Protein 5CE6 (pdb70)

Secondary structure (DSSP, 8-state):
---HHHHHHHHHHHHHHHHHTTTTTSTT-SEEEEEEPSP----HHHHHHHHHHSS--TTEEEEE-SSEEEEEE-HHHHHHHGGGHHHHHHHH-PEEEEEEPPTT---HHHHHHHHHHHHH----EEEE-TTPPP-SHHHHHHHHHHHHSS-EEEE-HHHHHHHHHSPPHHHHHHHHHHHHHHHHHIIIIIHHHHHHHHHTT---BHHHHHHHHHHHHHSGGGGT----GGGEEESS--EEEETT----STT----SSBP--SSSEEEEEEE-EEETTEE--EEEEEEES--HHHHHHHHHHHHHHHHHHHH--TT-BHHHHHHHHHHHHHHH-GGGGGGB-SB-EEE-SSSS-BGGG--BTT--PBP-TT-EEEEEEEEEEEE-S-TTSTTSEEEEEEEEEEEE-SS-EEETT--S--SHHHHEE-

Nearest PDB structures (foldseek):
  5ce6-assembly1_A  TM=1.002E+00  e=1.138E-95  Cicer arietinum
  3cb6-assembly1_A  TM=9.162E-01  e=3.723E-48  Schizosaccharomyces pombe
  3cb5-assembly2_B  TM=9.214E-01  e=1.525E-47  Schizosaccharomyces pombe
  5e5b-assembly1_A  TM=9.184E-01  e=1.152E-46  Homo sapiens
  3biq-assembly1_A  TM=8.890E-01  e=3.022E-42  Saccharomyces cerevisiae

Sequence (426 aa):
SIDLNTFQTRLKAFYSHWDDRRTDLWGSSSDAIAVACPPPSRYLKSSTALFLWLLGFEFPETIMVFTKKQIHVLCSQKKASILESVKKPARESVGVEIILHVKPKNDDGASSMDAIIRAIRAQSSSTVGHIAREEPEGRLLDLWAEKLKNSKFRLSDVANGFSALFAAKSNEEITYIKRAAYLTGSVMKNFVVTKLENVIDEEKKILHSTLMMEETEKVILDPAKVNCKLKADNVDICYPPIFQSGGKFDLRPSAVSNDEALYYDSASVIICCAVGARYKSYCSNIARTFLIDADPIQSKAYEVLLKAQEAVIGSLKPGNKLSAAYLAAVSVVEKDAPDMVSCLTKSAGTGIGIEFRESGLNINAKNDQIVKEGMVFNVSLGFQNLHCENSKSKNKVFSLLLADTIIINKDKTDVVTSIGSKALKDVAYS

Solvent-accessible surface area: 18288 Å² total; per-residue (Å²): 130,19,81,64,112,27,5,49,81,31,0,95,42,0,28,55,40,4,84,110,97,59,112,103,38,0,21,40,0,60,2,0,4,4,15,5,25,47,112,157,146,78,47,26,0,25,2,0,0,19,15,3,6,46,92,106,7,28,63,0,0,8,0,0,1,134,104,38,4,7,3,0,1,38,105,68,45,4,66,79,5,88,58,2,58,43,10,0,136,141,16,32,39,0,88,10,46,32,29,63,20,78,110,112,67,87,2,26,91,26,0,56,28,0,27,154,18,3,51,75,46,128,157,10,12,0,0,48,15,49,96,43,147,47,50,33,211,6,13,76,43,11,38,105,45,7,67,115,26,110,26,136,64,10,78,0,21,100,0,0,16,35,20,15,9,58,16,52,131,78,11,17,49,42,0,76,110,0,0,140,0,0,2,13,0,0,104,79,36,1,33,65,55,6,64,75,2,37,118,114,143,95,169,17,58,4,23,54,1,39,42,52,0,44,106,8,0,78,59,2,71,132,16,93,12,108,25,55,50,149,49,14,71,32,7,29,70,0,13,1,11,3,8,26,123,36,45,25,156,72,86,11,116,10,51,102,90,34,10,66,44,91,70,14,0,0,0,0,0,6,0,0,0,42,22,88,31,11,0,0,6,0,0,9,0,7,0,6,63,28,17,90,60,0,23,91,0,0,95,7,0,20,95,0,0,90,25,0,18,41,25,0,83,56,49,59,92,0,7,51,0,14,84,22,0,35,71,20,0,100,165,45,2,74,134,19,39,90,25,4,17,150,28,0,6,2,0,0,0,12,10,22,100,6,77,30,3,23,0,36,56,93,24,84,87,44,0,112,94,5,9,0,0,12,0,27,0,0,0,69,94,10,112,7,105,87,72,96,22,115,0,99,45,0,3,0,18,0,0,0,0,0,0,0,34,158,122,114,27,20,48,32,0,88,32,46,64,32,34,38,156,64,7,36,63,131

Structure (mmCIF, N/CA/C/O backbone):
data_5CE6
#
_entry.id   5CE6
#
_cell.length_a   46.019
_cell.length_b   69.112
_cell.length_c   71.587
_cell.angle_alpha   90.00
_cell.angle_beta   102.92
_cell.angle_gamma   90.00
#
_symmetry.space_group_name_H-M   'P 1 21 1'
#
loop_
_entity.id
_entity.type
_entity.pdbx_description
1 polymer FACT-Spt16
2 non-polymer 'ACETATE ION'
3 non-polymer 'POTASSIUM ION'
4 non-polymer 'SODIUM ION'
5 water water
#
loop_
_atom_site.group_PDB
_atom_site.id
_atom_site.type_symbol
_atom_site.label_atom_id
_atom_site.label_alt_id
_atom_site.label_comp_id
_atom_site.label_asym_id
_atom_site.label_entity_id
_atom_site.label_seq_id
_atom_site.pdbx_PDB_ins_code
_atom_site.Cartn_x
_atom_site.Cartn_y
_atom_site.Cartn_z
_atom_site.occupancy
_atom_site.B_iso_or_equiv
_atom_site.auth_seq_id
_atom_site.auth_comp_id
_atom_site.auth_asym_id
_atom_site.auth_atom_id
_atom_site.pdbx_PDB_model_num
ATOM 1 N N . SER A 1 23 ? 22.006 7.153 11.531 1.00 52.24 22 SER A N 1
ATOM 2 C CA . SER A 1 23 ? 21.024 8.034 12.159 1.00 51.66 22 SER A CA 1
ATOM 3 C C . SER A 1 23 ? 19.665 7.361 12.354 1.00 47.17 22 SER A C 1
ATOM 4 O O . SER A 1 23 ? 19.307 6.982 13.469 1.00 51.45 22 SER A O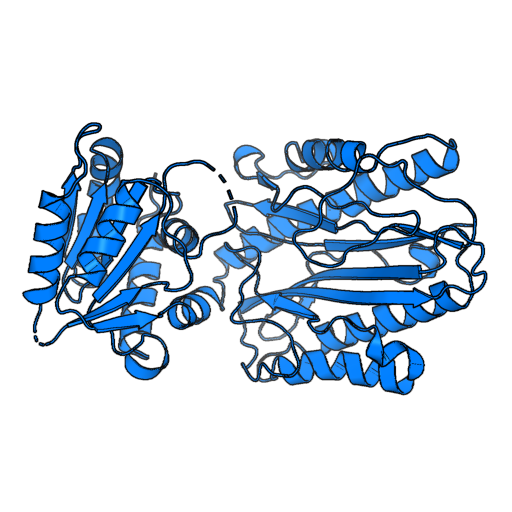 1
ATOM 7 N N . ILE A 1 24 ? 18.908 7.212 11.269 1.00 42.65 23 ILE A N 1
ATOM 8 C CA . ILE A 1 24 ? 17.541 6.693 11.368 1.00 38.40 23 ILE A CA 1
ATOM 9 C C . ILE A 1 24 ? 17.470 5.168 11.439 1.00 32.32 23 ILE A C 1
ATOM 10 O O . ILE A 1 24 ? 18.014 4.467 10.590 1.00 34.34 23 ILE A O 1
ATOM 15 N N . ASP A 1 25 ? 16.800 4.672 12.476 1.00 35.46 24 ASP A N 1
ATOM 16 C CA . ASP A 1 25 ? 16.522 3.252 12.618 1.00 30.00 24 ASP A CA 1
ATOM 17 C C . ASP A 1 25 ? 15.512 2.836 11.549 1.00 29.80 24 ASP A C 1
ATOM 18 O O . ASP A 1 25 ? 14.310 3.055 11.711 1.00 24.87 24 ASP A O 1
ATOM 23 N N . LEU A 1 26 ? 15.998 2.241 10.462 1.00 33.55 25 LEU A N 1
ATOM 24 C CA . LEU A 1 26 ? 15.140 1.874 9.334 1.00 30.93 25 LEU A CA 1
ATOM 25 C C . LEU A 1 26 ? 14.142 0.758 9.648 1.00 31.32 25 LEU A C 1
ATOM 26 O O . LEU A 1 26 ? 13.045 0.733 9.091 1.00 32.54 25 LEU A O 1
ATOM 31 N N . ASN A 1 27 ? 14.520 -0.164 10.531 1.00 34.48 26 ASN A N 1
ATOM 32 C CA . ASN A 1 27 ? 13.640 -1.266 10.915 1.00 31.88 26 ASN A CA 1
ATOM 33 C C . ASN A 1 27 ? 12.434 -0.755 11.689 1.00 25.21 26 ASN A C 1
ATOM 34 O O . ASN A 1 27 ? 11.292 -1.136 11.420 1.00 28.43 26 ASN A O 1
ATOM 39 N N . THR A 1 28 ? 12.701 0.118 12.652 1.00 21.70 27 THR A N 1
ATOM 40 C CA . THR A 1 28 ? 11.649 0.753 13.435 1.00 26.65 27 THR A CA 1
ATOM 41 C C . THR A 1 28 ? 10.737 1.588 12.538 1.00 22.36 27 THR A C 1
ATOM 42 O O . THR A 1 28 ? 9.513 1.524 12.654 1.00 21.37 27 THR A O 1
ATOM 46 N N . PHE A 1 29 ? 11.344 2.360 11.639 1.00 31.07 28 PHE A N 1
ATOM 47 C CA . PHE A 1 29 ? 10.596 3.172 10.685 1.00 21.07 28 PHE A CA 1
ATOM 48 C C . PHE A 1 29 ? 9.612 2.312 9.887 1.00 22.43 28 PHE A C 1
ATOM 49 O O . PHE A 1 29 ? 8.437 2.657 9.768 1.00 26.34 28 PHE A O 1
ATOM 57 N N . GLN A 1 30 ? 10.086 1.182 9.368 1.00 23.44 29 GLN A N 1
ATOM 58 C CA . GLN A 1 30 ? 9.242 0.303 8.554 1.00 21.53 29 GLN A CA 1
ATOM 59 C C . GLN A 1 30 ? 8.085 -0.283 9.354 1.00 26.45 29 GLN A C 1
ATOM 60 O O . GLN A 1 30 ? 6.940 -0.290 8.899 1.00 27.12 29 GLN A O 1
ATOM 66 N N . THR A 1 31 ? 8.397 -0.779 10.545 1.00 23.65 30 THR A N 1
ATOM 67 C CA . THR A 1 31 ? 7.396 -1.379 11.413 1.00 26.32 30 THR A CA 1
ATOM 68 C C . THR A 1 31 ? 6.331 -0.362 11.792 1.00 24.58 30 THR A C 1
ATOM 69 O O . THR A 1 31 ? 5.127 -0.646 11.739 1.00 21.33 30 THR A O 1
ATOM 73 N N . ARG A 1 32 ? 6.775 0.835 12.154 1.00 20.28 31 ARG A N 1
ATOM 74 C CA . ARG A 1 32 ? 5.852 1.873 12.582 1.00 16.70 31 ARG A CA 1
ATOM 75 C C . ARG A 1 32 ? 5.072 2.511 11.427 1.00 16.68 31 ARG A C 1
ATOM 76 O O . ARG A 1 32 ? 3.897 2.845 11.599 1.00 19.36 31 ARG A O 1
ATOM 84 N N . LEU A 1 33 ? 5.696 2.639 10.251 1.00 21.70 32 LEU A N 1
ATOM 85 C CA . LEU A 1 33 ? 4.981 3.155 9.084 1.00 18.93 32 LEU A CA 1
ATOM 86 C C . LEU A 1 33 ? 3.863 2.184 8.696 1.00 18.81 32 LEU A C 1
ATOM 87 O O . LEU A 1 33 ? 2.749 2.593 8.349 1.00 24.62 32 LEU A O 1
ATOM 92 N N . LYS A 1 34 ? 4.163 0.891 8.774 1.00 25.82 33 LYS A N 1
ATOM 93 C CA . LYS A 1 34 ? 3.171 -0.141 8.501 1.00 23.88 33 LYS A CA 1
ATOM 94 C C . LYS A 1 34 ? 2.031 -0.071 9.511 1.00 23.77 33 LYS A C 1
ATOM 95 O O . LYS A 1 34 ? 0.856 -0.109 9.141 1.00 21.80 33 LYS A O 1
ATOM 101 N N . ALA A 1 35 ? 2.393 0.043 10.785 1.00 21.72 34 ALA A N 1
ATOM 102 C CA . ALA A 1 35 ? 1.409 0.148 11.859 1.00 22.51 34 ALA A CA 1
ATOM 103 C C . ALA A 1 35 ? 0.486 1.338 11.631 1.00 24.54 34 ALA A C 1
ATOM 104 O O . ALA A 1 35 ? -0.732 1.220 11.760 1.00 20.84 34 ALA A O 1
ATOM 106 N N . PHE A 1 36 ? 1.082 2.476 11.278 1.00 19.77 35 PHE A N 1
ATOM 107 C CA . PHE A 1 36 ? 0.340 3.694 10.958 1.00 20.07 35 PHE A CA 1
ATOM 108 C C . PHE A 1 36 ? -0.620 3.477 9.771 1.00 18.91 35 PHE A C 1
ATOM 109 O O . PHE A 1 36 ? -1.822 3.714 9.896 1.00 19.50 35 PHE A O 1
ATOM 117 N N . TYR A 1 37 ? -0.102 3.043 8.623 1.00 18.25 36 TYR A N 1
ATOM 118 C CA . TYR A 1 37 ? -0.962 2.849 7.453 1.00 19.35 36 TYR A CA 1
ATOM 119 C C . TYR A 1 37 ? -2.071 1.814 7.686 1.00 23.70 36 TYR A C 1
ATOM 120 O O . TYR A 1 37 ? -3.193 1.978 7.199 1.00 23.34 36 TYR A O 1
ATOM 129 N N . SER A 1 38 ? -1.756 0.765 8.438 1.00 24.36 37 SER A N 1
ATOM 130 C CA . SER A 1 38 ? -2.748 -0.250 8.786 1.00 21.65 37 SER A CA 1
ATOM 131 C C . SER A 1 38 ? -3.871 0.327 9.639 1.00 22.68 37 SER A C 1
ATOM 132 O O . SER A 1 38 ? -5.053 0.121 9.350 1.00 29.53 37 SER A O 1
ATOM 135 N N . HIS A 1 39 ? -3.487 1.055 10.682 1.00 19.66 38 HIS A N 1
ATOM 136 C CA . HIS A 1 39 ? -4.436 1.618 11.641 1.00 16.76 38 HIS A CA 1
ATOM 137 C C . HIS A 1 39 ? -5.297 2.651 10.931 1.00 22.48 38 HIS A C 1
ATOM 138 O O . HIS A 1 39 ? -6.522 2.692 11.103 1.00 22.68 38 HIS A O 1
ATOM 145 N N . TRP A 1 40 ? -4.639 3.472 10.113 1.00 22.06 39 TRP A N 1
ATOM 146 C CA . TRP A 1 40 ? -5.303 4.492 9.321 1.00 22.92 39 TRP A CA 1
ATOM 147 C C . TRP A 1 40 ? -6.379 3.836 8.462 1.00 24.71 39 TRP A C 1
ATOM 148 O O . TRP A 1 40 ? -7.517 4.298 8.412 1.00 28.18 39 TRP A O 1
ATOM 159 N N . ASP A 1 41 ? -6.023 2.736 7.811 1.00 20.62 40 ASP A N 1
ATOM 160 C CA . ASP A 1 41 ? -6.954 2.059 6.920 1.00 25.25 40 ASP A CA 1
ATOM 161 C C . ASP A 1 41 ? -8.050 1.350 7.711 1.00 28.30 40 ASP A C 1
ATOM 162 O O . ASP A 1 41 ? -9.226 1.420 7.352 1.00 28.03 40 ASP A O 1
ATOM 167 N N . ASP A 1 42 ? -7.654 0.678 8.788 1.00 26.60 41 ASP A N 1
ATOM 168 C CA . ASP A 1 42 ? -8.590 -0.083 9.616 1.00 30.02 41 ASP A CA 1
ATOM 169 C C . ASP A 1 42 ? -9.672 0.807 10.216 1.00 30.32 41 ASP A C 1
ATOM 170 O O . ASP A 1 42 ? -10.842 0.426 10.277 1.00 31.83 41 ASP A O 1
ATOM 175 N N . ARG A 1 43 ? -9.271 1.997 10.655 1.00 28.92 42 ARG A N 1
ATOM 176 C CA . ARG A 1 43 ? -10.165 2.897 11.373 1.00 30.01 42 ARG A CA 1
ATOM 177 C C . ARG A 1 43 ? -10.308 4.253 10.684 1.00 23.33 42 ARG A C 1
ATOM 178 O O . ARG A 1 43 ? -10.387 5.282 11.354 1.00 24.47 42 ARG A O 1
ATOM 186 N N . ARG A 1 44 ? -10.370 4.245 9.352 1.00 26.77 43 ARG A N 1
ATOM 187 C CA . ARG A 1 44 ? -10.405 5.485 8.570 1.00 31.01 43 ARG A CA 1
ATOM 188 C C . ARG A 1 44 ? -11.550 6.426 8.974 1.00 32.75 43 ARG A C 1
ATOM 189 O O . ARG A 1 44 ? -11.334 7.607 9.244 1.00 28.52 43 ARG A O 1
ATOM 197 N N . THR A 1 45 ? -12.763 5.888 9.033 1.00 32.90 44 THR A N 1
ATOM 198 C CA . THR A 1 45 ? -13.945 6.680 9.350 1.00 32.28 44 THR A CA 1
ATOM 199 C C . THR A 1 45 ? -14.043 6.993 10.840 1.00 37.35 44 THR A C 1
ATOM 200 O O . THR A 1 45 ? -14.404 8.102 11.238 1.00 44.03 44 THR A O 1
ATOM 204 N N . ASP A 1 46 ? -13.708 6.002 11.658 1.00 39.23 45 ASP A N 1
ATOM 205 C CA . ASP A 1 46 ? -13.969 6.050 13.090 1.00 42.57 45 ASP A CA 1
ATOM 206 C C . ASP A 1 46 ? -13.000 6.948 13.855 1.00 36.01 45 ASP A C 1
ATOM 207 O O . ASP A 1 46 ? -13.400 7.665 14.771 1.00 37.63 45 ASP A O 1
ATOM 212 N N . LEU A 1 47 ? -11.728 6.908 13.473 1.00 27.77 46 LEU A N 1
ATOM 213 C CA . LEU A 1 47 ? -10.685 7.609 14.209 1.00 21.27 46 LEU A CA 1
ATOM 214 C C . LEU A 1 47 ? -9.900 8.580 13.333 1.00 22.33 46 LEU A C 1
ATOM 215 O O . LEU A 1 47 ? -9.276 9.511 13.840 1.00 27.03 46 LEU A O 1
ATOM 220 N N . TRP A 1 48 ? -9.918 8.356 12.024 1.00 23.52 47 TRP A N 1
ATOM 221 C CA . TRP A 1 48 ? -9.089 9.160 11.123 1.00 23.46 47 TRP A CA 1
ATOM 222 C C . TRP A 1 48 ? -9.891 10.102 10.232 1.00 32.20 47 TRP A C 1
ATOM 223 O O . TRP A 1 48 ? -9.423 10.503 9.167 1.00 31.23 47 TRP A O 1
ATOM 234 N N . GLY A 1 49 ? -11.094 10.451 10.684 1.00 32.47 48 GLY A N 1
ATOM 235 C CA . GLY A 1 49 ? -11.936 11.430 10.012 1.00 34.04 48 GLY A CA 1
ATOM 236 C C . GLY A 1 49 ? -12.161 11.230 8.525 1.00 34.64 48 GLY A C 1
ATOM 237 O O . GLY A 1 49 ? -12.292 12.209 7.785 1.00 39.01 48 GLY A O 1
ATOM 238 N N . SER A 1 50 ? -12.210 9.970 8.092 1.00 29.35 49 SER A N 1
ATOM 239 C CA . SER A 1 50 ? -12.400 9.614 6.680 1.00 32.85 49 SER A CA 1
ATOM 240 C C . SER A 1 50 ? -11.345 10.210 5.745 1.00 31.75 49 SER A C 1
ATOM 241 O O . SER A 1 50 ? -11.620 10.476 4.568 1.00 28.28 49 SER A O 1
ATOM 244 N N A SER A 1 51 ? -10.142 10.423 6.266 0.50 31.07 50 SER A N 1
ATOM 245 N N B SER A 1 51 ? -10.133 10.377 6.265 0.50 31.02 50 SER A N 1
ATOM 246 C CA A SER A 1 51 ? -9.105 11.122 5.508 0.50 28.74 50 SER A CA 1
ATOM 247 C CA B SER A 1 51 ? -9.062 11.052 5.533 0.50 28.54 50 SER A CA 1
ATOM 248 C C A SER A 1 51 ? -8.437 10.272 4.428 0.50 31.38 50 SER A C 1
ATOM 249 C C B SER A 1 51 ? -8.471 10.229 4.395 0.50 31.84 50 SER A C 1
ATOM 250 O O A SER A 1 51 ? -8.150 9.091 4.633 0.50 30.32 50 SER A O 1
ATOM 251 O O B SER A 1 51 ? -8.262 9.023 4.528 0.50 31.05 50 SER A O 1
ATOM 256 N N . ASP A 1 52 ? -8.192 10.900 3.280 1.00 28.15 51 ASP A N 1
ATOM 257 C CA . ASP A 1 52 ? -7.515 10.271 2.157 1.00 32.92 51 ASP A CA 1
ATOM 258 C C . ASP A 1 52 ? -6.028 10.569 2.283 1.00 29.78 51 ASP A C 1
ATOM 259 O O . ASP A 1 52 ? -5.187 9.857 1.739 1.00 31.50 51 ASP A O 1
ATOM 264 N N . ALA A 1 53 ? -5.720 11.648 2.995 1.00 26.96 52 ALA A N 1
ATOM 265 C CA . ALA A 1 53 ? -4.343 12.067 3.219 1.00 27.95 52 ALA A CA 1
ATOM 266 C C . ALA A 1 53 ? -4.222 12.694 4.605 1.00 24.28 52 ALA A C 1
ATOM 267 O O . ALA A 1 53 ? -5.210 13.200 5.138 1.00 27.21 52 ALA A O 1
ATOM 269 N N . ILE A 1 54 ? -3.028 12.654 5.197 1.00 19.38 53 ILE A N 1
ATOM 270 C CA . ILE A 1 54 ? -2.815 13.226 6.527 1.00 18.27 53 ILE A CA 1
ATOM 271 C C . ILE A 1 54 ? -1.594 14.135 6.523 1.00 21.65 53 ILE A C 1
ATOM 272 O O . ILE A 1 54 ? -0.519 13.732 6.071 1.00 19.29 53 ILE A O 1
ATOM 277 N N . ALA A 1 55 ? -1.769 15.361 7.012 1.00 17.82 54 ALA A N 1
ATOM 278 C CA . ALA A 1 55 ? -0.693 16.349 7.023 1.00 21.59 54 ALA A CA 1
ATOM 279 C C . ALA A 1 55 ? -0.261 16.627 8.447 1.00 25.02 54 ALA A C 1
ATOM 280 O O . ALA A 1 55 ? -1.098 16.926 9.309 1.00 21.66 54 ALA A O 1
ATOM 282 N N . VAL A 1 56 ? 1.041 16.525 8.705 1.00 16.07 55 VAL A N 1
ATOM 283 C CA . VAL A 1 56 ? 1.575 16.924 10.004 1.00 15.15 55 VAL A CA 1
ATOM 284 C C . VAL A 1 56 ? 2.672 17.949 9.766 1.00 23.74 55 VAL A C 1
ATOM 285 O O . VAL A 1 56 ? 3.368 17.897 8.747 1.00 23.28 55 VAL A O 1
ATOM 289 N N . ALA A 1 57 ? 2.817 18.890 10.692 1.00 15.42 56 ALA A N 1
ATOM 290 C CA . ALA A 1 57 ? 3.780 19.971 10.505 1.00 20.52 56 ALA A CA 1
ATOM 291 C C . ALA A 1 57 ? 4.342 20.442 11.837 1.00 19.61 56 ALA A C 1
ATOM 292 O O . ALA A 1 57 ? 3.606 20.581 12.817 1.00 21.22 56 ALA A O 1
ATOM 294 N N . CYS A 1 58 ? 5.651 20.664 11.870 1.00 17.91 57 CYS A N 1
ATOM 295 C CA . CYS A 1 58 ? 6.343 21.084 13.081 1.00 18.78 57 CYS A CA 1
ATOM 296 C C . CYS A 1 58 ? 6.995 22.440 12.871 1.00 16.97 57 CYS A C 1
ATOM 297 O O . CYS A 1 58 ? 7.555 22.700 11.814 1.00 21.34 57 CYS A O 1
ATOM 300 N N . PRO A 1 59 ? 6.921 23.311 13.889 1.00 18.86 58 PRO A N 1
ATOM 301 C CA . PRO A 1 59 ? 7.445 24.677 13.836 1.00 23.36 58 PRO A CA 1
ATOM 302 C C . PRO A 1 59 ? 8.963 24.718 13.992 1.00 19.22 58 PRO A C 1
ATOM 303 O O . PRO A 1 59 ? 9.566 23.692 14.284 1.00 22.06 58 PRO A O 1
ATOM 307 N N . PRO A 1 60 ? 9.581 25.896 13.780 1.00 25.68 59 PRO A N 1
ATOM 308 C CA . PRO A 1 60 ? 11.015 26.050 14.055 1.00 30.94 59 PRO A CA 1
ATOM 309 C C . PRO A 1 60 ? 11.328 25.726 15.514 1.00 22.14 59 PRO A C 1
ATOM 310 O O . PRO A 1 60 ? 10.409 25.700 16.332 1.00 27.90 59 PRO A O 1
ATOM 314 N N . PRO A 1 61 ? 12.605 25.454 15.836 1.00 29.99 60 PRO A N 1
ATOM 315 C CA . PRO A 1 61 ? 12.931 25.120 17.228 1.00 36.24 60 PRO A CA 1
ATOM 316 C C . PRO A 1 61 ? 12.547 26.254 18.176 1.00 39.37 60 PRO A C 1
ATOM 317 O O . PRO A 1 61 ? 12.718 27.418 17.816 1.00 40.04 60 PRO A O 1
ATOM 321 N N . SER A 1 62 ? 12.024 25.918 19.352 1.00 45.02 61 SER A N 1
ATOM 322 C CA . SER A 1 62 ? 11.644 26.920 20.347 1.00 46.76 61 SER A CA 1
ATOM 323 C C . SER A 1 62 ? 12.044 26.469 21.745 1.00 47.94 61 SER A C 1
ATOM 324 O O . SER A 1 62 ? 12.441 25.322 21.940 1.00 51.96 61 SER A O 1
ATOM 327 N N . ARG A 1 66 ? 6.300 23.270 25.380 1.00 45.96 65 ARG A N 1
ATOM 328 C CA . ARG A 1 66 ? 5.081 22.693 24.825 1.00 43.90 65 ARG A CA 1
ATOM 329 C C . ARG A 1 66 ? 5.359 21.359 24.149 1.00 38.04 65 ARG A C 1
ATOM 330 O O . ARG A 1 66 ? 6.389 21.185 23.499 1.00 36.12 65 ARG A O 1
ATOM 332 N N . TYR A 1 67 ? 4.442 20.413 24.324 1.00 31.11 66 TYR A N 1
ATOM 333 C CA . TYR A 1 67 ? 4.516 19.130 23.637 1.00 24.39 66 TYR A CA 1
ATOM 334 C C . TYR A 1 67 ? 3.596 19.178 22.437 1.00 30.31 66 TYR A C 1
ATOM 335 O O . TYR A 1 67 ? 2.476 19.685 22.530 1.00 27.38 66 TYR A O 1
ATOM 344 N N . LEU A 1 68 ? 4.077 18.679 21.301 1.00 19.40 67 LEU A N 1
ATOM 345 C CA . LEU A 1 68 ? 3.245 18.623 20.114 1.00 18.27 67 LEU A CA 1
ATOM 346 C C . LEU A 1 68 ? 3.071 17.199 19.662 1.00 18.30 67 LEU A C 1
ATOM 347 O O . LEU A 1 68 ? 4.039 16.444 19.558 1.00 18.70 67 LEU A O 1
ATOM 352 N N . LYS A 1 69 ? 1.827 16.836 19.384 1.00 17.74 68 LYS A N 1
ATOM 353 C CA . LYS A 1 69 ? 1.540 15.539 18.813 1.00 13.28 68 LYS A CA 1
ATOM 354 C C . LYS A 1 69 ? 2.250 15.369 17.461 1.00 16.81 68 LYS A C 1
ATOM 355 O O . LYS A 1 69 ? 2.653 14.272 17.102 1.00 18.45 68 LYS A O 1
ATOM 361 N N A SER A 1 70 ? 2.405 16.450 16.708 0.54 17.42 69 SER A N 1
ATOM 362 N N B SER A 1 70 ? 2.379 16.469 16.721 0.46 16.97 69 SER A N 1
ATOM 363 C CA A SER A 1 70 ? 3.097 16.349 15.426 0.54 14.54 69 SE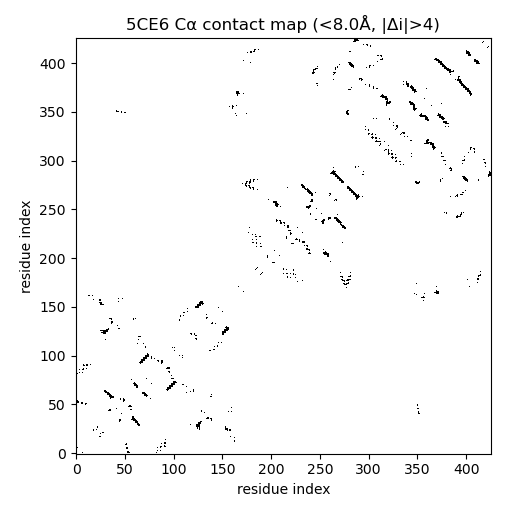R A CA 1
ATOM 364 C CA B SER A 1 70 ? 3.088 16.456 15.443 0.46 16.37 69 SER A CA 1
ATOM 365 C C A SER A 1 70 ? 4.566 16.009 15.648 0.54 13.86 69 SER A C 1
ATOM 366 C C B SER A 1 70 ? 4.533 16.023 15.662 0.46 14.48 69 SER A C 1
ATOM 367 O O A SER A 1 70 ? 5.148 15.203 14.918 0.54 16.02 69 SER A O 1
ATOM 368 O O B SER A 1 70 ? 5.055 15.161 14.955 0.46 16.55 69 SER A O 1
ATOM 373 N N . THR A 1 71 ? 5.169 16.636 16.656 1.00 15.91 70 THR A N 1
ATOM 374 C CA . THR A 1 71 ? 6.552 16.332 17.008 1.00 13.48 70 THR A CA 1
ATOM 375 C C . THR A 1 71 ? 6.669 14.874 17.435 1.00 18.50 70 THR A C 1
ATOM 376 O O . THR A 1 71 ? 7.591 14.162 17.036 1.00 15.29 70 THR A O 1
ATOM 380 N N . ALA A 1 72 ? 5.704 14.428 18.225 1.00 16.45 71 ALA A N 1
ATOM 381 C CA . ALA A 1 72 ? 5.678 13.038 18.661 1.00 11.25 71 ALA A CA 1
ATOM 382 C C . ALA A 1 72 ? 5.651 12.051 17.493 1.00 16.41 71 ALA A C 1
ATOM 383 O O . ALA A 1 72 ? 6.311 11.012 17.542 1.00 12.45 71 ALA A O 1
ATOM 385 N N . LEU A 1 73 ? 4.899 12.366 16.441 1.00 18.09 72 LEU A N 1
ATOM 386 C CA . LEU A 1 73 ? 4.869 11.490 15.271 1.00 19.43 72 LEU A CA 1
ATOM 387 C C . LEU A 1 73 ? 6.242 11.381 14.611 1.00 17.33 72 LEU A C 1
ATOM 388 O O . LEU A 1 73 ? 6.687 10.278 14.283 1.00 16.14 72 LEU A O 1
ATOM 393 N N . PHE A 1 74 ? 6.906 12.520 14.400 1.00 16.75 73 PHE A N 1
ATOM 394 C CA . PHE A 1 74 ? 8.265 12.493 13.868 1.00 16.66 73 PHE A CA 1
ATOM 395 C C . PHE A 1 74 ? 9.221 11.679 14.735 1.00 15.14 73 PHE A C 1
ATOM 396 O O . PHE A 1 74 ? 9.999 10.894 14.214 1.00 16.13 73 PHE A O 1
ATOM 404 N N . LEU A 1 75 ? 9.166 11.873 16.053 1.00 16.98 74 LEU A N 1
ATOM 405 C CA . LEU A 1 75 ? 9.997 11.095 16.972 1.00 17.53 74 LEU A CA 1
ATOM 406 C C . LEU A 1 75 ? 9.663 9.605 16.913 1.00 18.10 74 LEU A C 1
ATOM 407 O O . LEU A 1 75 ? 10.554 8.747 16.922 1.00 20.54 74 LEU A O 1
ATOM 412 N N . TRP A 1 76 ? 8.372 9.298 16.858 1.00 15.72 75 TRP A N 1
ATOM 413 C CA . TRP A 1 76 ? 7.908 7.919 16.831 1.00 15.91 75 TRP A CA 1
ATOM 414 C C . TRP A 1 76 ? 8.360 7.234 15.553 1.00 16.75 75 TRP A C 1
ATOM 415 O O . TRP A 1 76 ? 8.898 6.123 15.575 1.00 17.49 75 TRP A O 1
ATOM 426 N N . LEU A 1 77 ? 8.169 7.920 14.432 1.00 17.82 76 LEU A N 1
ATOM 427 C CA . LEU A 1 77 ? 8.428 7.329 13.125 1.00 19.75 76 LEU A CA 1
ATOM 428 C C . LEU A 1 77 ? 9.925 7.298 12.792 1.00 20.75 76 LEU A C 1
ATOM 429 O O . LEU A 1 77 ? 10.449 6.280 12.308 1.00 20.67 76 LEU A O 1
ATOM 434 N N . LEU A 1 78 ? 10.606 8.411 13.065 1.00 21.89 77 LEU A N 1
ATOM 435 C CA . LEU A 1 78 ? 11.965 8.641 12.566 1.00 22.63 77 LEU A CA 1
ATOM 436 C C . LEU A 1 78 ? 13.032 8.683 13.660 1.00 25.21 77 LEU A C 1
ATOM 437 O O . LEU A 1 78 ? 14.225 8.573 13.374 1.00 24.68 77 LEU A O 1
ATOM 442 N N . GLY A 1 79 ? 12.605 8.854 14.905 1.00 28.53 78 GLY A N 1
ATOM 443 C CA . GLY A 1 79 ? 13.528 8.842 16.028 1.00 26.12 78 GLY A CA 1
ATOM 444 C C . GLY A 1 79 ? 14.179 10.184 16.297 1.00 23.79 78 GLY A C 1
ATOM 445 O O . GLY A 1 79 ? 15.038 10.290 17.172 1.00 24.78 78 GLY A O 1
ATOM 446 N N . PHE A 1 80 ? 13.780 11.207 15.542 1.00 25.44 79 PHE A N 1
ATOM 447 C CA . PHE A 1 80 ? 14.353 12.545 15.666 1.00 23.49 79 PHE A CA 1
ATOM 448 C C . PHE A 1 80 ? 13.304 13.598 15.354 1.00 21.96 79 PHE A C 1
ATOM 449 O O . PHE A 1 80 ? 12.343 13.335 14.627 1.00 23.75 79 PHE A O 1
ATOM 457 N N . GLU A 1 81 ? 13.489 14.787 15.907 1.00 18.92 80 GLU A N 1
ATOM 458 C CA . GLU A 1 81 ? 12.647 15.916 15.557 1.00 20.27 80 GLU A CA 1
ATOM 459 C C . GLU A 1 81 ? 13.056 16.441 14.196 1.00 23.89 80 GLU A C 1
ATOM 460 O O . GLU A 1 81 ? 14.233 16.398 13.831 1.00 24.66 80 GLU A O 1
ATOM 466 N N . PHE A 1 82 ? 12.076 16.958 13.463 1.00 18.82 81 PHE A N 1
ATOM 467 C CA . PHE A 1 82 ? 12.315 17.628 12.190 1.00 18.76 81 PHE A CA 1
ATOM 468 C C . PHE A 1 82 ? 11.601 18.972 12.235 1.00 21.71 81 PHE A C 1
ATOM 469 O O . PHE A 1 82 ? 10.471 19.105 11.760 1.00 19.51 81 PHE A O 1
ATOM 477 N N . PRO A 1 83 ? 12.248 19.983 12.836 1.00 24.19 82 PRO A N 1
ATOM 478 C CA . PRO A 1 83 ? 11.607 21.295 12.958 1.00 28.29 82 PRO A CA 1
ATOM 479 C C . PRO A 1 83 ? 11.439 21.940 11.587 1.00 22.55 82 PRO A C 1
ATOM 480 O O . PRO A 1 83 ? 12.151 21.576 10.646 1.00 27.23 82 PRO A O 1
ATOM 484 N N . GLU A 1 84 ? 10.505 22.883 11.491 1.00 20.29 83 GLU A N 1
ATOM 485 C CA . GLU A 1 84 ? 10.164 23.552 10.237 1.00 20.20 83 GLU A CA 1
ATOM 486 C C . GLU A 1 84 ? 10.033 22.568 9.065 1.00 18.62 83 GLU A C 1
ATOM 487 O O . GLU A 1 84 ? 10.609 22.763 7.987 1.00 21.08 83 GLU A O 1
ATOM 493 N N . THR A 1 85 ? 9.263 21.508 9.299 1.00 19.85 84 THR A N 1
ATOM 494 C CA . THR A 1 85 ? 9.067 20.462 8.304 1.00 22.91 84 THR A CA 1
ATOM 495 C C . THR A 1 85 ? 7.583 20.138 8.193 1.00 17.28 84 THR A C 1
ATOM 496 O O . THR A 1 85 ? 6.882 20.063 9.198 1.00 18.95 84 THR A O 1
ATOM 500 N N . ILE A 1 86 ? 7.108 19.961 6.963 1.00 19.82 85 ILE A N 1
ATOM 501 C CA . ILE A 1 86 ? 5.749 19.486 6.724 1.00 18.01 85 ILE A CA 1
ATOM 502 C C . ILE A 1 86 ? 5.817 18.095 6.092 1.00 18.09 85 ILE A C 1
ATOM 503 O O . ILE A 1 86 ? 6.578 17.877 5.153 1.00 18.82 85 ILE A O 1
ATOM 508 N N . MET A 1 87 ? 5.025 17.157 6.602 1.00 17.44 86 MET A N 1
ATOM 509 C CA . MET A 1 87 ? 4.990 15.816 6.027 1.00 17.60 86 MET A CA 1
ATOM 510 C C . MET A 1 87 ? 3.550 15.430 5.730 1.00 19.03 86 MET A C 1
ATOM 511 O O . MET A 1 87 ? 2.684 15.534 6.603 1.00 18.97 86 MET A O 1
ATOM 516 N N . VAL A 1 88 ? 3.300 14.990 4.500 1.00 18.76 87 VAL A N 1
ATOM 517 C CA . VAL A 1 88 ? 1.950 14.622 4.080 1.00 19.21 87 VAL A CA 1
ATOM 518 C C . VAL A 1 88 ? 1.887 13.182 3.576 1.00 19.47 87 VAL A C 1
ATOM 519 O O . VAL A 1 88 ? 2.553 12.816 2.604 1.00 21.56 87 VAL A O 1
ATOM 523 N N . PHE A 1 89 ? 1.069 12.378 4.242 1.00 19.52 88 PHE A N 1
ATOM 524 C CA . PHE A 1 89 ? 0.900 10.981 3.873 1.00 19.27 88 PHE A CA 1
ATOM 525 C C . PHE A 1 89 ? -0.275 10.837 2.936 1.00 20.35 88 PHE A C 1
ATOM 526 O O . PHE A 1 89 ? -1.339 11.376 3.206 1.00 20.42 88 PHE A O 1
ATOM 534 N N . THR A 1 90 ? -0.077 10.130 1.825 1.00 21.29 89 THR A N 1
ATOM 535 C CA . THR A 1 90 ? -1.183 9.752 0.956 1.00 25.15 89 THR A CA 1
ATOM 536 C C . THR A 1 90 ? -1.162 8.235 0.796 1.00 24.17 89 THR A C 1
ATOM 537 O O . THR A 1 90 ? -0.287 7.568 1.344 1.00 28.45 89 THR A O 1
ATOM 541 N N . LYS A 1 91 ? -2.112 7.693 0.045 1.00 27.17 90 LYS A N 1
ATOM 542 C CA . LYS A 1 91 ? -2.174 6.247 -0.150 1.00 31.01 90 LYS A CA 1
ATOM 543 C C . LYS A 1 91 ? -0.876 5.674 -0.734 1.00 28.83 90 LYS A C 1
ATOM 544 O O . LYS A 1 91 ? -0.422 4.602 -0.325 1.00 31.26 90 LYS A O 1
ATOM 550 N N . LYS A 1 92 ? -0.267 6.401 -1.666 1.00 31.60 91 LYS A N 1
ATOM 551 C CA . LYS A 1 92 ? 0.865 5.867 -2.419 1.00 29.71 91 LYS A CA 1
ATOM 552 C C . LYS A 1 92 ? 2.147 6.681 -2.284 1.00 28.40 91 LYS A C 1
ATOM 553 O O . LYS A 1 92 ? 3.195 6.271 -2.778 1.00 25.44 91 LYS A O 1
ATOM 559 N N . GLN A 1 93 ? 2.062 7.836 -1.630 1.00 26.04 92 GLN A N 1
ATOM 560 C CA . GLN A 1 93 ? 3.220 8.716 -1.492 1.00 28.83 92 GLN A CA 1
ATOM 561 C C . GLN A 1 93 ? 3.314 9.338 -0.105 1.00 27.98 92 GLN A C 1
ATOM 562 O O . GLN A 1 93 ? 2.317 9.439 0.612 1.00 25.52 92 GLN A O 1
ATOM 568 N N . ILE A 1 94 ? 4.521 9.755 0.269 1.00 22.06 93 ILE A N 1
ATOM 569 C CA . ILE A 1 94 ? 4.707 10.616 1.436 1.00 20.98 93 ILE A CA 1
ATOM 570 C C . ILE A 1 94 ? 5.491 11.828 0.961 1.00 25.28 93 ILE A C 1
ATOM 571 O O . ILE A 1 94 ? 6.603 11.683 0.474 1.00 21.91 93 ILE A O 1
ATOM 576 N N . HIS A 1 95 ? 4.905 13.012 1.090 1.00 21.40 94 HIS A N 1
ATOM 577 C CA . HIS A 1 95 ? 5.574 14.233 0.669 1.00 21.93 94 HIS A CA 1
ATOM 578 C C . HIS A 1 95 ? 6.170 14.936 1.871 1.00 20.95 94 HIS A C 1
ATOM 579 O O . HIS A 1 95 ? 5.526 15.050 2.905 1.00 20.86 94 HIS A O 1
ATOM 586 N N . VAL A 1 96 ? 7.412 15.386 1.743 1.00 21.23 95 VAL A N 1
ATOM 587 C CA . VAL A 1 96 ? 8.070 16.104 2.818 1.00 20.50 95 VAL A CA 1
ATOM 588 C C . VAL A 1 96 ? 8.564 17.431 2.275 1.00 21.35 95 VAL A C 1
ATOM 589 O O . VAL A 1 96 ? 9.176 17.464 1.219 1.00 22.40 95 VAL A O 1
ATOM 593 N N . LEU A 1 97 ? 8.266 18.520 2.978 1.00 20.99 96 LEU A N 1
ATOM 594 C CA . LEU A 1 97 ? 8.804 19.836 2.627 1.00 21.80 96 LEU A CA 1
ATOM 595 C C . LEU A 1 97 ? 9.743 20.226 3.755 1.00 21.15 96 LEU A C 1
ATOM 596 O O . LEU A 1 97 ? 9.310 20.369 4.897 1.00 20.17 96 LEU A O 1
ATOM 601 N N . CYS A 1 98 ? 11.029 20.373 3.444 1.00 21.78 97 CYS A N 1
ATOM 602 C CA . CYS A 1 98 ? 12.046 20.557 4.479 1.00 21.30 97 CYS A CA 1
ATOM 603 C C . CYS A 1 98 ? 13.321 21.133 3.890 1.00 28.33 97 CYS A C 1
ATOM 604 O O . CYS A 1 98 ? 13.423 21.307 2.680 1.00 23.57 97 CYS A O 1
ATOM 607 N N . SER A 1 99 ? 14.297 21.399 4.752 1.00 27.08 98 SER A N 1
ATOM 608 C CA . SER A 1 99 ? 15.601 21.908 4.319 1.00 27.70 98 SER A CA 1
ATOM 609 C C . SER A 1 99 ? 16.379 20.858 3.524 1.00 28.19 98 SER A C 1
ATOM 610 O O . SER A 1 99 ? 16.084 19.665 3.604 1.00 29.51 98 SER A O 1
ATOM 613 N N . GLN A 1 100 ? 17.373 21.301 2.756 1.00 25.74 99 GLN A N 1
ATOM 614 C CA . GLN A 1 100 ? 18.233 20.370 2.029 1.00 29.23 99 GLN A CA 1
ATOM 615 C C . GLN A 1 100 ? 18.880 19.363 2.979 1.00 27.90 99 GLN A C 1
ATOM 616 O O . GLN A 1 100 ? 18.955 18.166 2.679 1.00 32.30 99 GLN A O 1
ATOM 622 N N . LYS A 1 101 ? 19.323 19.850 4.134 1.00 30.92 100 LYS A N 1
ATOM 623 C CA . LYS A 1 101 ? 20.002 19.005 5.114 1.00 32.20 100 LYS A CA 1
ATOM 624 C C . LYS A 1 101 ? 19.118 17.858 5.599 1.00 32.69 100 LYS A C 1
ATOM 625 O O . LYS A 1 101 ? 19.568 16.713 5.698 1.00 32.70 100 LYS A O 1
ATOM 627 N N . LYS A 1 102 ? 17.859 18.166 5.893 1.00 30.43 101 LYS A N 1
ATOM 628 C CA . LYS A 1 102 ? 16.918 17.147 6.348 1.00 29.99 101 LYS A CA 1
ATOM 629 C C . LYS A 1 102 ? 16.559 16.205 5.201 1.00 27.73 101 LYS A C 1
ATOM 630 O O . LYS A 1 102 ? 16.344 15.010 5.398 1.00 29.79 101 LYS A O 1
ATOM 636 N N . ALA A 1 103 ? 16.515 16.747 3.991 1.00 27.97 102 ALA A N 1
ATOM 637 C CA . ALA A 1 103 ? 16.200 15.939 2.821 1.00 28.67 102 ALA A CA 1
ATOM 638 C C . ALA A 1 103 ? 17.279 14.893 2.537 1.00 31.04 102 ALA A C 1
ATOM 639 O O . ALA A 1 103 ? 16.969 13.764 2.161 1.00 28.93 102 ALA A O 1
ATOM 641 N N . SER A 1 104 ? 18.542 15.275 2.702 1.00 32.72 103 SER A N 1
ATOM 642 C CA . SER A 1 104 ? 19.650 14.345 2.489 1.00 32.96 103 SER A CA 1
ATOM 643 C C . SER A 1 104 ? 19.587 13.222 3.518 1.00 31.62 103 SER A C 1
ATOM 644 O O . SER A 1 104 ? 19.976 12.088 3.248 1.00 36.04 103 SER A O 1
ATOM 647 N N . ILE A 1 105 ? 19.084 13.551 4.701 1.00 32.91 104 ILE A N 1
ATOM 648 C CA . ILE A 1 105 ? 18.910 12.569 5.757 1.00 28.43 104 ILE A CA 1
ATOM 649 C C . ILE A 1 105 ? 17.763 11.620 5.413 1.00 34.31 104 ILE A C 1
ATOM 650 O O . ILE A 1 105 ? 17.877 10.405 5.585 1.00 40.64 104 ILE A O 1
ATOM 655 N N . LEU A 1 106 ? 16.668 12.177 4.904 1.00 29.06 105 LEU A N 1
ATOM 656 C CA . LEU A 1 106 ? 15.475 11.388 4.598 1.00 25.46 105 LEU A CA 1
ATOM 657 C C . LEU A 1 106 ? 15.615 10.515 3.353 1.00 27.14 105 LEU A C 1
ATOM 658 O O . LEU A 1 106 ? 14.785 9.641 3.115 1.00 31.44 105 LEU A O 1
ATOM 663 N N . GLU A 1 107 ? 16.657 10.748 2.557 1.00 26.34 106 GLU A N 1
ATOM 664 C CA . GLU A 1 107 ? 16.929 9.893 1.400 1.00 27.33 106 GLU A CA 1
ATOM 665 C C . GLU A 1 107 ? 16.952 8.413 1.785 1.00 29.81 106 GLU A C 1
ATOM 666 O O . GLU A 1 107 ? 16.516 7.553 1.020 1.00 34.35 106 GLU A O 1
ATOM 672 N N . SER A 1 108 ? 17.438 8.131 2.988 1.00 31.39 107 SER A N 1
ATOM 673 C CA . SER A 1 108 ? 17.656 6.758 3.432 1.00 37.25 107 SER A CA 1
ATOM 674 C C . SER A 1 108 ? 16.372 5.973 3.709 1.00 33.40 107 SER A C 1
ATOM 675 O O . SER A 1 108 ? 16.403 4.746 3.786 1.00 32.04 107 SER A O 1
ATOM 678 N N . VAL A 1 109 ? 15.250 6.670 3.867 1.00 27.95 108 VAL A N 1
ATOM 679 C CA . VAL A 1 109 ? 13.988 5.989 4.162 1.00 24.44 108 VAL A CA 1
ATOM 680 C C . VAL A 1 109 ? 13.125 5.748 2.915 1.00 22.16 108 VAL A C 1
ATOM 681 O O . VAL A 1 109 ? 12.059 5.147 3.000 1.00 24.10 108 VAL A O 1
ATOM 685 N N . LYS A 1 110 ? 13.596 6.193 1.754 1.00 25.70 109 LYS A N 1
ATOM 686 C CA . LYS A 1 110 ? 12.859 5.962 0.508 1.00 26.32 109 LYS A CA 1
ATOM 687 C C . LYS A 1 110 ? 12.657 4.475 0.214 1.00 27.09 109 LYS A C 1
ATOM 688 O O . LYS A 1 110 ? 11.530 4.023 0.015 1.00 27.11 109 LYS A O 1
ATOM 694 N N . LYS A 1 111 ? 13.746 3.718 0.191 1.00 30.34 110 LYS A N 1
ATOM 695 C CA . LYS A 1 111 ? 13.649 2.279 -0.048 1.00 38.27 110 LYS A CA 1
ATOM 696 C C . LYS A 1 111 ? 12.833 1.551 1.040 1.00 34.43 110 LYS A C 1
ATOM 697 O O . LYS A 1 111 ? 11.922 0.786 0.712 1.00 33.42 110 LYS A O 1
ATOM 699 N N . PRO A 1 112 ? 13.132 1.805 2.331 1.00 33.39 111 PRO A N 1
ATOM 700 C CA . PRO A 1 112 ? 12.323 1.182 3.389 1.00 35.60 111 PRO A CA 1
ATOM 701 C C . PRO A 1 112 ? 10.831 1.510 3.309 1.00 34.76 111 PRO A C 1
ATOM 702 O O . PRO A 1 112 ? 10.010 0.656 3.646 1.00 26.95 111 PRO A O 1
ATOM 706 N N . ALA A 1 113 ? 10.484 2.723 2.886 1.00 25.84 112 ALA A N 1
ATOM 707 C CA . ALA A 1 113 ? 9.074 3.098 2.770 1.00 22.66 112 ALA A CA 1
ATOM 708 C C . ALA A 1 113 ? 8.415 2.340 1.620 1.00 23.70 112 ALA A C 1
ATOM 709 O O . ALA A 1 113 ? 7.271 1.898 1.727 1.00 23.65 112 ALA A O 1
ATOM 711 N N . ARG A 1 114 ? 9.138 2.210 0.512 1.00 23.94 113 ARG A N 1
ATOM 712 C CA . ARG A 1 114 ? 8.662 1.420 -0.616 1.00 28.95 113 ARG A CA 1
ATOM 713 C C . ARG A 1 114 ? 8.395 -0.020 -0.199 1.00 32.86 113 ARG A C 1
ATOM 714 O O . ARG A 1 114 ? 7.340 -0.580 -0.494 1.00 39.88 113 ARG A O 1
ATOM 722 N N . GLU A 1 115 ? 9.359 -0.605 0.504 1.00 36.84 114 GLU A N 1
ATOM 723 C CA . GLU A 1 115 ? 9.334 -2.033 0.806 1.00 44.85 114 GLU A CA 1
ATOM 724 C C . GLU A 1 115 ? 8.395 -2.392 1.954 1.00 39.25 114 GLU A C 1
ATOM 725 O O . GLU A 1 115 ? 8.093 -3.566 2.167 1.00 42.30 114 GLU A O 1
ATOM 731 N N . SER A 1 116 ? 7.923 -1.386 2.685 1.00 27.56 115 SER A N 1
ATOM 732 C CA . SER A 1 116 ? 7.048 -1.633 3.827 1.00 29.91 115 SER A CA 1
ATOM 733 C C . SER A 1 116 ? 5.562 -1.401 3.523 1.00 38.99 115 SER A C 1
ATOM 734 O O . SER A 1 116 ? 4.728 -2.265 3.803 1.00 35.83 115 SER A O 1
ATOM 737 N N . VAL A 1 117 ? 5.227 -0.246 2.951 1.00 29.26 116 VAL A N 1
ATOM 738 C CA . VAL A 1 117 ? 3.823 0.075 2.681 1.00 24.77 116 VAL A CA 1
ATOM 739 C C . VAL A 1 117 ? 3.540 0.418 1.220 1.00 23.21 116 VAL A C 1
ATOM 740 O O . VAL A 1 117 ? 2.432 0.838 0.879 1.00 32.44 116 VAL A O 1
ATOM 744 N N . GLY A 1 118 ? 4.541 0.252 0.364 1.00 24.00 117 GLY A N 1
ATOM 745 C CA . GLY A 1 118 ? 4.366 0.503 -1.055 1.00 26.91 117 GLY A CA 1
ATOM 746 C C . GLY A 1 118 ? 4.277 1.977 -1.413 1.00 31.06 117 GLY A C 1
ATOM 747 O O . GLY A 1 118 ? 3.723 2.332 -2.460 1.00 29.68 117 GLY A O 1
ATOM 748 N N . VAL A 1 119 ? 4.830 2.840 -0.567 1.00 26.68 118 VAL A N 1
ATOM 749 C CA . VAL A 1 119 ? 4.761 4.278 -0.843 1.00 30.50 118 VAL A CA 1
ATOM 750 C C . VAL A 1 119 ? 6.060 4.891 -1.370 1.00 32.00 118 VAL A C 1
ATOM 751 O O . VAL A 1 119 ? 7.162 4.438 -1.051 1.00 26.85 118 VAL A O 1
ATOM 755 N N . GLU A 1 120 ? 5.902 5.941 -2.170 1.00 24.78 119 GLU A N 1
ATOM 756 C CA . GLU A 1 120 ? 7.013 6.688 -2.722 1.00 25.26 119 GLU A CA 1
ATOM 757 C C . GLU A 1 120 ? 7.218 7.956 -1.902 1.00 31.62 119 GLU A C 1
ATOM 758 O O . GLU A 1 120 ? 6.327 8.795 -1.817 1.00 26.83 119 GLU A O 1
ATOM 764 N N . ILE A 1 121 ? 8.383 8.089 -1.281 1.00 23.84 120 ILE A N 1
ATOM 765 C CA . ILE A 1 121 ? 8.723 9.325 -0.586 1.00 23.64 120 ILE A CA 1
ATOM 766 C C . ILE A 1 121 ? 9.205 10.392 -1.560 1.00 24.12 120 ILE A C 1
ATOM 767 O O . ILE A 1 121 ? 10.122 10.160 -2.346 1.00 26.28 120 ILE A O 1
ATOM 772 N N . ILE A 1 122 ? 8.574 11.559 -1.504 1.00 23.98 121 ILE A N 1
ATOM 773 C CA . ILE A 1 122 ? 8.917 12.649 -2.410 1.00 24.99 121 ILE A CA 1
ATOM 774 C C . ILE A 1 122 ? 9.440 13.803 -1.579 1.00 24.38 121 ILE A C 1
ATOM 775 O O . ILE A 1 122 ? 8.719 14.337 -0.745 1.00 23.53 121 ILE A O 1
ATOM 780 N N . LEU A 1 123 ? 10.692 14.191 -1.803 1.00 25.64 122 LEU A N 1
ATOM 781 C CA . LEU A 1 123 ? 11.292 15.235 -0.980 1.00 24.45 122 LEU A CA 1
ATOM 782 C C . LEU A 1 123 ? 11.272 16.576 -1.700 1.00 25.41 122 LEU A C 1
ATOM 783 O O . LEU A 1 123 ? 11.813 16.711 -2.794 1.00 27.87 122 LEU A O 1
ATOM 788 N N . HIS A 1 124 ? 10.621 17.559 -1.088 1.00 24.89 123 HIS A N 1
ATOM 789 C CA . HIS A 1 124 ? 10.567 18.904 -1.646 1.00 25.81 123 HIS A CA 1
ATOM 790 C C . HIS A 1 124 ? 11.498 19.782 -0.825 1.00 28.43 123 HIS A C 1
ATOM 791 O O . HIS A 1 124 ? 11.213 20.073 0.335 1.00 24.47 123 HIS A O 1
ATOM 798 N N . VAL A 1 125 ? 12.616 20.192 -1.419 1.00 27.57 124 VAL A N 1
ATOM 799 C CA . VAL A 1 125 ? 13.631 20.948 -0.685 1.00 29.02 124 VAL A CA 1
ATOM 800 C C . VAL A 1 125 ? 13.318 22.439 -0.672 1.00 28.06 124 VAL A C 1
ATOM 801 O O . VAL A 1 125 ? 13.186 23.057 -1.735 1.00 28.31 124 VAL A O 1
ATOM 805 N N . LYS A 1 126 ? 13.217 23.015 0.525 1.00 31.33 125 LYS A N 1
ATOM 806 C CA . LYS A 1 126 ? 12.991 24.453 0.662 1.00 38.15 125 LYS A CA 1
ATOM 807 C C . LYS A 1 126 ? 14.285 25.210 0.943 1.00 37.16 125 LYS A C 1
ATOM 808 O O . LYS A 1 126 ? 14.971 24.941 1.936 1.00 34.34 125 LYS A O 1
ATOM 814 N N . PRO A 1 127 ? 14.618 26.166 0.066 1.00 39.19 126 PRO A N 1
ATOM 815 C CA . PRO A 1 127 ? 15.720 27.114 0.271 1.00 45.11 126 PRO A CA 1
ATOM 816 C C . PRO A 1 127 ? 15.485 27.899 1.558 1.00 44.67 126 PRO A C 1
ATOM 817 O O . PRO A 1 127 ? 14.328 28.158 1.895 1.00 45.10 126 PRO A O 1
ATOM 821 N N . LYS A 1 128 ? 16.556 28.265 2.260 1.00 50.12 127 LYS A N 1
ATOM 822 C CA . LYS A 1 128 ? 16.451 28.935 3.559 1.00 55.58 127 LYS A CA 1
ATOM 823 C C . LYS A 1 128 ? 15.633 30.226 3.506 1.00 55.77 127 LYS A C 1
ATOM 824 O O . LYS A 1 128 ? 14.871 30.527 4.424 1.00 56.33 127 LYS A O 1
ATOM 826 N N . ASN A 1 129 ? 15.794 30.978 2.422 1.00 57.10 128 ASN A N 1
ATOM 827 C CA . ASN A 1 129 ? 15.134 32.270 2.266 1.00 59.35 128 ASN A CA 1
ATOM 828 C C . ASN A 1 129 ? 13.858 32.195 1.433 1.00 58.32 128 ASN A C 1
ATOM 829 O O . ASN A 1 129 ? 13.257 33.221 1.104 1.00 61.01 128 ASN A O 1
ATOM 831 N N . ASP A 1 130 ? 13.459 30.978 1.083 1.00 48.82 129 ASP A N 1
ATOM 832 C CA . ASP A 1 130 ? 12.217 30.757 0.355 1.00 38.70 129 ASP A CA 1
ATOM 833 C C . ASP A 1 130 ? 11.109 30.477 1.368 1.00 36.17 129 ASP A C 1
ATOM 834 O O . ASP A 1 130 ? 11.371 29.951 2.451 1.00 40.59 129 ASP A O 1
ATOM 839 N N . ASP A 1 131 ? 9.874 30.834 1.028 1.00 35.83 130 ASP A N 1
ATOM 840 C CA . ASP A 1 131 ? 8.756 30.591 1.934 1.00 34.70 130 ASP A CA 1
ATOM 841 C C . ASP A 1 131 ? 8.133 29.218 1.712 1.00 30.31 130 ASP A C 1
ATOM 842 O O . ASP A 1 131 ? 7.297 28.772 2.497 1.00 30.60 130 ASP A O 1
ATOM 847 N N . GLY A 1 132 ? 8.538 28.556 0.630 1.00 34.65 131 GLY A N 1
ATOM 848 C CA . GLY A 1 132 ? 8.089 27.200 0.352 1.00 38.94 131 GLY A CA 1
ATOM 849 C C . GLY A 1 132 ? 6.730 27.111 -0.324 1.00 36.34 131 GLY A C 1
ATOM 850 O O . GLY A 1 132 ? 6.173 26.023 -0.460 1.00 31.11 131 GLY A O 1
ATOM 851 N N . ALA A 1 133 ? 6.205 28.254 -0.761 1.00 31.38 132 ALA A N 1
ATOM 852 C CA . ALA A 1 133 ? 4.850 28.328 -1.312 1.00 29.74 132 ALA A CA 1
ATOM 853 C C . ALA A 1 133 ? 4.615 27.431 -2.528 1.00 30.42 132 ALA A C 1
ATOM 854 O O . ALA A 1 133 ? 3.592 26.761 -2.619 1.00 30.18 132 ALA A O 1
ATOM 856 N N . SER A 1 134 ? 5.538 27.448 -3.486 1.00 31.40 133 SER A N 1
ATOM 857 C CA . SER A 1 134 ? 5.386 26.602 -4.668 1.00 32.16 133 SER A CA 1
ATOM 858 C C . SER A 1 134 ? 5.379 25.112 -4.337 1.00 30.89 133 SER A C 1
ATOM 859 O O . SER A 1 134 ? 4.631 24.342 -4.938 1.00 31.17 133 SER A O 1
ATOM 862 N N . SER A 1 135 ? 6.210 24.704 -3.386 1.00 29.62 134 SER A N 1
ATOM 863 C CA . SER A 1 135 ? 6.238 23.306 -2.967 1.00 28.43 134 SER A CA 1
ATOM 864 C C . SER A 1 135 ? 4.947 22.894 -2.268 1.00 27.53 134 SER A C 1
ATOM 865 O O . SER A 1 135 ? 4.492 21.767 -2.421 1.00 27.58 134 SER A O 1
ATOM 868 N N . MET A 1 136 ? 4.354 23.806 -1.504 1.00 27.24 135 MET A N 1
ATOM 869 C CA . MET A 1 136 ? 3.077 23.513 -0.867 1.00 26.57 135 MET A CA 1
ATOM 870 C C . MET A 1 136 ? 1.997 23.299 -1.925 1.00 29.88 135 MET A C 1
ATOM 871 O O . MET A 1 136 ? 1.177 22.388 -1.802 1.00 29.38 135 MET A O 1
ATOM 876 N N . ASP A 1 137 ? 2.006 24.131 -2.968 1.00 30.35 136 ASP A N 1
ATOM 877 C CA . ASP A 1 137 ? 1.051 23.985 -4.063 1.00 30.59 136 ASP A CA 1
ATOM 878 C C . ASP A 1 137 ? 1.217 22.637 -4.768 1.00 34.99 136 ASP A C 1
ATOM 879 O O . ASP A 1 137 ? 0.236 21.995 -5.137 1.00 31.01 136 ASP A O 1
ATOM 884 N N . ALA A 1 138 ? 2.463 22.217 -4.959 1.00 30.39 137 ALA A N 1
ATOM 885 C CA . ALA A 1 138 ? 2.743 20.934 -5.604 1.00 33.76 137 ALA A CA 1
ATOM 886 C C . ALA A 1 138 ? 2.220 19.778 -4.752 1.00 32.86 137 ALA A C 1
ATOM 887 O O . ALA A 1 138 ? 1.601 18.843 -5.263 1.00 32.23 137 ALA A O 1
ATOM 889 N N . ILE A 1 139 ? 2.484 19.846 -3.453 1.00 27.74 138 ILE A N 1
ATOM 890 C CA . ILE A 1 139 ? 1.992 18.834 -2.523 1.00 26.48 138 ILE A CA 1
ATOM 891 C C . ILE A 1 139 ? 0.461 18.773 -2.550 1.00 32.17 138 ILE A C 1
ATOM 892 O O . ILE A 1 139 ? -0.131 17.690 -2.588 1.00 30.92 138 ILE A O 1
ATOM 897 N N . ILE A 1 140 ? -0.171 19.943 -2.546 1.00 28.80 139 ILE A N 1
ATOM 898 C CA . ILE A 1 140 ? -1.627 20.031 -2.592 1.00 28.97 139 ILE A CA 1
ATOM 899 C C . ILE A 1 140 ? -2.194 19.450 -3.896 1.00 31.14 139 ILE A C 1
ATOM 900 O O . ILE A 1 140 ? -3.225 18.770 -3.883 1.00 35.29 139 ILE A O 1
ATOM 905 N N . ARG A 1 141 ? -1.503 19.679 -5.013 1.00 30.47 140 ARG A N 1
ATOM 906 C CA . ARG A 1 141 ? -1.889 19.062 -6.285 1.00 31.85 140 ARG A CA 1
ATOM 907 C C . ARG A 1 141 ? -1.788 17.535 -6.265 1.00 38.58 140 ARG A C 1
ATOM 908 O O . ARG A 1 141 ? -2.632 16.845 -6.837 1.00 37.12 140 ARG A O 1
ATOM 916 N N . ALA A 1 142 ? -0.750 17.012 -5.620 1.00 34.44 141 ALA A N 1
ATOM 917 C CA . ALA A 1 142 ? -0.559 15.564 -5.539 1.00 35.77 141 ALA A CA 1
ATOM 918 C C . ALA A 1 142 ? -1.667 14.904 -4.729 1.00 38.41 141 ALA A C 1
ATOM 919 O O . ALA A 1 142 ? -2.176 13.855 -5.112 1.00 46.67 141 ALA A O 1
ATOM 921 N N . ILE A 1 143 ? -2.022 15.517 -3.602 1.00 33.37 142 ILE A N 1
ATOM 922 C CA . ILE A 1 143 ? -3.132 15.051 -2.776 1.00 38.71 142 ILE A CA 1
ATOM 923 C C . ILE A 1 143 ? -4.401 14.917 -3.618 1.00 41.24 142 ILE A C 1
ATOM 924 O O . ILE A 1 143 ? -5.087 13.893 -3.571 1.00 42.43 142 ILE A O 1
ATOM 929 N N . ARG A 1 144 ? -4.702 15.960 -4.386 1.00 39.72 143 ARG A N 1
ATOM 930 C CA . ARG A 1 144 ? -5.853 15.956 -5.283 1.00 41.00 143 ARG A CA 1
ATOM 931 C C . ARG A 1 144 ? -5.736 14.848 -6.326 1.00 43.90 143 ARG A C 1
ATOM 932 O O . ARG A 1 144 ? -6.708 14.146 -6.614 1.00 43.31 143 ARG A O 1
ATOM 934 N N . ALA A 1 145 ? -4.540 14.697 -6.887 1.00 45.20 144 ALA A N 1
ATOM 935 C CA . ALA A 1 145 ? -4.294 13.695 -7.920 1.00 48.84 144 ALA A CA 1
ATOM 936 C C . ALA A 1 145 ? -4.601 12.289 -7.414 1.00 51.92 144 ALA A C 1
ATOM 937 O O . ALA A 1 145 ? -5.232 11.493 -8.114 1.00 50.62 144 ALA A O 1
ATOM 939 N N . GLN A 1 146 ? -4.138 11.988 -6.203 1.00 51.87 145 GLN A N 1
ATOM 940 C CA . GLN A 1 146 ? -4.437 10.712 -5.560 1.00 55.51 145 GLN A CA 1
ATOM 941 C C . GLN A 1 146 ? -5.938 10.608 -5.298 1.00 53.25 145 GLN A C 1
ATOM 942 O O . GLN A 1 146 ? -6.447 11.091 -4.281 1.00 57.72 145 GLN A O 1
ATOM 948 N N . SER A 1 147 ? -6.617 9.959 -6.241 1.00 58.22 146 SER A N 1
ATOM 949 C CA . SER A 1 147 ? -8.071 9.922 -6.349 1.00 63.75 146 SER A CA 1
ATOM 950 C C . SER A 1 147 ? -8.407 9.369 -7.728 1.00 67.42 146 SER A C 1
ATOM 951 O O . SER A 1 147 ? -8.148 10.020 -8.743 1.00 65.46 146 SER A O 1
ATOM 954 N N . SER A 1 154 ? -13.697 13.832 -4.141 1.00 61.50 153 SER A N 1
ATOM 955 C CA . SER A 1 154 ? -13.169 14.903 -3.302 1.00 60.20 153 SER A CA 1
ATOM 956 C C . SER A 1 154 ? -12.073 14.398 -2.368 1.00 53.00 153 SER A C 1
ATOM 957 O O . SER A 1 154 ? -11.883 13.192 -2.219 1.00 57.95 153 SER A O 1
ATOM 960 N N . SER A 1 155 ? -11.349 15.322 -1.744 1.00 47.05 154 SER A N 1
ATOM 961 C CA . SER A 1 155 ? -10.285 14.946 -0.815 1.00 43.09 154 SER A CA 1
ATOM 962 C C . SER A 1 155 ? -10.567 15.372 0.621 1.00 43.11 154 SER A C 1
ATOM 963 O O . SER A 1 155 ? -10.990 16.501 0.886 1.00 42.51 154 SER A O 1
ATOM 966 N N . THR A 1 156 ? -10.333 14.451 1.547 1.00 40.36 155 THR A N 1
ATOM 967 C CA . THR A 1 156 ? -10.371 14.778 2.961 1.00 33.89 155 THR A CA 1
ATOM 968 C C . THR A 1 156 ? -8.962 14.662 3.528 1.00 32.23 155 THR A C 1
ATOM 969 O O . THR A 1 156 ? -8.365 13.585 3.517 1.00 32.46 155 THR A O 1
ATOM 973 N N . VAL A 1 157 ? -8.429 15.783 4.002 1.00 28.72 156 VAL A N 1
ATOM 974 C CA . VAL A 1 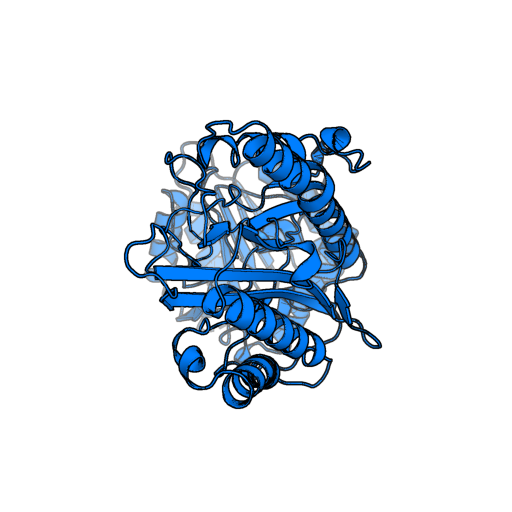157 ? -7.111 15.805 4.624 1.00 22.33 156 VAL A CA 1
ATOM 975 C C . VAL A 1 157 ? -7.243 15.848 6.132 1.00 28.44 156 VAL A C 1
ATOM 976 O O . VAL A 1 157 ? -7.858 16.761 6.683 1.00 24.87 156 VAL A O 1
ATOM 980 N N . GLY A 1 158 ? -6.664 14.859 6.801 1.00 26.98 157 GLY A N 1
ATOM 981 C CA . GLY A 1 158 ? -6.634 14.860 8.250 1.00 23.04 157 GLY A CA 1
ATOM 982 C C . GLY A 1 158 ? -5.479 15.692 8.764 1.00 28.57 157 GLY A C 1
ATOM 983 O O . GLY A 1 158 ? -4.388 15.674 8.194 1.00 24.61 157 GLY A O 1
ATOM 984 N N . HIS A 1 159 ? -5.723 16.447 9.829 1.00 21.27 158 HIS A N 1
ATOM 985 C CA . HIS A 1 159 ? -4.649 17.161 10.505 1.00 17.37 158 HIS A CA 1
ATOM 986 C C . HIS A 1 159 ? -4.916 17.167 11.997 1.00 24.71 158 HIS A C 1
ATOM 987 O O . HIS A 1 159 ? -6.006 16.808 12.436 1.00 25.21 158 HIS A O 1
ATOM 994 N N . ILE A 1 160 ? -3.912 17.550 12.775 1.00 21.17 159 ILE A N 1
ATOM 995 C CA . ILE A 1 160 ? -4.085 17.656 14.215 1.00 21.78 159 ILE A CA 1
ATOM 996 C C . ILE A 1 160 ? -4.635 19.056 14.453 1.00 23.44 159 ILE A C 1
ATOM 997 O O . ILE A 1 160 ? -3.881 20.009 14.642 1.00 23.01 159 ILE A O 1
ATOM 1002 N N . ALA A 1 161 ? -5.958 19.172 14.394 1.00 23.09 160 ALA A N 1
ATOM 1003 C CA . ALA A 1 161 ? -6.614 20.475 14.263 1.00 29.81 160 ALA A CA 1
ATOM 1004 C C . ALA A 1 161 ? -6.356 21.418 15.436 1.00 28.46 160 ALA A C 1
ATOM 1005 O O . ALA A 1 161 ? -6.331 22.637 15.264 1.00 32.15 160 ALA A O 1
ATOM 1007 N N . ARG A 1 162 ? -6.163 20.855 16.623 1.00 28.32 161 ARG A N 1
ATOM 1008 C CA . ARG A 1 162 ? -6.012 21.664 17.830 1.00 29.34 161 ARG A CA 1
ATOM 1009 C C . ARG A 1 162 ? -4.651 22.349 17.925 1.00 31.33 161 ARG A C 1
ATOM 1010 O O . ARG A 1 162 ? -4.453 23.242 18.754 1.00 31.46 161 ARG A O 1
ATOM 1012 N N . GLU A 1 163 ? -3.712 21.946 17.075 1.00 25.88 162 GLU A N 1
ATOM 1013 C CA . GLU A 1 163 ? -2.396 22.576 17.075 1.00 25.49 162 GLU A CA 1
ATOM 1014 C C . GLU A 1 163 ? -2.439 23.952 16.426 1.00 33.28 162 GLU A C 1
ATOM 1015 O O . GLU A 1 163 ? -2.977 24.119 15.330 1.00 35.20 162 GLU A O 1
ATOM 1021 N N . GLU A 1 164 ? -1.876 24.938 17.115 1.00 33.03 163 GLU A N 1
ATOM 1022 C CA . GLU A 1 164 ? -1.764 26.281 16.572 1.00 40.40 163 GLU A CA 1
ATOM 1023 C C . GLU A 1 164 ? -0.501 26.378 15.732 1.00 28.54 163 GLU A C 1
ATOM 1024 O O . GLU A 1 164 ? 0.585 26.038 16.204 1.00 27.14 163 GLU A O 1
ATOM 1030 N N . PRO A 1 165 ? -0.636 26.838 14.482 1.00 29.80 164 PRO A N 1
ATOM 1031 C CA . PRO A 1 165 ? 0.560 27.052 13.663 1.00 32.82 164 PRO A CA 1
ATOM 1032 C C . PRO A 1 165 ? 1.479 28.087 14.302 1.00 39.24 164 PRO A C 1
ATOM 1033 O O . PRO A 1 165 ? 1.005 29.138 14.742 1.00 38.16 164 PRO A O 1
ATOM 1037 N N . GLU A 1 166 ? 2.769 27.778 14.373 1.00 31.42 165 GLU A N 1
ATOM 1038 C CA . GLU A 1 166 ? 3.767 28.732 14.835 1.00 35.50 165 GLU A CA 1
ATOM 1039 C C . GLU A 1 166 ? 4.803 28.900 13.735 1.00 33.26 165 GLU A C 1
ATOM 1040 O O . GLU A 1 166 ? 5.326 27.910 13.226 1.00 32.15 165 GLU A O 1
ATOM 1042 N N . GLY A 1 167 ? 5.088 30.143 13.358 1.00 28.38 166 GLY A N 1
ATOM 1043 C CA . GLY A 1 167 ? 6.094 30.415 12.344 1.00 23.88 166 GLY A CA 1
ATOM 1044 C C . GLY A 1 167 ? 5.531 30.594 10.950 1.00 24.83 166 GLY A C 1
ATOM 1045 O O . GLY A 1 167 ? 4.420 30.149 10.655 1.00 31.90 166 GLY A O 1
ATOM 1046 N N . ARG A 1 168 ? 6.308 31.242 10.086 1.00 27.46 167 ARG A N 1
ATOM 1047 C CA . ARG A 1 168 ? 5.870 31.547 8.732 1.00 24.71 167 ARG A CA 1
ATOM 1048 C C . ARG A 1 168 ? 5.470 30.319 7.914 1.00 27.40 167 ARG A C 1
ATOM 1049 O O . ARG A 1 168 ? 4.430 30.328 7.251 1.00 26.56 167 ARG A O 1
ATOM 1057 N N . LEU A 1 169 ? 6.286 29.267 7.964 1.00 31.01 168 LEU A N 1
ATOM 1058 C CA . LEU A 1 169 ? 6.024 28.059 7.174 1.00 25.72 168 LEU A CA 1
ATOM 1059 C C . LEU A 1 169 ? 4.662 27.459 7.517 1.00 21.55 168 LEU A C 1
ATOM 1060 O O . LEU A 1 169 ? 3.826 27.243 6.633 1.00 24.67 168 LEU A O 1
ATOM 1065 N N . LEU A 1 170 ? 4.439 27.207 8.805 1.00 20.73 169 LEU A N 1
ATOM 1066 C CA . LEU A 1 170 ? 3.198 26.575 9.252 1.00 24.13 169 LEU A CA 1
ATOM 1067 C C . LEU A 1 170 ? 1.998 27.496 9.021 1.00 23.66 169 LEU A C 1
ATOM 1068 O O . LEU A 1 170 ? 0.905 27.031 8.691 1.00 27.01 169 LEU A O 1
ATOM 1073 N N . ASP A 1 171 ? 2.208 28.798 9.202 1.00 25.45 170 ASP A N 1
ATOM 1074 C CA . ASP A 1 171 ? 1.165 29.788 8.943 1.00 30.21 170 ASP A CA 1
ATOM 1075 C C . ASP A 1 171 ? 0.689 29.708 7.500 1.00 28.25 170 ASP A C 1
ATOM 1076 O O . ASP A 1 171 ? -0.514 29.654 7.225 1.00 30.16 170 ASP A O 1
ATOM 1081 N N . LEU A 1 172 ? 1.645 29.698 6.577 1.00 24.42 171 LEU A N 1
ATOM 1082 C CA . LEU A 1 172 ? 1.326 29.647 5.162 1.00 28.30 171 LEU A CA 1
ATOM 1083 C C . LEU A 1 172 ? 0.635 28.332 4.810 1.00 28.64 171 LEU A C 1
ATOM 1084 O O . LEU A 1 172 ? -0.372 28.316 4.092 1.00 26.92 171 LEU A O 1
ATOM 1089 N N . TRP A 1 173 ? 1.176 27.232 5.327 1.00 24.82 172 TRP A N 1
ATOM 1090 C CA . TRP A 1 173 ? 0.636 25.911 5.044 1.00 24.08 172 TRP A CA 1
ATOM 1091 C C . TRP A 1 173 ? -0.812 25.808 5.508 1.00 24.07 172 TRP A C 1
ATOM 1092 O O . TRP A 1 173 ? -1.674 25.323 4.776 1.00 24.81 172 TRP A O 1
ATOM 1103 N N . ALA A 1 174 ? -1.071 26.265 6.728 1.00 29.23 173 ALA A N 1
ATOM 1104 C CA . ALA A 1 174 ? -2.421 26.231 7.272 1.00 27.13 173 ALA A CA 1
ATOM 1105 C C . ALA A 1 174 ? -3.367 27.050 6.405 1.00 32.08 173 ALA A C 1
ATOM 1106 O O . ALA A 1 174 ? -4.510 26.648 6.170 1.00 35.55 173 ALA A O 1
ATOM 1108 N N . GLU A 1 175 ? -2.883 28.191 5.915 1.00 33.18 174 GLU A N 1
ATOM 1109 C CA . GLU A 1 175 ? -3.687 29.053 5.052 1.00 30.14 174 GLU A CA 1
ATOM 1110 C C . GLU A 1 175 ? -3.961 28.387 3.709 1.00 33.79 174 GLU A C 1
ATOM 1111 O O . GLU A 1 175 ? -5.058 28.500 3.164 1.00 34.40 174 GLU A O 1
ATOM 1117 N N . LYS A 1 176 ? -2.963 27.681 3.184 1.00 29.67 175 LYS A N 1
ATOM 1118 C CA . LYS A 1 176 ? -3.107 26.996 1.905 1.00 34.03 175 LYS A CA 1
ATOM 1119 C C . LYS A 1 176 ? -4.029 25.775 1.985 1.00 27.16 175 LYS A C 1
ATOM 1120 O O . LYS A 1 176 ? -4.757 25.477 1.034 1.00 29.95 175 LYS A O 1
ATOM 1126 N N . LEU A 1 177 ? -3.985 25.067 3.109 1.00 29.74 176 LEU A N 1
ATOM 1127 C CA . LEU A 1 177 ? -4.925 23.971 3.348 1.00 33.06 176 LEU A CA 1
ATOM 1128 C C . LEU A 1 177 ? -6.333 24.531 3.478 1.00 32.09 176 LEU A C 1
ATOM 1129 O O . LEU A 1 177 ? -7.272 24.035 2.854 1.00 32.47 176 LEU A O 1
ATOM 1134 N N . LYS A 1 178 ? -6.464 25.572 4.294 1.00 32.55 177 LYS A N 1
ATOM 1135 C CA . LYS A 1 178 ? -7.742 26.233 4.503 1.00 42.77 177 LYS A CA 1
ATOM 1136 C C . LYS A 1 178 ? -8.363 26.646 3.174 1.00 46.86 177 LYS A C 1
ATOM 1137 O O . LYS A 1 178 ? -9.546 26.400 2.922 1.00 47.06 177 LYS A O 1
ATOM 1139 N N . ASN A 1 179 ? -7.549 27.257 2.318 1.00 45.96 178 ASN A N 1
ATOM 1140 C CA . ASN A 1 179 ? -8.032 27.810 1.054 1.00 50.16 178 ASN A CA 1
ATOM 1141 C C . ASN A 1 179 ? -8.183 26.782 -0.071 1.00 45.79 178 ASN A C 1
ATOM 1142 O O . ASN A 1 179 ? -8.738 27.087 -1.125 1.00 47.47 178 ASN A O 1
ATOM 1147 N N . SER A 1 180 ? -7.699 25.565 0.155 1.00 44.41 179 SER A N 1
ATOM 1148 C CA . SER A 1 180 ? -7.917 24.490 -0.808 1.00 41.58 179 SER A CA 1
ATOM 1149 C C . SER A 1 180 ? -9.382 24.070 -0.774 1.00 39.88 179 SER A C 1
ATOM 1150 O O . SER A 1 180 ? -10.139 24.496 0.100 1.00 44.23 179 SER A O 1
ATOM 1153 N N . LYS A 1 181 ? -9.781 23.232 -1.724 1.00 43.97 180 LYS A N 1
ATOM 1154 C CA . LYS A 1 181 ? -11.142 22.711 -1.752 1.00 49.86 180 LYS A CA 1
ATOM 1155 C C . LYS A 1 181 ? -11.333 21.578 -0.742 1.00 48.71 180 LYS A C 1
ATOM 1156 O O . LYS A 1 181 ? -12.457 21.122 -0.520 1.00 52.97 180 LYS A O 1
ATOM 1158 N N . PHE A 1 182 ? -10.235 21.139 -0.127 1.00 41.03 181 PHE A N 1
ATOM 1159 C CA . PHE A 1 182 ? -10.240 19.942 0.713 1.00 39.99 181 PHE A CA 1
ATOM 1160 C C . PHE A 1 182 ? -11.122 20.047 1.945 1.00 36.87 181 PHE A C 1
ATOM 1161 O O . PHE A 1 182 ? -11.198 21.093 2.595 1.00 34.24 181 PHE A O 1
ATOM 1169 N N . ARG A 1 183 ? -11.772 18.939 2.272 1.00 35.81 182 ARG A N 1
ATOM 1170 C CA . ARG A 1 183 ? -12.416 18.800 3.565 1.00 36.76 182 ARG A CA 1
ATOM 1171 C C . ARG A 1 183 ? -11.309 18.508 4.574 1.00 31.12 182 ARG A C 1
ATOM 1172 O O . ARG A 1 183 ? -10.436 17.684 4.308 1.00 40.02 182 ARG A O 1
ATOM 1180 N N . LEU A 1 184 ? -11.329 19.188 5.719 1.00 29.48 183 LEU A N 1
ATOM 1181 C CA . LEU A 1 184 ? -10.307 18.992 6.746 1.00 30.83 183 LEU A CA 1
ATOM 1182 C C . LEU A 1 184 ? -10.876 18.289 7.986 1.00 35.32 183 LEU A C 1
ATOM 1183 O O . LEU A 1 184 ? -11.868 18.740 8.559 1.00 36.15 183 LEU A O 1
ATOM 1188 N N . SER A 1 185 ? -10.241 17.193 8.399 1.00 31.35 184 SER A N 1
ATOM 1189 C CA . SER A 1 185 ? -10.694 16.419 9.561 1.00 27.31 184 SER A CA 1
ATOM 1190 C C . SER A 1 185 ? -9.645 16.360 10.666 1.00 29.86 184 SER A C 1
ATOM 1191 O O . SER A 1 185 ? -8.460 16.165 10.399 1.00 28.44 184 SER A O 1
ATOM 1194 N N . ASP A 1 186 ? -10.083 16.515 11.912 1.00 24.06 185 ASP A N 1
ATOM 1195 C CA . ASP A 1 186 ? -9.191 16.347 13.049 1.00 27.68 185 ASP A CA 1
ATOM 1196 C C . ASP A 1 186 ? -8.881 14.862 13.171 1.00 28.25 185 ASP A C 1
ATOM 1197 O O . ASP A 1 186 ? -9.790 14.030 13.165 1.00 37.61 185 ASP A O 1
ATOM 1202 N N . VAL A 1 187 ? -7.598 14.524 13.253 1.00 23.14 186 VAL A N 1
ATOM 1203 C CA . VAL A 1 187 ? -7.200 13.130 13.412 1.00 20.84 186 VAL A CA 1
ATOM 1204 C C . VAL A 1 187 ? -6.397 12.897 14.691 1.00 22.76 186 VAL A C 1
ATOM 1205 O O . VAL A 1 187 ? -5.702 11.893 14.819 1.00 19.09 186 VAL A O 1
ATOM 1209 N N . ALA A 1 188 ? -6.499 13.819 15.644 1.00 22.14 187 ALA A N 1
ATOM 1210 C CA . ALA A 1 188 ? -5.760 13.669 16.897 1.00 22.66 187 ALA A CA 1
ATOM 1211 C C . ALA A 1 188 ? -6.081 12.340 17.589 1.00 21.77 187 ALA A C 1
ATOM 1212 O O . ALA A 1 188 ? -5.204 11.705 18.180 1.00 24.29 187 ALA A O 1
ATOM 1214 N N . ASN A 1 189 ? -7.338 11.917 17.494 1.00 21.24 188 ASN A N 1
ATOM 1215 C CA . ASN A 1 189 ? -7.778 10.681 18.123 1.00 23.72 188 ASN A CA 1
ATOM 1216 C C . ASN A 1 189 ? -7.181 9.461 17.442 1.00 25.12 188 ASN A C 1
ATOM 1217 O O . ASN A 1 189 ? -7.054 8.396 18.050 1.00 21.01 188 ASN A O 1
ATOM 1222 N N . GLY A 1 190 ? -6.814 9.611 16.175 1.00 18.81 189 GLY A N 1
ATOM 1223 C CA . GLY A 1 190 ? -6.180 8.516 15.469 1.00 20.48 189 GLY A CA 1
ATOM 1224 C C . GLY A 1 190 ? -4.774 8.322 15.996 1.00 23.22 189 GLY A C 1
ATOM 1225 O O . GLY A 1 190 ? -4.367 7.205 16.328 1.00 19.31 189 GLY A O 1
ATOM 1226 N N . PHE A 1 191 ? -4.022 9.415 16.064 1.00 15.12 190 PHE A N 1
ATOM 1227 C CA . PHE A 1 191 ? -2.673 9.356 16.617 1.00 18.54 190 PHE A CA 1
ATOM 1228 C C . PHE A 1 191 ? -2.666 8.897 18.076 1.00 17.54 190 PHE A C 1
ATOM 1229 O O . PHE A 1 191 ? -1.788 8.132 18.482 1.00 16.11 190 PHE A O 1
ATOM 1237 N N . SER A 1 192 ? -3.650 9.351 18.849 1.00 18.78 191 SER A N 1
ATOM 1238 C CA . SER A 1 192 ? -3.786 8.934 20.250 1.00 17.76 191 SER A CA 1
ATOM 1239 C C . SER A 1 192 ? -3.925 7.418 20.384 1.00 19.75 191 SER A C 1
ATOM 1240 O O . SER A 1 192 ? -3.268 6.793 21.221 1.00 19.69 191 SER A O 1
ATOM 1243 N N . ALA A 1 193 ? -4.774 6.829 19.547 1.00 19.00 192 ALA A N 1
ATOM 1244 C CA . ALA A 1 193 ? -4.948 5.380 19.527 1.00 18.80 192 ALA A CA 1
ATOM 1245 C C . ALA A 1 193 ? -3.655 4.696 19.084 1.00 17.67 192 ALA A C 1
ATOM 1246 O O . ALA A 1 193 ? -3.241 3.690 19.653 1.00 17.27 192 ALA A O 1
ATOM 1248 N N . LEU A 1 194 ? -3.019 5.255 18.059 1.00 18.34 193 LEU A N 1
ATOM 1249 C CA . LEU A 1 194 ? -1.779 4.710 17.534 1.00 12.60 193 LEU A CA 1
ATOM 1250 C C . LEU A 1 194 ? -0.662 4.680 18.574 1.00 18.65 193 LEU A C 1
ATOM 1251 O O . LEU A 1 194 ? 0.077 3.695 18.673 1.00 20.84 193 LEU A O 1
ATOM 1256 N N . PHE A 1 195 ? -0.543 5.754 19.351 1.00 13.64 194 PHE A N 1
ATOM 1257 C CA . PHE A 1 195 ? 0.533 5.861 20.335 1.00 16.59 194 PHE A CA 1
ATOM 1258 C C . PHE A 1 195 ? 0.170 5.171 21.656 1.00 13.66 194 PHE A C 1
ATOM 1259 O O . PHE A 1 195 ? 1.031 5.007 22.512 1.00 17.35 194 PHE A O 1
ATOM 1267 N N . ALA A 1 196 ? -1.083 4.741 21.801 1.00 13.06 195 ALA A N 1
ATOM 1268 C CA . ALA A 1 196 ? -1.605 4.295 23.106 1.00 15.83 195 ALA A CA 1
ATOM 1269 C C . ALA A 1 196 ? -0.933 3.054 23.695 1.00 17.46 195 ALA A C 1
ATOM 1270 O O . ALA A 1 196 ? -0.625 3.014 24.888 1.00 17.28 195 ALA A O 1
ATOM 1272 N N . ALA A 1 197 ? -0.737 2.031 22.873 1.00 17.12 196 ALA A N 1
ATOM 1273 C CA . ALA A 1 197 ? -0.103 0.803 23.347 1.00 21.54 196 ALA A CA 1
ATOM 1274 C C . ALA A 1 197 ? 1.369 0.767 22.936 1.00 15.88 196 ALA A C 1
ATOM 1275 O O . ALA A 1 197 ? 1.695 0.737 21.751 1.00 19.04 196 ALA A O 1
ATOM 1277 N N . LYS A 1 198 ? 2.250 0.767 23.931 1.00 16.47 197 LYS A N 1
ATOM 1278 C CA . LYS A 1 198 ? 3.690 0.815 23.681 1.00 11.58 197 LYS A CA 1
ATOM 1279 C C . LYS A 1 198 ? 4.269 -0.562 23.359 1.00 12.44 197 LYS A C 1
ATOM 1280 O O . LYS A 1 198 ? 3.806 -1.591 23.877 1.00 15.87 197 LYS A O 1
ATOM 1286 N N . SER A 1 199 ? 5.293 -0.573 22.510 1.00 12.85 198 SER A N 1
ATOM 1287 C CA . SER A 1 199 ? 6.068 -1.778 22.244 1.00 12.16 198 SER A CA 1
ATOM 1288 C C . SER A 1 199 ? 6.955 -2.074 23.440 1.00 14.37 198 SER A C 1
ATOM 1289 O O . SER A 1 199 ? 7.121 -1.227 24.312 1.00 15.01 198 SER A O 1
ATOM 1292 N N . ASN A 1 200 ? 7.531 -3.271 23.487 1.00 15.85 199 ASN A N 1
ATOM 1293 C CA . ASN A 1 200 ? 8.447 -3.609 24.573 1.00 16.62 199 ASN A CA 1
ATOM 1294 C C . ASN A 1 200 ? 9.642 -2.646 24.660 1.00 16.01 199 ASN A C 1
ATOM 1295 O O . ASN A 1 200 ? 10.092 -2.302 25.752 1.00 15.16 199 ASN A O 1
ATOM 1300 N N . GLU A 1 201 ? 10.151 -2.215 23.512 1.00 14.76 200 GLU A N 1
ATOM 1301 C CA . GLU A 1 201 ? 11.265 -1.271 23.495 1.00 13.05 200 GLU A CA 1
ATOM 1302 C C . GLU A 1 201 ? 10.855 0.043 24.155 1.00 14.82 200 GLU A C 1
ATOM 1303 O O . GLU A 1 201 ? 11.585 0.590 24.983 1.00 16.02 200 GLU A O 1
ATOM 1309 N N . GLU A 1 202 ? 9.667 0.522 23.807 1.00 11.50 201 GLU A N 1
ATOM 1310 C CA . GLU A 1 202 ? 9.188 1.798 24.331 1.00 10.68 201 GLU A CA 1
ATOM 1311 C C . GLU A 1 202 ? 8.955 1.699 25.831 1.00 11.54 201 GLU A C 1
ATOM 1312 O O . GLU A 1 202 ? 9.263 2.630 26.579 1.00 11.82 201 GLU A O 1
ATOM 1318 N N . ILE A 1 203 ? 8.424 0.566 26.271 1.00 12.28 202 ILE A N 1
ATOM 1319 C CA . ILE A 1 203 ? 8.198 0.356 27.700 1.00 12.95 202 ILE A CA 1
ATOM 1320 C C . ILE A 1 203 ? 9.524 0.371 28.456 1.00 11.53 202 ILE A C 1
ATOM 1321 O O . ILE A 1 203 ? 9.614 0.886 29.568 1.00 12.82 202 ILE A O 1
ATOM 1326 N N . THR A 1 204 ? 10.569 -0.163 27.834 1.00 11.50 203 THR A N 1
ATOM 1327 C CA . THR A 1 204 ? 11.882 -0.132 28.459 1.00 13.68 203 THR A CA 1
ATOM 1328 C C . THR A 1 204 ? 12.367 1.304 28.665 1.00 13.93 203 THR A C 1
ATOM 1329 O O . THR A 1 204 ? 12.852 1.644 29.743 1.00 12.39 203 THR A O 1
ATOM 1333 N N . TYR A 1 205 ? 12.225 2.144 27.644 1.00 14.03 204 TYR A N 1
ATOM 1334 C CA . TYR A 1 205 ? 12.634 3.550 27.764 1.00 10.83 204 TYR A CA 1
ATOM 1335 C C . TYR A 1 205 ? 11.845 4.288 28.846 1.00 13.71 204 TYR A C 1
ATOM 1336 O O . TYR A 1 205 ? 12.415 5.084 29.587 1.00 12.33 204 TYR A O 1
ATOM 1345 N N . ILE A 1 206 ? 10.545 4.017 28.944 1.00 10.18 205 ILE A N 1
ATOM 1346 C CA . ILE A 1 206 ? 9.726 4.625 29.996 1.00 9.06 205 ILE A CA 1
ATOM 1347 C C . ILE A 1 206 ? 10.178 4.151 31.382 1.00 9.33 205 ILE A C 1
ATOM 1348 O O . ILE A 1 206 ? 10.249 4.945 32.324 1.00 12.12 205 ILE A O 1
ATOM 1353 N N . LYS A 1 207 ? 10.479 2.864 31.519 1.00 10.89 206 LYS A N 1
ATOM 1354 C CA . LYS A 1 207 ? 10.981 2.356 32.794 1.00 11.26 206 LYS A CA 1
ATOM 1355 C C . LYS A 1 207 ? 12.321 2.988 33.155 1.00 15.53 206 LYS A C 1
ATOM 1356 O O . LYS A 1 207 ? 12.550 3.309 34.321 1.00 15.65 206 LYS A O 1
ATOM 1362 N N . ARG A 1 208 ? 13.208 3.147 32.168 1.00 13.40 207 ARG A N 1
ATOM 1363 C CA . ARG A 1 208 ? 14.488 3.823 32.408 1.00 13.71 207 ARG A CA 1
ATOM 1364 C C . ARG A 1 208 ? 14.229 5.246 32.904 1.00 12.50 207 ARG A C 1
ATOM 1365 O O . ARG A 1 208 ? 14.821 5.681 33.883 1.00 14.11 207 ARG A O 1
ATOM 1373 N N . ALA A 1 209 ? 13.339 5.955 32.215 1.00 11.79 208 ALA A N 1
ATOM 1374 C CA . ALA A 1 209 ? 12.974 7.320 32.582 1.00 10.93 208 ALA A CA 1
ATOM 1375 C C . ALA A 1 209 ? 12.406 7.349 33.994 1.00 15.70 208 ALA A C 1
ATOM 1376 O O . ALA A 1 209 ? 12.814 8.172 34.816 1.00 12.15 208 ALA A O 1
ATOM 1378 N N . ALA A 1 210 ? 11.469 6.444 34.268 1.00 12.02 209 ALA A N 1
ATOM 1379 C CA . ALA A 1 210 ? 10.825 6.380 35.580 1.00 12.35 209 ALA A CA 1
ATOM 1380 C C . ALA A 1 210 ? 11.787 6.014 36.703 1.00 15.22 209 ALA A C 1
ATOM 1381 O O . ALA A 1 210 ? 11.631 6.487 37.832 1.00 11.97 209 ALA A O 1
ATOM 1383 N N . TYR A 1 211 ? 12.750 5.140 36.414 1.00 15.14 210 TYR A N 1
ATOM 1384 C CA . TYR A 1 211 ? 13.777 4.807 37.397 1.00 17.74 210 TYR A CA 1
ATOM 1385 C C . TYR A 1 211 ? 14.559 6.053 37.811 1.00 16.14 210 TYR A C 1
ATOM 1386 O O . TYR A 1 211 ? 14.785 6.292 39.001 1.00 13.89 210 TYR A O 1
ATOM 1395 N N . LEU A 1 212 ? 14.968 6.851 36.829 1.00 16.81 211 LEU A N 1
ATOM 1396 C CA . LEU A 1 212 ? 15.678 8.097 37.109 1.00 15.51 211 LEU A CA 1
ATOM 1397 C C . LEU A 1 212 ? 14.785 9.063 37.878 1.00 12.64 211 LEU A C 1
ATOM 1398 O O . LEU A 1 212 ? 15.208 9.657 38.874 1.00 17.61 211 LEU A O 1
ATOM 1403 N N . THR A 1 213 ? 13.550 9.215 37.409 1.00 10.81 212 THR A N 1
ATOM 1404 C CA . THR A 1 213 ? 12.569 10.077 38.075 1.00 11.42 212 THR A CA 1
ATOM 1405 C C . THR A 1 213 ? 12.425 9.717 39.552 1.00 12.86 212 THR A C 1
ATOM 1406 O O . THR A 1 213 ? 12.486 10.585 40.440 1.00 14.08 212 THR A O 1
ATOM 1410 N N . GLY A 1 214 ? 12.241 8.430 39.818 1.00 9.95 213 GLY A N 1
ATOM 1411 C CA . GLY A 1 214 ? 12.103 7.962 41.183 1.00 10.92 213 GLY A CA 1
ATOM 1412 C C . GLY A 1 214 ? 13.376 8.138 41.987 1.00 13.77 213 GLY A C 1
ATOM 1413 O O . GLY A 1 214 ? 13.327 8.497 43.174 1.00 13.56 213 GLY A O 1
ATOM 1414 N N . SER A 1 215 ? 14.515 7.889 41.345 1.00 14.47 214 SER A N 1
ATOM 1415 C CA . SER A 1 215 ? 15.808 8.016 42.008 1.00 16.78 214 SER A CA 1
ATOM 1416 C C . SER A 1 215 ? 16.066 9.461 42.419 1.00 15.25 214 SER A C 1
ATOM 1417 O O . SER A 1 215 ? 16.615 9.725 43.494 1.00 20.62 214 SER A O 1
ATOM 1420 N N . VAL A 1 216 ? 15.688 10.386 41.546 1.00 13.97 215 VAL A N 1
ATOM 1421 C CA . VAL A 1 216 ? 15.813 11.805 41.836 1.00 13.09 215 VAL A CA 1
ATOM 1422 C C . VAL A 1 216 ? 14.940 12.204 43.033 1.00 19.00 215 VAL A C 1
ATOM 1423 O O . VAL A 1 216 ? 15.394 12.914 43.930 1.00 17.22 215 VAL A O 1
ATOM 1427 N N . MET A 1 217 ? 13.698 11.730 43.063 1.00 15.00 216 MET A N 1
ATOM 1428 C CA . MET A 1 217 ? 12.816 12.042 44.191 1.00 12.11 216 MET A CA 1
ATOM 1429 C C . MET A 1 217 ? 13.370 11.467 45.486 1.00 17.19 216 MET A C 1
ATOM 1430 O O . MET A 1 217 ? 13.456 12.156 46.506 1.00 14.36 216 MET A O 1
ATOM 1435 N N . LYS A 1 218 ? 13.753 10.199 45.444 1.00 13.98 217 LYS A N 1
ATOM 1436 C CA . LYS A 1 218 ? 14.193 9.512 46.651 1.00 16.25 217 LYS A CA 1
ATOM 1437 C C . LYS A 1 218 ? 15.562 9.979 47.137 1.00 16.94 217 LYS A C 1
ATOM 1438 O O . LYS A 1 218 ? 15.751 10.255 48.330 1.00 18.59 217 LYS A O 1
ATOM 1444 N N . ASN A 1 219 ? 16.515 10.068 46.216 1.00 22.84 218 ASN A N 1
ATOM 1445 C CA . ASN A 1 219 ? 17.907 10.271 46.597 1.00 21.11 218 ASN A CA 1
ATOM 1446 C C . ASN A 1 219 ? 18.378 11.717 46.545 1.00 21.42 218 ASN A C 1
ATOM 1447 O O . ASN A 1 219 ? 19.429 12.046 47.093 1.00 28.10 218 ASN A O 1
ATOM 1452 N N . PHE A 1 220 ? 17.620 12.579 45.882 1.00 15.21 219 PHE A N 1
ATOM 1453 C CA . PHE A 1 220 ? 17.925 13.998 45.972 1.00 16.50 219 PHE A CA 1
ATOM 1454 C C . PHE A 1 220 ? 16.854 14.793 46.707 1.00 19.80 219 PHE A C 1
ATOM 1455 O O . PHE A 1 220 ? 17.136 15.424 47.730 1.00 19.54 219 PHE A O 1
ATOM 1463 N N . VAL A 1 221 ? 15.631 14.777 46.183 1.00 17.65 220 VAL A N 1
ATOM 1464 C CA . VAL A 1 221 ? 14.585 15.647 46.720 1.00 12.92 220 VAL A CA 1
ATOM 1465 C C . VAL A 1 221 ? 14.298 15.399 48.196 1.00 15.45 220 VAL A C 1
ATOM 1466 O O . VAL A 1 221 ? 14.305 16.333 48.993 1.00 16.25 220 VAL A O 1
ATOM 1470 N N . VAL A 1 222 ? 14.061 14.145 48.571 1.00 14.80 221 VAL A N 1
ATOM 1471 C CA . VAL A 1 222 ? 13.728 13.858 49.963 1.00 15.51 221 VAL A CA 1
ATOM 1472 C C . VAL A 1 222 ? 14.858 14.273 50.902 1.00 17.06 221 VAL A C 1
ATOM 1473 O O . VAL A 1 222 ? 14.626 14.948 51.903 1.00 17.92 221 VAL A O 1
ATOM 1477 N N . THR A 1 223 ? 16.084 13.919 50.537 1.00 19.03 222 THR A N 1
ATOM 1478 C CA . THR A 1 223 ? 17.274 14.284 51.301 1.00 20.19 222 THR A CA 1
ATOM 1479 C C . THR A 1 223 ? 17.459 15.797 51.401 1.00 20.37 222 THR A C 1
ATOM 1480 O O . THR A 1 223 ? 17.811 16.324 52.461 1.00 22.44 222 THR A O 1
ATOM 1484 N N . LYS A 1 224 ? 17.228 16.493 50.290 1.00 16.60 223 LYS A N 1
ATOM 1485 C CA . LYS A 1 224 ? 17.390 17.941 50.259 1.00 19.47 223 LYS A CA 1
ATOM 1486 C C . LYS A 1 224 ? 16.376 18.611 51.179 1.00 18.13 223 LYS A C 1
ATOM 1487 O O . LYS A 1 224 ? 16.730 19.478 51.985 1.00 19.05 223 LYS A O 1
ATOM 1493 N N . LEU A 1 225 ? 15.114 18.203 51.062 1.00 17.52 224 LEU A N 1
ATOM 1494 C CA . LEU A 1 225 ? 14.059 18.766 51.905 1.00 17.13 224 LEU A CA 1
ATOM 1495 C C . LEU A 1 225 ? 14.346 18.506 53.378 1.00 21.00 224 LEU A C 1
ATOM 1496 O O . LEU A 1 225 ? 14.243 19.422 54.201 1.00 19.28 224 LEU A O 1
ATOM 1501 N N . GLU A 1 226 ? 14.726 17.271 53.707 1.00 20.18 225 GLU A N 1
ATOM 1502 C CA . GLU A 1 226 ? 15.068 16.927 55.092 1.00 18.90 225 GLU A CA 1
ATOM 1503 C C . GLU A 1 226 ? 16.197 17.795 55.645 1.00 23.41 225 GLU A C 1
ATOM 1504 O O . GLU A 1 226 ? 16.122 18.260 56.785 1.00 27.56 225 GLU A O 1
ATOM 1510 N N . ASN A 1 227 ? 17.241 18.006 54.848 1.00 19.27 226 ASN A N 1
ATOM 1511 C CA . ASN A 1 227 ? 18.370 18.837 55.263 1.00 28.72 226 ASN A CA 1
ATOM 1512 C C . ASN A 1 227 ? 17.958 20.296 55.465 1.00 28.05 226 ASN A C 1
ATOM 1513 O O . ASN A 1 227 ? 18.357 20.939 56.439 1.00 30.64 226 ASN A O 1
ATOM 1518 N N . VAL A 1 228 ? 17.159 20.810 54.534 1.00 24.32 227 VAL A N 1
ATOM 1519 C CA . VAL A 1 228 ? 16.682 22.192 54.595 1.00 25.28 227 VAL A CA 1
ATOM 1520 C C . VAL A 1 228 ? 15.820 22.450 55.834 1.00 22.91 227 VAL A C 1
ATOM 1521 O O . VAL A 1 228 ? 15.988 23.458 56.520 1.00 27.80 227 VAL A O 1
ATOM 1525 N N . ILE A 1 229 ? 14.904 21.534 56.120 1.00 27.93 228 ILE A N 1
ATOM 1526 C CA . ILE A 1 229 ? 14.039 21.669 57.286 1.00 27.97 228 ILE A CA 1
ATOM 1527 C C . ILE A 1 229 ? 14.849 21.513 58.578 1.00 33.16 228 ILE A C 1
ATOM 1528 O O . ILE A 1 229 ? 14.656 22.261 59.542 1.00 36.14 228 ILE A O 1
ATOM 1533 N N . ASP A 1 230 ? 15.773 20.555 58.580 1.00 32.70 229 ASP A N 1
ATOM 1534 C CA . ASP A 1 230 ? 16.660 20.320 59.720 1.00 34.43 229 ASP A CA 1
ATOM 1535 C C . ASP 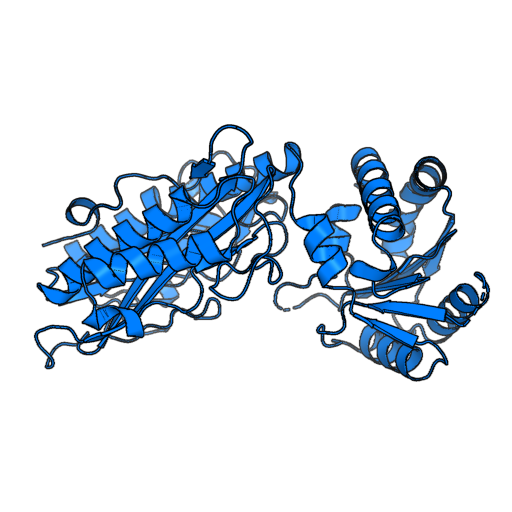A 1 230 ? 17.486 21.549 60.085 1.00 40.45 229 ASP A C 1
ATOM 1536 O O . ASP A 1 230 ? 17.475 22.003 61.234 1.00 45.17 229 ASP A O 1
ATOM 1541 N N . GLU A 1 231 ? 18.215 22.074 59.105 1.00 39.22 230 GLU A N 1
ATOM 1542 C CA . GLU A 1 231 ? 19.119 23.197 59.334 1.00 41.56 230 GLU A CA 1
ATOM 1543 C C . GLU A 1 231 ? 18.401 24.542 59.304 1.00 38.30 230 GLU A C 1
ATOM 1544 O O . GLU A 1 231 ? 19.042 25.592 59.391 1.00 41.08 230 GLU A O 1
ATOM 1550 N N . GLU A 1 232 ? 17.075 24.495 59.184 1.00 35.81 231 GLU A N 1
ATOM 1551 C CA . GLU A 1 232 ? 16.247 25.695 59.091 1.00 34.53 231 GLU A CA 1
ATOM 1552 C C . GLU A 1 232 ? 16.790 26.650 58.040 1.00 35.74 231 GLU A C 1
ATOM 1553 O O . GLU A 1 232 ? 16.951 27.846 58.290 1.00 37.91 231 GLU A O 1
ATOM 1559 N N . LYS A 1 233 ? 17.083 26.105 56.863 1.00 32.79 232 LYS A N 1
ATOM 1560 C CA . LYS A 1 233 ? 17.622 26.894 55.769 1.00 33.08 232 LYS A CA 1
ATOM 1561 C C . LYS A 1 233 ? 16.512 27.638 55.045 1.00 28.59 232 LYS A C 1
ATOM 1562 O O . LYS A 1 233 ? 15.360 27.202 55.049 1.00 25.50 232 LYS A O 1
ATOM 1568 N N . LYS A 1 234 ? 16.856 28.759 54.420 1.00 25.85 233 LYS A N 1
ATOM 1569 C CA . LYS A 1 234 ? 15.931 29.394 53.495 1.00 24.08 233 LYS A CA 1
ATOM 1570 C C . LYS A 1 234 ? 16.300 29.010 52.067 1.00 21.96 233 LYS A C 1
ATOM 1571 O O . LYS A 1 234 ? 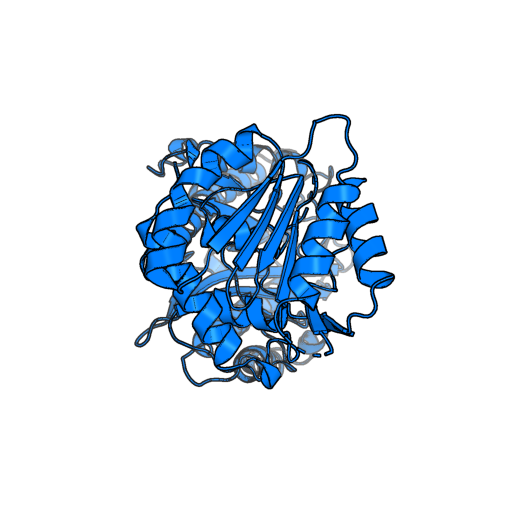17.428 29.235 51.624 1.00 26.27 233 LYS A O 1
ATOM 1577 N N . ILE A 1 235 ? 15.348 28.427 51.352 1.00 22.43 234 ILE A N 1
ATOM 1578 C CA . ILE A 1 235 ? 15.561 28.076 49.953 1.00 20.44 234 ILE A CA 1
ATOM 1579 C C . ILE A 1 235 ? 14.314 28.438 49.143 1.00 18.65 234 ILE A C 1
ATOM 1580 O O . ILE A 1 235 ? 13.188 28.199 49.589 1.00 19.72 234 ILE A O 1
ATOM 1585 N N . LEU A 1 236 ? 14.506 29.058 47.979 1.00 17.55 235 LEU A N 1
ATOM 1586 C CA . LEU A 1 236 ? 13.372 29.397 47.115 1.00 16.74 235 LEU A CA 1
ATOM 1587 C C . LEU A 1 236 ? 12.863 28.174 46.367 1.00 15.50 235 LEU A C 1
ATOM 1588 O O . LEU A 1 236 ? 13.640 27.268 46.050 1.00 15.35 235 LEU A O 1
ATOM 1593 N N . HIS A 1 237 ? 11.570 28.145 46.054 1.00 14.73 236 HIS A N 1
ATOM 1594 C CA . HIS A 1 237 ? 11.034 27.004 45.312 1.00 13.64 236 HIS A CA 1
ATOM 1595 C C . HIS A 1 237 ? 11.734 26.874 43.969 1.00 14.77 236 HIS A C 1
ATOM 1596 O O . HIS A 1 237 ? 11.996 25.772 43.507 1.00 12.97 236 HIS A O 1
ATOM 1603 N N . SER A 1 238 ? 12.060 28.008 43.354 1.00 15.31 237 SER A N 1
ATOM 1604 C CA . SER A 1 238 ? 12.752 28.001 42.066 1.00 16.61 237 SER A CA 1
ATOM 1605 C C . SER A 1 238 ? 14.197 27.488 42.144 1.00 19.85 237 SER A C 1
ATOM 1606 O O . SER A 1 238 ? 14.758 27.038 41.141 1.00 16.03 237 SER A O 1
ATOM 1609 N N . THR A 1 239 ? 14.805 27.575 43.321 1.00 15.35 238 THR A N 1
ATOM 1610 C CA . THR A 1 239 ? 16.147 27.033 43.522 1.00 16.00 238 THR A CA 1
ATOM 1611 C C . THR A 1 239 ? 16.060 25.519 43.638 1.00 15.26 238 THR A C 1
ATOM 1612 O O . THR A 1 239 ? 16.857 24.793 43.040 1.00 15.34 238 THR A O 1
ATOM 1616 N N . LEU A 1 240 ? 15.088 25.039 44.406 1.00 14.66 239 LEU A N 1
ATOM 1617 C CA . LEU A 1 240 ? 14.820 23.603 44.435 1.00 14.43 239 LEU A CA 1
ATOM 1618 C C . LEU A 1 240 ? 14.577 23.080 43.025 1.00 14.22 239 LEU A C 1
ATOM 1619 O O . LEU A 1 240 ? 15.039 21.994 42.663 1.00 17.53 239 LEU A O 1
ATOM 1624 N N . MET A 1 241 ? 13.849 23.855 42.228 1.00 12.80 240 MET A N 1
ATOM 1625 C CA A MET A 1 241 ? 13.557 23.469 40.857 0.65 13.45 240 MET A CA 1
ATOM 1626 C CA B MET A 1 241 ? 13.562 23.472 40.849 0.35 14.14 240 MET A CA 1
ATOM 1627 C C . MET A 1 241 ? 14.846 23.351 40.043 1.00 13.30 240 MET A C 1
ATOM 1628 O O . MET A 1 241 ? 15.071 22.349 39.351 1.00 13.86 240 MET A O 1
ATOM 1637 N N . GLU A 1 242 ? 15.694 24.371 40.122 1.00 14.02 241 GLU A N 1
ATOM 1638 C CA . GLU A 1 242 ? 16.926 24.372 39.337 1.00 15.74 241 GLU A CA 1
ATOM 1639 C C . GLU A 1 242 ? 17.870 23.248 39.769 1.00 16.67 241 GLU A C 1
ATOM 1640 O O . GLU A 1 242 ? 18.462 22.564 38.929 1.00 19.14 241 GLU A O 1
ATOM 1642 N N . GLU A 1 243 ? 17.976 23.038 41.079 1.00 15.25 242 GLU A N 1
ATOM 1643 C CA . GLU A 1 243 ? 18.880 22.025 41.615 1.00 19.03 242 GLU A CA 1
ATOM 1644 C C . GLU A 1 243 ? 18.420 20.623 41.223 1.00 18.82 242 GLU A C 1
ATOM 1645 O O . GLU A 1 243 ? 19.245 19.738 40.964 1.00 20.10 242 GLU A O 1
ATOM 1651 N N . THR A 1 244 ? 17.104 20.434 41.173 1.00 15.09 243 THR A N 1
ATOM 1652 C CA . THR A 1 244 ? 16.518 19.148 40.780 1.00 16.04 243 THR A CA 1
ATOM 1653 C C . THR A 1 244 ? 16.773 18.901 39.285 1.00 15.96 243 THR A C 1
ATOM 1654 O O . THR A 1 244 ? 17.122 17.788 38.870 1.00 16.40 243 THR A O 1
ATOM 1658 N N . GLU A 1 245 ? 16.611 19.948 38.484 1.00 12.55 244 GLU A N 1
ATOM 1659 C CA . GLU A 1 245 ? 16.944 19.871 37.059 1.00 18.03 244 GLU A CA 1
ATOM 1660 C C . GLU A 1 245 ? 18.361 19.374 36.840 1.00 20.12 244 GLU A C 1
ATOM 1661 O O . GLU A 1 245 ? 18.599 18.496 36.009 1.00 20.07 244 GLU A O 1
ATOM 1667 N N . LYS A 1 246 ? 19.306 19.963 37.567 1.00 19.02 245 LYS A N 1
ATOM 1668 C CA . LYS A 1 246 ? 20.714 19.611 37.422 1.00 20.17 245 LYS A CA 1
ATOM 1669 C C . LYS A 1 246 ? 20.970 18.134 37.693 1.00 23.71 245 LYS A C 1
ATOM 1670 O O . LYS A 1 246 ? 21.790 17.502 37.026 1.00 22.57 245 LYS A O 1
ATOM 1676 N N . VAL A 1 247 ? 20.268 17.592 38.679 1.00 20.13 246 VAL A N 1
ATOM 1677 C CA . VAL A 1 247 ? 20.431 16.186 39.042 1.00 17.93 246 VAL A CA 1
ATOM 1678 C C . VAL A 1 247 ? 19.840 15.267 37.969 1.00 17.63 246 VAL A C 1
ATOM 1679 O O . VAL A 1 247 ? 20.403 14.214 37.660 1.00 21.72 246 VAL A O 1
ATOM 1683 N N . ILE A 1 248 ? 18.704 15.661 37.404 1.00 15.05 247 ILE A N 1
ATOM 1684 C CA . ILE A 1 248 ? 18.105 14.898 36.309 1.00 19.39 247 ILE A CA 1
ATOM 1685 C C . ILE A 1 248 ? 19.054 14.825 35.116 1.00 26.85 247 ILE A C 1
ATOM 1686 O O . ILE A 1 248 ? 19.300 13.741 34.577 1.00 22.94 247 ILE A O 1
ATOM 1691 N N . LEU A 1 249 ? 19.607 15.976 34.735 1.00 23.35 248 LEU A N 1
ATOM 1692 C CA . LEU A 1 249 ? 20.469 16.080 33.553 1.00 23.86 248 LEU A CA 1
ATOM 1693 C C . LEU A 1 249 ? 21.869 15.509 33.770 1.00 31.82 248 LEU A C 1
ATOM 1694 O O . LEU A 1 249 ? 22.599 15.245 32.811 1.00 33.72 248 LEU A O 1
ATOM 1699 N N . ASP A 1 250 ? 22.248 15.325 35.028 1.00 29.22 249 ASP A N 1
ATOM 1700 C CA . ASP A 1 250 ? 23.448 14.567 35.344 1.00 37.57 249 ASP A CA 1
ATOM 1701 C C . ASP A 1 250 ? 23.092 13.461 36.327 1.00 36.41 249 ASP A C 1
ATOM 1702 O O . ASP A 1 250 ? 23.478 13.516 37.494 1.00 37.84 249 ASP A O 1
ATOM 1707 N N . PRO A 1 251 ? 22.361 12.439 35.846 1.00 35.96 250 PRO A N 1
ATOM 1708 C CA . PRO A 1 251 ? 21.830 11.356 36.681 1.00 36.34 250 PRO A CA 1
ATOM 1709 C C . PRO A 1 251 ? 22.912 10.658 37.500 1.00 40.06 250 PRO A C 1
ATOM 1710 O O . PRO A 1 251 ? 22.602 9.957 38.464 1.00 38.18 250 PRO A O 1
ATOM 1714 N N . ALA A 1 252 ? 24.168 10.851 37.104 1.00 42.55 251 ALA A N 1
ATOM 1715 C CA . ALA A 1 252 ? 25.317 10.442 37.903 1.00 46.81 251 ALA A CA 1
ATOM 1716 C C . ALA A 1 252 ? 25.220 11.009 39.319 1.00 51.30 251 ALA A C 1
ATOM 1717 O O . ALA A 1 252 ? 25.558 10.330 40.293 1.00 54.09 251 ALA A O 1
ATOM 1719 N N . LYS A 1 253 ? 24.750 12.253 39.422 1.00 44.22 252 LYS A N 1
ATOM 1720 C CA . LYS A 1 253 ? 24.561 12.917 40.712 1.00 39.98 252 LYS A CA 1
ATOM 1721 C C . LYS A 1 253 ? 23.667 12.134 41.678 1.00 41.95 252 LYS A C 1
ATOM 1722 O O . LYS A 1 253 ? 23.620 12.440 42.872 1.00 44.48 252 LYS A O 1
ATOM 1728 N N . VAL A 1 254 ? 22.950 11.138 41.161 1.00 33.44 253 VAL A N 1
ATOM 1729 C CA . VAL A 1 254 ? 22.225 10.198 42.013 1.00 34.59 253 VAL A CA 1
ATOM 1730 C C . VAL A 1 254 ? 22.522 8.742 41.656 1.00 44.39 253 VAL A C 1
ATOM 1731 O O . VAL A 1 254 ? 21.702 7.862 41.915 1.00 48.24 253 VAL A O 1
ATOM 1735 N N . ASN A 1 255 ? 23.694 8.500 41.069 1.00 55.37 254 ASN A N 1
ATOM 1736 C CA . ASN A 1 255 ? 24.118 7.153 40.686 1.00 58.54 254 ASN A CA 1
ATOM 1737 C C . ASN A 1 255 ? 23.056 6.400 39.892 1.00 59.91 254 ASN A C 1
ATOM 1738 O O . ASN A 1 255 ? 22.469 5.438 40.388 1.00 66.51 254 ASN A O 1
ATOM 1740 N N . CYS A 1 256 ? 22.801 6.837 38.666 1.00 48.72 255 CYS A N 1
ATOM 1741 C CA . CYS A 1 256 ? 21.729 6.239 37.883 1.00 45.69 255 CYS A CA 1
ATOM 1742 C C . CYS A 1 256 ? 22.186 5.224 36.834 1.00 59.00 255 CYS A C 1
ATOM 1743 O O . CYS A 1 256 ? 21.519 4.207 36.624 1.00 65.86 255 CYS A O 1
ATOM 1746 N N . LYS A 1 257 ? 23.307 5.515 36.175 1.00 55.94 256 LYS A N 1
ATOM 1747 C CA . LYS A 1 257 ? 23.846 4.678 35.097 1.00 57.20 256 LYS A CA 1
ATOM 1748 C C . LYS A 1 257 ? 22.965 4.677 33.841 1.00 53.69 256 LYS A C 1
ATOM 1749 O O . LYS A 1 257 ? 22.817 3.654 33.166 1.00 56.80 256 LYS A O 1
ATOM 1751 N N . LEU A 1 258 ? 22.375 5.832 33.542 1.00 42.50 257 LEU A N 1
ATOM 1752 C CA . LEU A 1 258 ? 21.717 6.046 32.259 1.00 38.55 257 LEU A CA 1
ATOM 1753 C C . LEU A 1 258 ? 22.597 6.915 31.372 1.00 44.14 257 LEU A C 1
ATOM 1754 O O . LEU A 1 258 ? 23.235 7.855 31.852 1.00 46.49 257 LEU A O 1
ATOM 1759 N N . LYS A 1 259 ? 22.626 6.600 30.080 1.00 38.23 258 LYS A N 1
ATOM 1760 C CA . LYS A 1 259 ? 23.315 7.449 29.116 1.00 41.86 258 LYS A CA 1
ATOM 1761 C C . LYS A 1 259 ? 22.764 8.867 29.193 1.00 37.95 258 LYS A C 1
ATOM 1762 O O . LYS A 1 259 ? 21.637 9.133 28.775 1.00 37.96 258 LYS A O 1
ATOM 1764 N N . ALA A 1 260 ? 23.570 9.778 29.731 1.00 39.84 259 ALA A N 1
ATOM 1765 C CA . ALA A 1 260 ? 23.126 11.144 29.991 1.00 32.85 259 ALA A CA 1
ATOM 1766 C C . ALA A 1 260 ? 22.701 11.897 28.731 1.00 32.69 259 ALA A C 1
ATOM 1767 O O . ALA A 1 260 ? 21.853 12.786 28.790 1.00 27.00 259 ALA A O 1
ATOM 1769 N N . ASP A 1 261 ? 23.294 11.545 27.594 1.00 27.36 260 ASP A N 1
ATOM 1770 C CA . ASP A 1 261 ? 22.925 12.163 26.318 1.00 34.41 260 ASP A CA 1
ATOM 1771 C C . ASP A 1 261 ? 21.475 11.874 25.930 1.00 31.04 260 ASP A C 1
ATOM 1772 O O . ASP A 1 261 ? 20.904 12.544 25.067 1.00 29.74 260 ASP A O 1
ATOM 1777 N N . ASN A 1 262 ? 20.891 10.869 26.571 1.00 22.98 261 ASN A N 1
ATOM 1778 C CA . ASN A 1 262 ? 19.536 10.448 26.256 1.00 23.66 261 ASN A CA 1
ATOM 1779 C C . ASN A 1 262 ? 18.514 11.036 27.215 1.00 17.25 261 ASN A C 1
ATOM 1780 O O . ASN A 1 262 ? 17.317 10.843 27.030 1.00 15.92 261 ASN A O 1
ATOM 1785 N N . VAL A 1 263 ? 18.987 11.767 28.222 1.00 22.10 262 VAL A N 1
ATOM 1786 C CA . VAL A 1 263 ? 18.115 12.264 29.294 1.00 21.15 262 VAL A CA 1
ATOM 1787 C C . VAL A 1 263 ? 17.725 13.735 29.134 1.00 19.69 262 VAL A C 1
ATOM 1788 O O . VAL A 1 263 ? 18.573 14.582 28.836 1.00 20.82 262 VAL A O 1
ATOM 1792 N N . ASP A 1 264 ? 16.442 14.034 29.321 1.00 13.30 263 ASP A N 1
ATOM 1793 C CA . ASP A 1 264 ? 15.986 15.414 29.415 1.00 19.35 263 ASP A CA 1
ATOM 1794 C C . ASP A 1 264 ? 14.957 15.527 30.540 1.00 15.62 263 ASP A C 1
ATOM 1795 O O . ASP A 1 264 ? 14.566 14.520 31.137 1.00 18.75 263 ASP A O 1
ATOM 1800 N N . ILE A 1 265 ? 14.528 16.749 30.840 1.00 18.62 264 ILE A N 1
ATOM 1801 C CA . ILE A 1 265 ? 13.480 16.941 31.832 1.00 13.25 264 ILE A CA 1
ATOM 1802 C C . ILE A 1 265 ? 12.145 17.048 31.101 1.00 15.08 264 ILE A C 1
ATOM 1803 O O . ILE A 1 265 ? 12.070 17.621 30.016 1.00 16.83 264 ILE A O 1
ATOM 1808 N N . CYS A 1 266 ? 11.086 16.492 31.675 1.00 11.08 265 CYS A N 1
ATOM 1809 C CA . CYS A 1 266 ? 9.777 16.559 31.023 1.00 12.10 265 CYS A CA 1
ATOM 1810 C C . CYS A 1 266 ? 9.164 17.933 31.152 1.00 16.59 265 CYS A C 1
ATOM 1811 O O . CYS A 1 266 ? 8.424 18.383 30.272 1.00 17.38 265 CYS A O 1
ATOM 1814 N N . TYR A 1 267 ? 9.457 18.578 32.273 1.00 9.89 266 TYR A N 1
ATOM 1815 C CA . TYR A 1 267 ? 8.946 19.910 32.576 1.00 11.78 266 TYR A CA 1
ATOM 1816 C C . TYR A 1 267 ? 9.787 20.430 33.732 1.00 14.25 266 TYR A C 1
ATOM 1817 O O . TYR A 1 267 ? 10.453 19.634 34.403 1.00 13.95 266 TYR A O 1
ATOM 1826 N N . PRO A 1 268 ? 9.793 21.758 33.951 1.00 14.11 267 PRO A N 1
ATOM 1827 C CA . PRO A 1 268 ? 10.574 22.276 35.076 1.00 14.15 267 PRO A CA 1
ATOM 1828 C C . PRO A 1 268 ? 9.959 21.762 36.362 1.00 10.95 267 PRO A C 1
ATOM 1829 O O . PRO A 1 268 ? 8.745 21.908 36.523 1.00 13.46 267 PRO A O 1
ATOM 1833 N N . PRO A 1 269 ? 10.771 21.139 37.229 1.00 13.00 268 PRO A N 1
ATOM 1834 C CA . PRO A 1 269 ? 10.261 20.524 38.459 1.00 10.37 268 PRO A CA 1
ATOM 1835 C C . PRO A 1 269 ? 9.385 21.475 39.248 1.00 11.83 268 PRO A C 1
ATOM 1836 O O . PRO A 1 269 ? 9.649 22.682 39.273 1.00 13.10 268 PRO A O 1
ATOM 1840 N N . ILE A 1 270 ? 8.348 20.933 39.873 1.00 8.92 269 ILE A N 1
ATOM 1841 C CA . ILE A 1 270 ? 7.369 21.754 40.570 1.00 9.02 269 ILE A CA 1
ATOM 1842 C C . ILE A 1 270 ? 7.566 21.593 42.058 1.00 13.25 269 ILE A C 1
ATOM 1843 O O . ILE A 1 270 ? 7.531 20.485 42.568 1.00 13.25 269 ILE A O 1
ATOM 1848 N N . PHE A 1 271 ? 7.817 22.703 42.742 1.00 10.29 270 PHE A N 1
ATOM 1849 C CA . PHE A 1 271 ? 7.868 22.710 44.199 1.00 10.32 270 PHE A CA 1
ATOM 1850 C C . PHE A 1 271 ? 6.895 23.751 44.698 1.00 10.58 270 PHE A C 1
ATOM 1851 O O . PHE A 1 271 ? 6.926 24.899 44.247 1.00 10.93 270 PHE A O 1
ATOM 1859 N N . GLN A 1 272 ? 6.027 23.356 45.629 1.00 10.51 271 GLN A N 1
ATOM 1860 C CA . GLN A 1 272 ? 5.015 24.272 46.157 1.00 10.85 271 GLN A CA 1
ATOM 1861 C C . GLN A 1 272 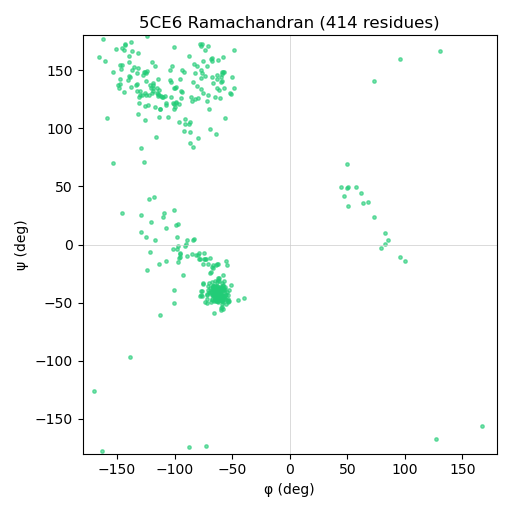? 4.875 24.091 47.655 1.00 11.27 271 GLN A C 1
ATOM 1862 O O . GLN A 1 272 ? 4.952 22.969 48.160 1.00 11.05 271 GLN A O 1
ATOM 1868 N N . SER A 1 273 ? 4.639 25.191 48.360 1.00 11.95 272 SER A N 1
ATOM 1869 C CA . SER A 1 273 ? 4.387 25.114 49.795 1.00 12.45 272 SER A CA 1
ATOM 1870 C C . SER A 1 273 ? 3.749 26.416 50.234 1.00 14.02 272 SER A C 1
ATOM 1871 O O . SER A 1 273 ? 3.492 27.284 49.408 1.00 13.30 272 SER A O 1
ATOM 1874 N N . GLY A 1 274 ? 3.493 26.553 51.533 1.00 13.76 273 GLY A N 1
ATOM 1875 C CA . GLY A 1 274 ? 3.125 27.845 52.080 1.00 15.61 273 GLY A CA 1
ATOM 1876 C C . GLY A 1 274 ? 1.815 28.413 51.568 1.00 15.27 273 GLY A C 1
ATOM 1877 O O . GLY A 1 274 ? 1.678 29.636 51.383 1.00 16.58 273 GLY A O 1
ATOM 1878 N N . GLY A 1 275 ? 0.847 27.536 51.336 1.00 14.05 274 GLY A N 1
ATOM 1879 C CA . GLY A 1 275 ? -0.493 27.994 51.012 1.00 17.53 274 GLY A CA 1
ATOM 1880 C C . GLY A 1 275 ? -0.694 28.360 49.553 1.00 18.67 274 GLY A C 1
ATOM 1881 O O . GLY A 1 275 ? -1.786 28.773 49.166 1.00 20.65 274 GLY A O 1
ATOM 1882 N N . LYS A 1 276 ? 0.352 28.223 48.740 1.00 15.14 275 LYS A N 1
ATOM 1883 C CA . LYS A 1 276 ? 0.254 28.570 47.320 1.00 14.05 275 LYS A CA 1
ATOM 1884 C C . LYS A 1 276 ? 0.455 27.329 46.463 1.00 13.58 275 LYS A C 1
ATOM 1885 O O . LYS A 1 276 ? 1.582 26.953 46.130 1.00 15.86 275 LYS A O 1
ATOM 1891 N N . PHE A 1 277 ? -0.655 26.678 46.129 1.00 11.81 276 PHE A N 1
ATOM 1892 C CA . PHE A 1 277 ? -0.603 25.424 45.391 1.00 10.99 276 PHE A CA 1
ATOM 1893 C C . PHE A 1 277 ? -1.345 25.563 44.068 1.00 10.82 276 PHE A C 1
ATOM 1894 O O . PHE A 1 277 ? -2.213 26.440 43.916 1.00 13.36 276 PHE A O 1
ATOM 1902 N N . ASP A 1 278 ? -1.000 24.706 43.116 1.00 11.43 277 ASP A N 1
ATOM 1903 C CA . ASP A 1 278 ? -1.610 24.746 41.800 1.00 10.03 277 ASP A CA 1
ATOM 1904 C C . ASP A 1 278 ? -1.372 23.373 41.232 1.00 10.26 277 ASP A C 1
ATOM 1905 O O . ASP A 1 278 ? -0.236 23.010 40.929 1.00 12.36 277 ASP A O 1
ATOM 1910 N N . LEU A 1 279 ? -2.434 22.579 41.132 1.00 11.07 278 LEU A N 1
ATOM 1911 C CA . LEU A 1 279 ? -2.266 21.206 40.688 1.00 9.69 278 LEU A CA 1
ATOM 1912 C C . LEU A 1 279 ? -2.347 21.038 39.176 1.00 18.20 278 LEU A C 1
ATOM 1913 O O . LEU A 1 279 ? -2.296 19.916 38.681 1.00 16.65 278 LEU A O 1
ATOM 1918 N N . ARG A 1 280 ? -2.475 22.134 38.436 1.00 10.88 279 ARG A N 1
ATOM 1919 C CA . ARG A 1 280 ? -2.420 22.035 36.978 1.00 12.59 279 ARG A CA 1
ATOM 1920 C C . ARG A 1 280 ? -1.006 21.628 36.566 1.00 15.68 279 ARG A C 1
ATOM 1921 O O . ARG A 1 280 ? -0.036 22.008 37.217 1.00 18.24 279 ARG A O 1
ATOM 1929 N N . PRO A 1 281 ? -0.880 20.814 35.503 1.00 22.30 280 PRO A N 1
ATOM 1930 C CA . PRO A 1 281 ? 0.453 20.312 35.151 1.00 22.97 280 PRO A CA 1
ATOM 1931 C C . PRO A 1 281 ? 1.384 21.428 34.669 1.00 25.11 280 PRO A C 1
ATOM 1932 O O . PRO A 1 281 ? 2.604 21.256 34.655 1.00 31.23 280 PRO A O 1
ATOM 1936 N N . SER A 1 282 ? 0.800 22.563 34.300 1.00 21.38 281 SER A N 1
ATOM 1937 C CA . SER A 1 282 ? 1.550 23.719 33.816 1.00 31.66 281 SER A CA 1
ATOM 1938 C C . SER A 1 282 ? 2.099 24.609 34.931 1.00 30.27 281 SER A C 1
ATOM 1939 O O . SER A 1 282 ? 2.686 25.662 34.659 1.00 26.18 281 SER A O 1
ATOM 1942 N N . ALA A 1 283 ? 1.912 24.202 36.183 1.00 22.88 282 ALA A N 1
ATOM 1943 C CA . ALA A 1 283 ? 2.314 25.047 37.302 1.00 16.24 282 ALA A CA 1
ATOM 1944 C C . ALA A 1 283 ? 3.822 25.278 37.330 1.00 13.81 282 ALA A C 1
ATOM 1945 O O . ALA A 1 283 ? 4.603 24.408 36.947 1.00 16.34 282 ALA A O 1
ATOM 1947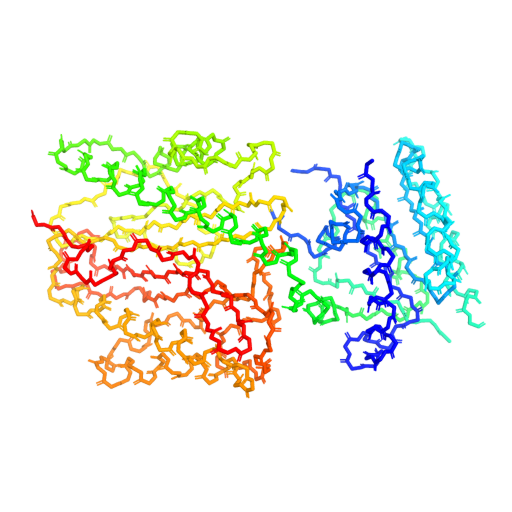 N N . VAL A 1 284 ? 4.224 26.473 37.766 1.00 17.21 283 VAL A N 1
ATOM 1948 C CA . VAL A 1 284 ? 5.644 26.813 37.821 1.00 20.05 283 VAL A CA 1
ATOM 1949 C C . VAL A 1 284 ? 6.105 27.157 39.234 1.00 21.84 283 VAL A C 1
ATOM 1950 O O . VAL A 1 284 ? 5.429 27.900 39.969 1.00 21.50 283 VAL A O 1
ATOM 1954 N N . SER A 1 285 ? 7.253 26.598 39.610 1.00 16.80 284 SER A N 1
ATOM 1955 C CA . SER A 1 285 ? 7.830 26.852 40.926 1.00 14.46 284 SER A CA 1
ATOM 1956 C C . SER A 1 285 ? 8.116 28.339 41.066 1.00 14.47 284 SER A C 1
ATOM 1957 O O . SER A 1 285 ? 8.792 28.934 40.222 1.00 17.48 284 SER A O 1
ATOM 1960 N N . ASN A 1 286 ? 7.596 28.945 42.123 1.00 12.66 285 ASN A N 1
ATOM 1961 C CA . ASN A 1 286 ? 7.764 30.389 42.300 1.00 13.63 285 ASN A CA 1
ATOM 1962 C C . ASN A 1 286 ? 9.059 30.763 43.028 1.00 17.33 285 ASN A C 1
ATOM 1963 O O . ASN A 1 286 ? 9.888 29.886 43.295 1.00 15.22 285 ASN A O 1
ATOM 1968 N N . ASP A 1 287 ? 9.232 32.054 43.329 1.00 15.44 286 ASP A N 1
ATOM 1969 C CA . ASP A 1 287 ? 10.430 32.550 44.015 1.00 16.41 286 ASP A CA 1
ATOM 1970 C C . ASP A 1 287 ? 10.216 32.756 45.510 1.00 16.89 286 ASP A C 1
ATOM 1971 O O . ASP A 1 287 ? 10.985 33.465 46.160 1.00 22.01 286 ASP A O 1
ATOM 1976 N N . GLU A 1 288 ? 9.163 32.157 46.057 1.00 16.54 287 GLU A N 1
ATOM 1977 C CA . GLU A 1 288 ? 8.921 32.222 47.491 1.00 18.83 287 GLU A CA 1
ATOM 1978 C C . GLU A 1 288 ? 9.744 31.157 48.210 1.00 20.08 287 GLU A C 1
ATOM 1979 O O . GLU A 1 288 ? 10.120 30.148 47.616 1.00 18.06 287 GLU A O 1
ATOM 1985 N N . ALA A 1 289 ? 10.028 31.397 49.486 1.00 17.80 288 ALA A N 1
ATOM 1986 C CA . ALA A 1 289 ? 10.804 30.462 50.288 1.00 18.87 288 ALA A CA 1
ATOM 1987 C C . ALA A 1 289 ? 9.967 29.237 50.632 1.00 19.79 288 ALA A C 1
ATOM 1988 O O . ALA A 1 289 ? 8.759 29.345 50.839 1.00 17.91 288 ALA A O 1
ATOM 1990 N N . LEU A 1 290 ? 10.611 28.076 50.679 1.00 16.10 289 LEU A N 1
ATOM 1991 C CA . LEU A 1 290 ? 9.959 26.858 51.145 1.00 15.42 289 LEU A CA 1
ATOM 1992 C C . LEU A 1 290 ? 9.440 27.086 52.561 1.00 16.03 289 LEU A C 1
ATOM 1993 O O . LEU A 1 290 ? 10.143 27.647 53.401 1.00 19.85 289 LEU A O 1
ATOM 1998 N N . TYR A 1 291 ? 8.203 26.671 52.816 1.00 15.50 290 TYR A N 1
ATOM 1999 C CA . TYR A 1 291 ? 7.575 26.910 54.116 1.00 16.56 290 TYR A CA 1
ATOM 2000 C C . TYR A 1 291 ? 7.362 25.587 54.821 1.00 16.27 290 TYR A C 1
ATOM 2001 O O . TYR A 1 291 ? 6.789 24.655 54.249 1.00 19.02 290 TYR A O 1
ATOM 2010 N N . TYR A 1 292 ? 7.815 25.501 56.068 1.00 17.36 291 TYR A N 1
ATOM 2011 C CA . TYR A 1 292 ? 7.770 24.230 56.771 1.00 16.60 291 TYR A CA 1
ATOM 2012 C C . TYR A 1 292 ? 7.506 24.359 58.260 1.00 20.88 291 TYR A C 1
ATOM 2013 O O . TYR A 1 292 ? 7.907 23.496 59.035 1.00 26.20 291 TYR A O 1
ATOM 2022 N N . ASP A 1 293 ? 6.822 25.422 58.668 1.00 21.90 292 ASP A N 1
ATOM 2023 C CA . ASP A 1 293 ? 6.410 25.512 60.065 1.00 24.66 292 ASP A CA 1
ATOM 2024 C C . ASP A 1 293 ? 5.270 24.526 60.335 1.00 23.13 292 ASP A C 1
ATOM 2025 O O . ASP A 1 293 ? 4.924 23.723 59.473 1.00 19.91 292 ASP A O 1
ATOM 2030 N N . SER A 1 294 ? 4.691 24.573 61.531 1.00 26.77 293 SER A N 1
ATOM 2031 C CA . SER A 1 294 ? 3.659 23.604 61.904 1.00 31.59 293 SER A CA 1
ATOM 2032 C C . SER A 1 294 ? 2.467 23.596 60.952 1.00 21.80 293 SER A C 1
ATOM 2033 O O . SER A 1 294 ? 2.123 24.623 60.376 1.00 25.28 293 SER A O 1
ATOM 2036 N N . ALA A 1 295 ? 1.858 22.424 60.790 1.00 26.43 294 ALA A N 1
ATOM 2037 C CA . ALA A 1 295 ? 0.689 22.243 59.926 1.00 29.07 294 ALA A CA 1
ATOM 2038 C C . ALA A 1 295 ? 0.969 22.670 58.492 1.00 19.77 294 ALA A C 1
ATOM 2039 O O . ALA A 1 295 ? 0.194 23.410 57.883 1.00 21.63 294 ALA A O 1
ATOM 2041 N N . SER A 1 296 ? 2.072 22.175 57.949 1.00 15.78 295 SER A N 1
ATOM 2042 C CA . SER A 1 296 ? 2.490 22.559 56.604 1.00 15.64 295 SER A CA 1
ATOM 2043 C C . SER A 1 296 ? 2.505 21.384 55.657 1.00 16.39 295 SER A C 1
ATOM 2044 O O . SER A 1 296 ? 2.671 20.233 56.071 1.00 18.96 295 SER A O 1
ATOM 2047 N N . VAL A 1 297 ? 2.335 21.668 54.368 1.00 13.21 296 VAL A N 1
ATOM 2048 C CA . VAL A 1 297 ? 2.514 20.621 53.367 1.00 12.40 296 VAL A CA 1
ATOM 2049 C C . VAL A 1 297 ? 3.397 21.151 52.248 1.00 12.06 296 VAL A C 1
ATOM 2050 O O . VAL A 1 297 ? 3.438 22.354 51.992 1.00 13.52 296 VAL A O 1
ATOM 2054 N N . ILE A 1 298 ? 4.115 20.237 51.611 1.00 11.61 297 ILE A N 1
ATOM 2055 C CA . ILE A 1 298 ? 5.030 20.572 50.523 1.00 12.19 297 ILE A CA 1
ATOM 2056 C C . ILE A 1 298 ? 4.733 19.627 49.377 1.00 12.37 297 ILE A C 1
ATOM 2057 O O . ILE A 1 298 ? 4.715 18.407 49.567 1.00 13.44 297 ILE A O 1
ATOM 2062 N N . ILE A 1 299 ? 4.498 20.173 48.184 1.00 10.16 298 ILE A N 1
ATOM 2063 C CA . ILE A 1 299 ? 4.252 19.331 47.014 1.00 9.49 298 ILE A CA 1
ATOM 2064 C C . ILE A 1 299 ? 5.453 19.380 46.076 1.00 12.10 298 ILE A C 1
ATOM 2065 O O . ILE A 1 299 ? 5.977 20.456 45.792 1.00 9.89 298 ILE A O 1
ATOM 2070 N N A CYS A 1 300 ? 5.907 18.210 45.634 0.63 9.10 299 CYS A N 1
ATOM 2071 N N B CYS A 1 300 ? 5.866 18.213 45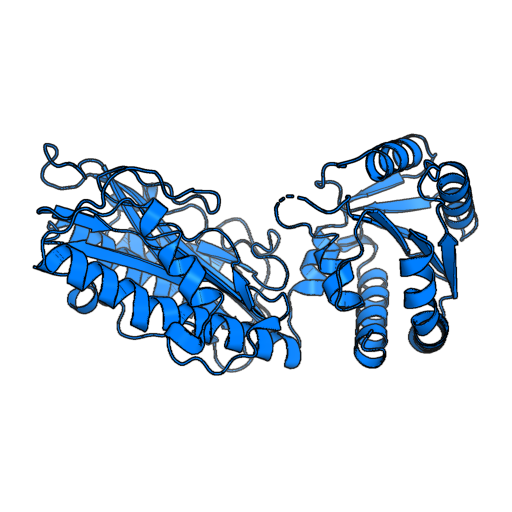.591 0.37 10.89 299 CYS A N 1
ATOM 2072 C CA A CYS A 1 300 ? 6.961 18.126 44.624 0.63 11.21 299 CYS A CA 1
ATOM 2073 C CA B CYS A 1 300 ? 6.981 18.103 44.657 0.37 11.08 299 CYS A CA 1
ATOM 2074 C C A CYS A 1 300 ? 6.555 17.193 43.500 0.63 11.16 299 CYS A C 1
ATOM 2075 C C B CYS A 1 300 ? 6.598 17.179 43.503 0.37 10.84 299 CYS A C 1
ATOM 2076 O O A CYS A 1 300 ? 6.192 16.041 43.732 0.63 8.59 299 CYS A O 1
ATOM 2077 O O B CYS A 1 300 ? 6.268 16.016 43.725 0.37 9.26 299 CYS A O 1
ATOM 2082 N N . ALA A 1 301 ? 6.632 17.694 42.274 1.00 9.54 300 ALA A N 1
ATOM 2083 C CA . ALA A 1 301 ? 6.392 16.863 41.094 1.00 8.62 300 ALA A CA 1
ATOM 2084 C C . ALA A 1 301 ? 7.607 16.964 40.185 1.00 7.92 300 ALA A C 1
ATOM 2085 O O . ALA A 1 301 ? 8.069 18.057 39.880 1.00 11.15 300 ALA A O 1
ATOM 2087 N N . VAL A 1 302 ? 8.135 15.817 39.771 1.00 7.87 301 VAL A N 1
ATOM 2088 C CA . VAL A 1 302 ? 9.296 15.821 38.887 1.00 8.10 301 VAL A CA 1
ATOM 2089 C C . VAL A 1 302 ? 9.145 14.747 37.823 1.00 9.95 301 VAL A C 1
ATOM 2090 O O . VAL A 1 302 ? 8.578 13.687 38.072 1.00 9.60 301 VAL A O 1
ATOM 2094 N N . GLY A 1 303 ? 9.634 15.019 36.621 1.00 11.25 302 GLY A N 1
ATOM 2095 C CA . GLY A 1 303 ? 9.604 13.985 35.604 1.00 7.71 302 GLY A CA 1
ATOM 2096 C C . GLY A 1 303 ? 10.824 14.047 34.716 1.00 10.25 302 GLY A C 1
ATOM 2097 O O . GLY A 1 303 ? 11.185 15.122 34.222 1.00 11.85 302 GLY A O 1
ATOM 2098 N N . ALA A 1 304 ? 11.458 12.893 34.525 1.00 8.89 303 ALA A N 1
ATOM 2099 C CA . ALA A 1 304 ? 12.589 12.760 33.613 1.00 10.19 303 ALA A CA 1
ATOM 2100 C C . ALA A 1 304 ? 12.131 12.107 32.319 1.00 9.82 303 ALA A C 1
ATOM 2101 O O . ALA A 1 304 ? 11.154 11.347 32.294 1.00 11.22 303 ALA A O 1
ATOM 2103 N N . ARG A 1 305 ? 12.853 12.406 31.247 1.00 10.76 304 ARG A N 1
ATOM 2104 C CA . ARG A 1 305 ? 12.530 11.895 29.929 1.00 13.30 304 ARG A CA 1
ATOM 2105 C C . ARG A 1 305 ? 13.738 11.111 29.429 1.00 13.33 304 ARG A C 1
ATOM 2106 O O . ARG A 1 305 ? 14.884 11.535 29.606 1.00 16.43 304 ARG A O 1
ATOM 2114 N N . TYR A 1 306 ? 13.494 9.956 28.820 1.00 11.26 305 TYR A N 1
ATOM 2115 C CA . TYR A 1 306 ? 14.594 9.132 28.349 1.00 10.40 305 TYR A CA 1
ATOM 2116 C C . TYR A 1 306 ? 14.355 8.697 26.911 1.00 13.24 305 TYR A C 1
ATOM 2117 O O . TYR A 1 306 ? 13.350 8.059 26.613 1.00 12.40 305 TYR A O 1
ATOM 2126 N N . LYS A 1 307 ? 15.286 9.044 26.027 1.00 14.44 306 LYS A N 1
ATOM 2127 C CA . LYS A 1 307 ? 15.118 8.818 24.592 1.00 17.45 306 LYS A CA 1
ATOM 2128 C C . LYS A 1 307 ? 13.744 9.282 24.108 1.00 12.95 306 LYS A C 1
ATOM 2129 O O . LYS A 1 307 ? 13.095 8.612 23.294 1.00 15.51 306 LYS A O 1
ATOM 2135 N N . SER A 1 308 ? 13.333 10.447 24.612 1.00 11.49 307 SER A N 1
ATOM 2136 C CA . SER A 1 308 ? 12.051 11.098 24.303 1.00 9.58 307 SER A CA 1
ATOM 2137 C C . SER A 1 308 ? 10.829 10.553 25.033 1.00 11.73 307 SER A C 1
ATOM 2138 O O . SER A 1 308 ? 9.747 11.101 24.870 1.00 11.66 307 SER A O 1
ATOM 2141 N N . TYR A 1 309 ? 10.997 9.497 25.834 1.00 12.20 308 TYR A N 1
ATOM 2142 C CA . TYR A 1 309 ? 9.870 8.908 26.566 1.00 11.60 308 TYR A CA 1
ATOM 2143 C C . TYR A 1 309 ? 9.766 9.470 27.969 1.00 8.19 308 TYR A C 1
ATOM 2144 O O . TYR A 1 309 ? 10.732 9.425 28.731 1.00 9.52 308 TYR A O 1
ATOM 2153 N N . CYS A 1 310 ? 8.586 9.988 28.295 1.00 8.42 309 CYS A N 1
ATOM 2154 C CA . CYS A 1 310 ? 8.367 10.713 29.539 1.00 7.54 309 CYS A CA 1
ATOM 2155 C C . CYS A 1 310 ? 7.997 9.784 30.688 1.00 10.88 309 CYS A C 1
ATOM 2156 O O . CYS A 1 310 ? 7.570 8.644 30.488 1.00 11.28 309 CYS A O 1
ATOM 2159 N N . SER A 1 311 ? 8.147 10.310 31.899 1.00 8.89 310 SER A N 1
ATOM 2160 C CA . SER A 1 311 ? 7.725 9.630 33.119 1.00 7.25 310 SER A CA 1
ATOM 2161 C C . SER A 1 311 ? 7.375 10.716 34.103 1.00 11.63 310 SER A C 1
ATOM 2162 O O . SER A 1 311 ? 7.687 11.888 33.876 1.00 10.12 310 SER A O 1
ATOM 2165 N N . ASN A 1 312 ? 6.737 10.347 35.206 1.00 8.75 311 ASN A N 1
ATOM 2166 C CA . ASN A 1 312 ? 6.331 11.359 36.163 1.00 6.89 311 ASN A CA 1
ATOM 2167 C C . ASN A 1 312 ? 6.218 10.786 37.562 1.00 9.07 311 ASN A C 1
ATOM 2168 O O . ASN A 1 312 ? 5.861 9.617 37.728 1.00 9.65 311 ASN A O 1
ATOM 2173 N N . ILE A 1 313 ? 6.503 11.612 38.566 1.00 7.93 312 ILE A N 1
ATOM 2174 C CA . ILE A 1 313 ? 6.203 11.232 39.945 1.00 7.38 312 ILE A CA 1
ATOM 2175 C C . ILE A 1 313 ? 5.834 12.500 40.684 1.00 9.53 312 ILE A C 1
ATOM 2176 O O . ILE A 1 313 ? 6.253 13.588 40.306 1.00 9.84 312 ILE A O 1
ATOM 2181 N N . ALA A 1 314 ? 5.000 12.381 41.708 1.00 9.18 313 ALA A N 1
ATOM 2182 C CA . ALA A 1 314 ? 4.685 13.525 42.549 1.00 7.58 313 ALA A CA 1
ATOM 2183 C C . ALA A 1 314 ? 4.453 12.993 43.944 1.00 8.28 313 ALA A C 1
ATOM 2184 O O . ALA A 1 314 ? 3.827 11.943 44.113 1.00 10.98 313 ALA A O 1
ATOM 2186 N N . ARG A 1 315 ? 4.981 13.714 44.932 1.00 8.81 314 ARG A N 1
ATOM 2187 C CA . ARG A 1 315 ? 4.813 13.338 46.339 1.00 9.67 314 ARG A CA 1
ATOM 2188 C C . ARG A 1 315 ? 4.467 14.566 47.142 1.00 12.16 314 ARG A C 1
ATOM 2189 O O . ARG A 1 315 ? 4.826 15.677 46.772 1.00 10.13 314 ARG A O 1
ATOM 2197 N N . THR A 1 316 ? 3.755 14.360 48.243 1.00 9.33 315 THR A N 1
ATOM 2198 C CA . THR A 1 316 ? 3.459 15.435 49.174 1.00 11.05 315 THR A CA 1
ATOM 2199 C C . THR A 1 316 ? 4.077 15.076 50.521 1.00 13.34 315 THR A C 1
ATOM 2200 O O . THR A 1 316 ? 3.975 13.933 50.979 1.00 12.26 315 THR A O 1
ATOM 2204 N N . PHE A 1 317 ? 4.744 16.044 51.134 1.00 12.72 316 PHE A N 1
ATOM 2205 C CA . PHE A 1 317 ? 5.360 15.836 52.437 1.00 12.73 316 PHE A CA 1
ATOM 2206 C C . PHE A 1 317 ? 4.665 16.723 53.453 1.00 12.07 316 PHE A C 1
ATOM 2207 O O . PHE A 1 317 ? 4.267 17.843 53.157 1.00 11.97 316 PHE A O 1
ATOM 2215 N N . LEU A 1 318 ? 4.491 16.197 54.656 1.00 14.16 317 LEU A N 1
ATOM 2216 C CA . LEU A 1 318 ? 3.678 16.860 55.650 1.00 13.52 317 LEU A CA 1
ATOM 2217 C C . LEU A 1 318 ? 4.565 17.153 56.848 1.00 14.11 317 LEU A C 1
ATOM 2218 O O . LEU A 1 318 ? 5.272 16.269 57.329 1.00 20.50 317 LEU A O 1
ATOM 2223 N N . ILE A 1 319 ? 4.533 18.397 57.314 1.00 14.56 318 ILE A N 1
ATOM 2224 C CA . ILE A 1 319 ? 5.359 18.821 58.432 1.00 17.16 318 ILE A CA 1
ATOM 2225 C C . ILE A 1 319 ? 4.451 19.159 59.607 1.00 18.91 318 ILE A C 1
ATOM 2226 O O . ILE A 1 319 ? 3.747 20.170 59.561 1.00 20.51 318 ILE A O 1
ATOM 2231 N N . ASP A 1 320 ? 4.475 18.326 60.646 1.00 21.65 319 ASP A N 1
ATOM 2232 C CA . ASP A 1 320 ? 3.610 18.513 61.813 1.00 26.67 319 ASP A CA 1
ATOM 2233 C C . ASP A 1 320 ? 2.159 18.705 61.366 1.00 22.89 319 ASP A C 1
ATOM 2234 O O . ASP A 1 320 ? 1.482 19.655 61.774 1.00 24.98 319 ASP A O 1
ATOM 2239 N N . ALA A 1 321 ? 1.707 17.805 60.503 1.00 24.70 320 ALA A N 1
ATOM 2240 C CA . ALA A 1 321 ? 0.393 17.910 59.878 1.00 26.76 320 ALA A CA 1
ATOM 2241 C C . ALA A 1 321 ? -0.724 17.929 60.903 1.00 24.29 320 ALA A C 1
ATOM 2242 O O . ALA A 1 321 ? -0.686 17.184 61.881 1.00 25.20 320 ALA A O 1
ATOM 2244 N N . ASP A 1 322 ? -1.726 18.768 60.667 1.00 20.18 321 ASP A N 1
ATOM 2245 C CA . ASP A 1 322 ? -2.893 18.796 61.535 1.00 17.62 321 ASP A CA 1
ATOM 2246 C C . ASP A 1 322 ? -3.810 17.615 61.196 1.00 22.42 321 ASP A C 1
ATOM 2247 O O . ASP A 1 322 ? -3.541 16.885 60.238 1.00 20.40 321 ASP A O 1
ATOM 2252 N N . PRO A 1 323 ? -4.866 17.387 61.990 1.00 19.42 322 PRO A N 1
ATOM 2253 C CA . PRO A 1 323 ? -5.667 16.185 61.730 1.00 19.62 322 PRO A CA 1
ATOM 2254 C C . PRO A 1 323 ? -6.346 16.138 60.360 1.00 22.38 322 PRO A C 1
ATOM 2255 O O . PRO A 1 323 ? -6.556 15.037 59.841 1.00 18.72 322 PRO A O 1
ATOM 2259 N N . ILE A 1 324 ? -6.679 17.296 59.791 1.00 18.42 323 ILE A N 1
ATOM 2260 C CA . ILE A 1 324 ? -7.383 17.325 58.518 1.00 17.54 323 ILE A CA 1
ATOM 2261 C C . ILE A 1 324 ? -6.397 17.027 57.401 1.00 20.38 323 ILE A C 1
ATOM 2262 O O . ILE A 1 324 ? -6.688 16.252 56.481 1.00 16.46 323 ILE A O 1
ATOM 2267 N N . GLN A 1 325 ? -5.217 17.634 57.494 1.00 14.93 324 GLN A N 1
ATOM 2268 C CA . GLN A 1 325 ? -4.162 17.404 56.497 1.00 14.03 324 GLN A CA 1
ATOM 2269 C C . GLN A 1 325 ? -3.752 15.932 56.505 1.00 13.80 324 GLN A C 1
ATOM 2270 O O . GLN A 1 325 ? -3.526 15.341 55.454 1.00 14.10 324 GLN A O 1
ATOM 2276 N N . SER A 1 326 ? -3.681 15.341 57.700 1.00 16.82 325 SER A N 1
ATOM 2277 C CA . SER A 1 326 ? -3.261 13.958 57.842 1.00 14.48 325 SER A CA 1
ATOM 2278 C C . SER A 1 326 ? -4.303 13.022 57.257 1.00 16.71 325 SER A C 1
ATOM 2279 O O . SER A 1 326 ? -3.972 12.113 56.490 1.00 18.35 325 SER A O 1
ATOM 2282 N N . LYS A 1 327 ? -5.560 13.231 57.647 1.00 16.69 326 LYS A N 1
ATOM 2283 C CA . LYS A 1 327 ? -6.657 12.418 57.131 1.00 19.49 326 LYS A CA 1
ATOM 2284 C C . LYS A 1 327 ? -6.752 12.536 55.614 1.00 18.89 326 LYS A C 1
ATOM 2285 O O . LYS A 1 327 ? -6.867 11.534 54.910 1.00 17.22 326 LYS A O 1
ATOM 2291 N N . ALA A 1 328 ? -6.714 13.766 55.108 1.00 13.74 327 ALA A N 1
ATOM 2292 C CA . ALA A 1 328 ? -6.839 13.967 53.675 1.00 13.03 327 ALA A CA 1
ATOM 2293 C C . ALA A 1 328 ? -5.737 13.225 52.928 1.00 13.22 327 ALA A C 1
ATOM 2294 O O . ALA A 1 328 ? -5.972 12.658 51.860 1.00 13.55 327 ALA A O 1
ATOM 2296 N N . TYR A 1 329 ? -4.528 13.236 53.476 1.00 12.23 328 TYR A N 1
ATOM 2297 C CA . TYR A 1 329 ? -3.444 12.551 52.802 1.00 11.67 328 TYR A CA 1
ATOM 2298 C C . TYR A 1 329 ? -3.693 11.049 52.770 1.00 11.82 328 TYR A C 1
ATOM 2299 O O . TYR A 1 329 ? -3.492 10.413 51.738 1.00 12.57 328 TYR A O 1
ATOM 2308 N N . GLU A 1 330 ? -4.133 10.487 53.894 1.00 12.57 329 GLU A N 1
ATOM 2309 C CA . GLU A 1 330 ? -4.420 9.059 53.959 1.00 12.90 329 GLU A CA 1
ATOM 2310 C C . GLU A 1 330 ? -5.486 8.679 52.943 1.00 12.72 329 GLU A C 1
ATOM 2311 O O . GLU A 1 330 ? -5.356 7.654 52.247 1.00 12.55 329 GLU A O 1
ATOM 2317 N N . VAL A 1 331 ? -6.514 9.521 52.843 1.00 12.84 330 VAL A N 1
ATOM 2318 C CA . VAL A 1 331 ? -7.610 9.288 51.901 1.00 12.82 330 VAL A CA 1
ATOM 2319 C C . VAL A 1 331 ? -7.131 9.402 50.451 1.00 13.34 330 VAL A C 1
ATOM 2320 O O . VAL A 1 331 ? -7.477 8.572 49.596 1.00 12.92 330 VAL A O 1
ATOM 2324 N N . LEU A 1 332 ? -6.320 10.420 50.177 1.00 12.79 331 LEU A N 1
ATOM 2325 C CA . LEU A 1 332 ? -5.760 10.590 48.833 1.00 10.66 331 LEU A CA 1
ATOM 2326 C C . LEU A 1 332 ? -4.938 9.379 48.415 1.00 10.99 331 LEU A C 1
ATOM 2327 O O . LEU A 1 332 ? -5.044 8.915 47.281 1.00 13.39 331 LEU A O 1
ATOM 2332 N N . LEU A 1 333 ? -4.100 8.883 49.319 1.00 11.97 332 LEU A N 1
ATOM 2333 C CA . LEU A 1 333 ? -3.296 7.701 49.024 1.00 13.76 332 LEU A CA 1
ATOM 2334 C C . LEU A 1 333 ? -4.163 6.481 48.691 1.00 12.88 332 LEU A C 1
ATOM 2335 O O . LEU A 1 333 ? -3.896 5.760 47.719 1.00 11.67 332 LEU A O 1
ATOM 2340 N N . LYS A 1 334 ? -5.202 6.256 49.485 1.00 15.11 333 LYS A N 1
ATOM 2341 C CA . LYS A 1 334 ? -6.091 5.113 49.277 1.00 14.11 333 LYS A CA 1
ATOM 2342 C C . LYS A 1 334 ? -6.834 5.277 47.947 1.00 15.22 333 LYS A C 1
ATOM 2343 O O . LYS A 1 334 ? -7.038 4.309 47.209 1.00 13.13 333 LYS A O 1
ATOM 2349 N N . ALA A 1 335 ? -7.210 6.513 47.631 1.00 11.96 334 ALA A N 1
ATOM 2350 C CA . ALA A 1 335 ? -7.890 6.792 46.371 1.00 11.65 334 ALA A CA 1
ATOM 2351 C C . ALA A 1 335 ? -6.969 6.583 45.175 1.00 10.58 334 ALA A C 1
ATOM 2352 O O . ALA A 1 335 ? -7.382 6.024 44.152 1.00 12.55 334 ALA A O 1
ATOM 2354 N N . GLN A 1 336 ? -5.727 7.052 45.288 1.00 10.24 335 GLN A N 1
ATOM 2355 C CA . GLN A 1 336 ? -4.768 6.874 44.200 1.00 10.89 335 GLN A CA 1
ATOM 2356 C C . GLN A 1 336 ? -4.493 5.396 43.962 1.00 13.35 335 GLN A C 1
ATOM 2357 O O . GLN A 1 336 ? -4.403 4.945 42.819 1.00 12.92 335 GLN A O 1
ATOM 2363 N N . GLU A 1 337 ? -4.343 4.643 45.045 1.00 12.31 336 GLU A N 1
ATOM 2364 C CA . GLU A 1 337 ? -4.111 3.202 44.936 1.00 15.32 336 GLU A CA 1
ATOM 2365 C C . GLU A 1 337 ? -5.305 2.512 44.284 1.00 16.08 336 GLU A C 1
ATOM 2366 O O . GLU A 1 337 ? -5.139 1.510 43.584 1.00 14.32 336 GLU A O 1
ATOM 2372 N N . ALA A 1 338 ? -6.505 3.039 44.523 1.00 14.52 337 ALA A N 1
ATOM 2373 C CA . ALA A 1 338 ? -7.718 2.463 43.942 1.00 12.70 337 ALA A CA 1
ATOM 2374 C C . ALA A 1 338 ? -7.766 2.684 42.432 1.00 12.50 337 ALA A C 1
ATOM 2375 O O . ALA A 1 338 ? -8.220 1.812 41.683 1.00 14.98 337 ALA A O 1
ATOM 2377 N N . VAL A 1 339 ? -7.306 3.851 41.981 1.00 13.36 338 VAL A N 1
ATOM 2378 C CA . VAL A 1 339 ? -7.201 4.087 40.548 1.00 10.36 338 VAL A CA 1
ATOM 2379 C C . VAL A 1 339 ? -6.229 3.096 39.940 1.00 15.70 338 VAL A C 1
ATOM 2380 O O . VAL A 1 339 ? -6.533 2.455 38.929 1.00 14.15 338 VAL A O 1
ATOM 2384 N N . ILE A 1 340 ? -5.058 2.976 40.554 1.00 10.64 339 ILE A N 1
ATOM 2385 C CA . ILE A 1 340 ? -4.024 2.077 40.028 1.00 11.43 339 ILE A CA 1
ATOM 2386 C C . ILE A 1 340 ? -4.538 0.644 39.965 1.00 16.37 339 ILE A C 1
ATOM 2387 O O . ILE A 1 340 ? -4.337 -0.067 38.965 1.00 14.06 339 ILE A O 1
ATOM 2392 N N . GLY A 1 341 ? -5.224 0.227 41.025 1.00 13.26 340 GLY A N 1
ATOM 2393 C CA . GLY A 1 341 ? -5.757 -1.122 41.094 1.00 17.63 340 GLY A CA 1
ATOM 2394 C C . GLY A 1 341 ? -6.863 -1.388 40.094 1.00 17.45 340 GLY A C 1
ATOM 2395 O O . GLY A 1 341 ? -7.164 -2.544 39.794 1.00 25.48 340 GLY A O 1
ATOM 2396 N N . SER A 1 342 ? -7.477 -0.326 39.583 1.00 13.09 341 SER A N 1
ATOM 2397 C CA . SER A 1 342 ? -8.568 -0.464 38.625 1.00 14.55 341 SER A CA 1
ATOM 2398 C C . SER A 1 342 ? -8.102 -0.374 37.182 1.00 15.84 341 SER A C 1
ATOM 2399 O O . SER A 1 342 ? -8.870 -0.651 36.263 1.00 18.77 341 SER A O 1
ATOM 2402 N N . LEU A 1 343 ? -6.852 0.029 36.974 1.00 14.57 342 LEU A N 1
ATOM 2403 C CA . LEU A 1 343 ? -6.321 0.125 35.614 1.00 11.48 342 LEU A CA 1
ATOM 2404 C C . LEU A 1 343 ? -5.814 -1.240 35.151 1.00 18.29 342 LEU A C 1
ATOM 2405 O O . LEU A 1 343 ? -4.633 -1.563 35.277 1.00 16.54 342 LEU A O 1
ATOM 2410 N N . LYS A 1 344 ? -6.743 -2.050 34.651 1.00 15.58 343 LYS A N 1
ATOM 2411 C CA . LYS A 1 344 ? -6.458 -3.414 34.233 1.00 14.96 343 LYS A CA 1
ATOM 2412 C C . LYS A 1 344 ? -7.093 -3.594 32.875 1.00 15.88 343 LYS A C 1
ATOM 2413 O O . LYS A 1 344 ? -8.126 -2.983 32.599 1.00 16.61 343 LYS A O 1
ATOM 2419 N N . PRO A 1 345 ? -6.480 -4.425 32.013 1.00 18.06 344 PRO A N 1
ATOM 2420 C CA . PRO A 1 345 ? -7.042 -4.618 30.671 1.00 17.22 344 PRO A CA 1
ATOM 2421 C C . PRO A 1 345 ? -8.528 -4.984 30.712 1.00 15.13 344 PRO A C 1
ATOM 2422 O O . PRO A 1 345 ? -8.940 -5.867 31.468 1.00 20.00 344 PRO A O 1
ATOM 2426 N N . GLY A 1 346 ? -9.323 -4.276 29.916 1.00 16.61 345 GLY A N 1
ATOM 2427 C CA . GLY A 1 346 ? -10.737 -4.570 29.810 1.00 17.18 345 GLY A CA 1
ATOM 2428 C C . GLY A 1 346 ? -11.599 -3.634 30.639 1.00 17.45 345 GLY A C 1
ATOM 2429 O O . GLY A 1 346 ? -12.818 -3.604 30.474 1.00 18.54 345 GLY A O 1
ATOM 2430 N N . ASN A 1 347 ? -10.976 -2.887 31.543 1.00 18.66 346 ASN A N 1
ATOM 2431 C CA . ASN A 1 347 ? -11.709 -1.932 32.374 1.00 21.65 346 ASN A CA 1
ATOM 2432 C C . ASN A 1 347 ? -11.754 -0.545 31.737 1.00 18.69 346 ASN A C 1
ATOM 2433 O O . ASN A 1 347 ? -10.822 -0.151 31.060 1.00 17.92 346 ASN A O 1
ATOM 2438 N N . LYS A 1 348 ? -12.834 0.199 31.971 1.00 16.11 347 LYS A N 1
ATOM 2439 C CA . LYS A 1 348 ? -12.941 1.569 31.455 1.00 16.51 347 LYS A CA 1
ATOM 2440 C C . LYS A 1 348 ? -12.111 2.539 32.291 1.00 16.34 347 LYS A C 1
ATOM 2441 O O . LYS A 1 348 ? -12.042 2.397 33.507 1.00 16.36 347 LYS A O 1
ATOM 2447 N N . LEU A 1 349 ? -11.492 3.529 31.651 1.00 18.64 348 LEU A N 1
ATOM 2448 C CA . LEU A 1 349 ? -10.754 4.552 32.396 1.00 16.41 348 LEU A CA 1
ATOM 2449 C C . LEU A 1 349 ? -11.686 5.242 33.387 1.00 15.86 348 LEU A C 1
ATOM 2450 O O . LEU A 1 349 ? -11.281 5.586 34.494 1.00 16.69 348 LEU A O 1
ATOM 2455 N N . SER A 1 350 ? -12.945 5.420 32.994 1.00 15.35 349 SER A N 1
ATOM 2456 C CA . SER A 1 350 ? -13.932 6.052 33.870 1.00 16.20 349 SER A CA 1
ATOM 2457 C C . SER A 1 350 ? -14.187 5.243 35.134 1.00 22.60 349 SER A C 1
ATOM 2458 O O . SER A 1 350 ? -14.418 5.801 36.204 1.00 22.58 349 SER A O 1
ATOM 2461 N N . ALA A 1 351 ? -14.152 3.920 35.022 1.00 19.85 350 ALA A N 1
ATOM 2462 C CA . ALA A 1 351 ? -14.350 3.093 36.202 1.00 16.03 350 ALA A CA 1
ATOM 2463 C C . ALA A 1 351 ? -13.182 3.288 37.173 1.00 15.06 350 ALA A C 1
ATOM 2464 O O . ALA A 1 351 ? -13.359 3.261 38.400 1.00 17.86 350 ALA A O 1
ATOM 2466 N N . ALA A 1 352 ? -11.991 3.469 36.613 1.00 16.85 351 ALA A N 1
ATOM 2467 C CA . ALA A 1 352 ? -10.791 3.692 37.407 1.00 18.98 351 ALA A CA 1
ATOM 2468 C C . ALA A 1 352 ? -10.868 5.022 38.144 1.00 15.88 351 ALA A C 1
ATOM 2469 O O . ALA A 1 352 ? -10.520 5.107 39.322 1.00 18.41 351 ALA A O 1
ATOM 2471 N N . TYR A 1 353 ? -11.319 6.065 37.451 1.00 12.90 352 TYR A N 1
ATOM 2472 C CA . TYR A 1 353 ? -11.522 7.348 38.112 1.00 16.86 352 TYR A CA 1
ATOM 2473 C C . TYR A 1 353 ? -12.587 7.241 39.211 1.00 18.57 352 TYR A C 1
ATOM 2474 O O . TYR A 1 353 ? -12.384 7.704 40.338 1.00 18.82 352 TYR A O 1
ATOM 2483 N N . LEU A 1 354 ? -13.719 6.615 38.895 1.00 16.20 353 LEU A N 1
ATOM 2484 C CA . LEU A 1 354 ? -14.801 6.510 39.861 1.00 22.30 353 LEU A CA 1
ATOM 2485 C C . LEU A 1 354 ? -14.429 5.636 41.057 1.00 20.26 353 LEU A C 1
ATOM 2486 O O . LEU A 1 354 ? -15.040 5.744 42.114 1.00 19.30 353 LEU A O 1
ATOM 2491 N N . ALA A 1 355 ? -13.413 4.788 40.896 1.00 18.47 354 ALA A N 1
ATOM 2492 C CA . ALA A 1 355 ? -12.886 4.024 42.027 1.00 18.50 354 ALA A CA 1
ATOM 2493 C C . ALA A 1 355 ? -12.301 4.954 43.091 1.00 21.37 354 ALA A C 1
ATOM 2494 O O . ALA A 1 355 ? -12.436 4.693 44.294 1.00 18.35 354 ALA A O 1
ATOM 2496 N N . ALA A 1 356 ? -11.655 6.033 42.644 1.00 16.43 355 ALA A N 1
ATOM 2497 C CA . ALA A 1 356 ? -11.141 7.059 43.551 1.00 13.56 355 ALA A CA 1
ATOM 2498 C C . ALA A 1 356 ? -12.288 7.804 44.224 1.00 14.34 355 ALA A C 1
ATOM 2499 O O . ALA A 1 356 ? -12.264 8.032 45.433 1.00 16.86 355 ALA A O 1
ATOM 2501 N N . VAL A 1 357 ? -13.270 8.225 43.430 1.00 16.91 356 VAL A N 1
ATOM 2502 C CA . VAL A 1 357 ? -14.440 8.918 43.975 1.00 15.78 356 VAL A CA 1
ATOM 2503 C C . VAL A 1 357 ? -15.114 8.072 45.058 1.00 15.25 356 VAL A C 1
ATOM 2504 O O . VAL A 1 357 ? -15.482 8.584 46.117 1.00 20.14 356 VAL A O 1
ATOM 2508 N N . SER A 1 358 ? -15.251 6.773 44.802 1.00 18.73 357 SER A N 1
ATOM 2509 C CA . SER A 1 358 ? -15.903 5.879 45.759 1.00 22.61 357 SER A CA 1
ATOM 2510 C C . SER A 1 358 ? -15.167 5.829 47.094 1.00 23.28 357 SER A C 1
ATOM 2511 O O . SER A 1 358 ? -15.790 5.752 48.164 1.00 23.18 357 SER A O 1
ATOM 2514 N N . VAL A 1 359 ? -13.840 5.860 47.024 1.00 18.16 358 VAL A N 1
ATOM 2515 C CA . VAL A 1 359 ? -13.011 5.868 48.221 1.00 16.79 358 VAL A CA 1
ATOM 2516 C C . VAL A 1 359 ? -13.239 7.139 49.036 1.00 17.54 358 VAL A C 1
ATOM 2517 O O . VAL A 1 359 ? -13.430 7.086 50.253 1.00 21.95 358 VAL A O 1
ATOM 2521 N N . VAL A 1 360 ? -13.211 8.287 48.365 1.00 17.08 359 VAL A N 1
ATOM 2522 C CA . VAL A 1 360 ? -13.398 9.554 49.064 1.00 16.34 359 VAL A CA 1
ATOM 2523 C C . VAL A 1 360 ? -14.824 9.658 49.614 1.00 21.97 359 VAL A C 1
ATOM 2524 O O . VAL A 1 360 ? -15.028 10.110 50.742 1.00 23.89 359 VAL A O 1
ATOM 2528 N N . GLU A 1 361 ? -15.806 9.199 48.843 1.00 19.45 360 GLU A N 1
ATOM 2529 C CA . GLU A 1 361 ? -17.202 9.243 49.299 1.00 22.63 360 GLU A CA 1
ATOM 2530 C C . GLU A 1 361 ? -17.397 8.438 50.587 1.00 21.99 360 GLU A C 1
ATOM 2531 O O . GLU A 1 361 ? -18.150 8.841 51.484 1.00 23.33 360 GLU A O 1
ATOM 2537 N N . LYS A 1 362 ? -16.706 7.306 50.689 1.00 25.67 361 LYS A N 1
ATOM 2538 C CA . LYS A 1 362 ? -16.795 6.466 51.883 1.00 27.43 361 LYS A CA 1
ATOM 2539 C C . LYS A 1 362 ? -16.063 7.054 53.090 1.00 29.43 361 LYS A C 1
ATOM 2540 O O . LYS A 1 362 ? -16.621 7.130 54.186 1.00 27.55 361 LYS A O 1
ATOM 2546 N N . ASP A 1 363 ? -14.816 7.468 52.884 1.00 24.15 362 ASP A N 1
ATOM 2547 C CA . ASP A 1 363 ? -13.933 7.817 53.994 1.00 20.32 362 ASP A CA 1
ATOM 2548 C C . ASP A 1 363 ? -13.950 9.306 54.361 1.00 23.21 362 ASP A C 1
ATOM 2549 O O . ASP A 1 363 ? -13.675 9.669 55.509 1.00 30.40 362 ASP A O 1
ATOM 2554 N N . ALA A 1 364 ? -14.275 10.162 53.395 1.00 20.46 363 ALA A N 1
ATOM 2555 C CA . ALA A 1 364 ? -14.315 11.610 53.627 1.00 22.26 363 ALA A CA 1
ATOM 2556 C C . ALA A 1 364 ? -15.274 12.329 52.680 1.00 23.97 363 ALA A C 1
ATOM 2557 O O . ALA A 1 364 ? -14.837 13.058 51.794 1.00 20.20 363 ALA A O 1
ATOM 2559 N N . PRO A 1 365 ? -16.586 12.130 52.865 1.00 25.71 364 PRO A N 1
ATOM 2560 C CA . PRO A 1 365 ? -17.564 12.641 51.898 1.00 25.18 364 PRO A CA 1
ATOM 2561 C C . PRO A 1 365 ? -17.473 14.151 51.673 1.00 28.08 364 PRO A C 1
ATOM 2562 O O . PRO A 1 365 ? -17.718 14.623 50.560 1.00 26.64 364 PRO A O 1
ATOM 2566 N N . ASP A 1 366 ? -17.085 14.895 52.703 1.00 24.76 365 ASP A N 1
ATOM 2567 C CA . ASP A 1 366 ? -16.981 16.346 52.583 1.00 26.82 365 ASP A CA 1
ATOM 2568 C C . ASP A 1 366 ? -15.781 16.786 51.739 1.00 29.35 365 ASP A C 1
ATOM 2569 O O . ASP A 1 366 ? -15.691 17.948 51.341 1.00 28.01 365 ASP A O 1
ATOM 2574 N N . MET A 1 367 ? -14.866 15.860 51.458 1.00 24.45 366 MET A N 1
ATOM 2575 C CA . MET A 1 367 ? -13.691 16.181 50.652 1.00 18.45 366 MET A CA 1
ATOM 2576 C C . MET A 1 367 ? -13.864 15.848 49.170 1.00 22.91 366 MET A C 1
ATOM 2577 O O . MET A 1 367 ? -13.014 16.200 48.353 1.00 21.53 366 MET A O 1
ATOM 2582 N N . VAL A 1 368 ? -14.957 15.170 48.827 1.00 23.11 367 VAL A N 1
ATOM 2583 C CA . VAL A 1 368 ? -15.181 14.746 47.443 1.00 24.09 367 VAL A CA 1
ATOM 2584 C C . VAL A 1 368 ? -15.081 15.914 46.468 1.00 19.46 367 VAL A C 1
ATOM 2585 O O . VAL A 1 368 ? -14.447 15.809 45.417 1.00 19.45 367 VAL A O 1
ATOM 2589 N N . SER A 1 369 ? -15.684 17.041 46.833 1.00 20.99 368 SER A N 1
ATOM 2590 C CA . SER A 1 369 ? -15.683 18.221 45.966 1.00 24.79 368 SER A CA 1
ATOM 2591 C C . SER A 1 369 ? -14.288 18.786 45.696 1.00 24.44 368 SER A C 1
ATOM 2592 O O . SER A 1 369 ? -14.101 19.550 44.746 1.00 24.28 368 SER A O 1
ATOM 2595 N N . CYS A 1 370 ? -13.304 18.402 46.507 1.00 16.76 369 CYS A N 1
ATOM 2596 C CA . CYS A 1 370 ? -11.956 18.913 46.316 1.00 16.15 369 CYS A CA 1
ATOM 2597 C C . CYS A 1 370 ? -11.085 17.975 45.496 1.00 14.05 369 CYS A C 1
ATOM 2598 O O . CYS A 1 370 ? -9.967 18.321 45.157 1.00 15.15 369 CYS A O 1
ATOM 2601 N N . LEU A 1 371 ? -11.594 16.785 45.196 1.00 15.24 370 LEU A N 1
ATOM 2602 C CA . LEU A 1 371 ? -10.811 15.820 44.427 1.00 13.13 370 LEU A CA 1
ATOM 2603 C C . LEU A 1 371 ? -10.625 16.368 43.023 1.00 18.54 370 LEU A C 1
ATOM 2604 O O . LEU A 1 371 ? -11.553 16.957 42.463 1.00 17.76 370 LEU A O 1
ATOM 2609 N N . THR A 1 372 ? -9.424 16.206 42.470 1.00 15.64 371 THR A N 1
ATOM 2610 C CA . THR A 1 372 ? -9.155 16.649 41.103 1.00 13.62 371 THR A CA 1
ATOM 2611 C C . THR A 1 372 ? -10.117 15.920 40.163 1.00 14.41 371 THR A C 1
ATOM 2612 O O . THR A 1 372 ? -10.520 14.782 40.440 1.00 15.30 371 THR A O 1
ATOM 2616 N N . LYS A 1 373 ? -10.502 16.580 39.074 1.00 12.01 372 LYS A N 1
ATOM 2617 C CA . LYS A 1 373 ? -11.493 16.017 38.159 1.00 18.27 372 LYS A CA 1
ATOM 2618 C C . LYS A 1 373 ? -10.872 14.962 37.248 1.00 14.30 372 LYS A C 1
ATOM 2619 O O . LYS A 1 373 ? -11.582 14.230 36.564 1.00 17.77 372 LYS A O 1
ATOM 2625 N N . SER A 1 374 ? -9.545 14.902 37.242 1.00 13.76 373 SER A N 1
ATOM 2626 C CA . SER A 1 374 ? -8.820 13.879 36.497 1.00 13.45 373 SER A CA 1
ATOM 2627 C C . SER A 1 374 ? -7.914 13.130 37.462 1.00 15.12 373 SER A C 1
ATOM 2628 O O . SER A 1 374 ? -7.466 13.694 38.470 1.00 12.70 373 SER A O 1
ATOM 2631 N N . ALA A 1 375 ? -7.672 11.852 37.175 1.00 10.64 374 ALA A N 1
ATOM 2632 C CA . ALA A 1 375 ? -6.702 11.067 37.933 1.00 11.80 374 ALA A CA 1
ATOM 2633 C C . ALA A 1 375 ? -5.443 10.817 37.091 1.00 8.88 374 ALA A C 1
ATOM 2634 O O . ALA A 1 375 ? -4.615 9.972 37.431 1.00 10.42 374 ALA A O 1
ATOM 2636 N N . GLY A 1 376 ? -5.300 11.558 35.999 1.00 11.74 375 GLY A N 1
ATOM 2637 C CA . GLY A 1 376 ? -4.092 11.470 35.203 1.00 10.36 375 GLY A CA 1
ATOM 2638 C C . GLY A 1 376 ? -4.360 11.202 33.736 1.00 10.30 375 GLY A C 1
ATOM 2639 O O . GLY A 1 376 ? -5.497 11.322 33.275 1.00 12.15 375 GLY A O 1
ATOM 2640 N N . THR A 1 377 ? -3.304 10.860 32.999 1.00 10.84 376 THR A N 1
ATOM 2641 C CA . THR A 1 377 ? -3.412 10.649 31.549 1.00 8.91 376 THR A CA 1
ATOM 2642 C C . THR A 1 377 ? -2.476 9.550 31.092 1.00 8.08 376 THR A C 1
ATOM 2643 O O . THR A 1 377 ? -1.576 9.137 31.818 1.00 8.44 376 THR A O 1
ATOM 2647 N N . GLY A 1 378 ? -2.644 9.116 29.846 1.00 9.26 377 GLY A N 1
ATOM 2648 C CA . GLY A 1 378 ? -1.597 8.330 29.227 1.00 8.72 377 GLY A CA 1
ATOM 2649 C C . GLY A 1 378 ? -0.327 9.153 29.128 1.00 11.79 377 GLY A C 1
ATOM 2650 O O . GLY A 1 378 ? -0.362 10.381 29.162 1.00 11.03 377 GLY A O 1
ATOM 2651 N N . ILE A 1 379 ? 0.801 8.470 28.999 1.00 11.06 378 ILE A N 1
ATOM 2652 C CA . ILE A 1 379 ? 2.090 9.139 28.927 1.00 9.40 378 ILE A CA 1
ATOM 2653 C C . ILE A 1 379 ? 3.017 8.321 28.036 1.00 10.08 378 ILE A C 1
ATOM 2654 O O . ILE A 1 379 ? 2.962 7.088 28.034 1.00 12.12 378 ILE A O 1
ATOM 2659 N N . GLY A 1 380 ? 3.838 9.008 27.250 1.00 9.64 379 GLY A N 1
ATOM 2660 C CA . GLY A 1 380 ? 4.792 8.340 26.369 1.00 11.88 379 GLY A CA 1
ATOM 2661 C C . GLY A 1 380 ? 5.741 9.379 25.810 1.00 9.89 379 GLY A C 1
ATOM 2662 O O . GLY A 1 380 ? 6.351 10.151 26.557 1.00 11.13 379 GLY A O 1
ATOM 2663 N N . ILE A 1 381 ? 5.867 9.429 24.486 1.00 9.79 380 ILE A N 1
ATOM 2664 C CA . ILE A 1 381 ? 6.587 10.537 23.876 1.00 8.29 380 ILE A CA 1
ATOM 2665 C C . ILE A 1 381 ? 5.983 11.885 24.294 1.00 8.86 380 ILE A C 1
ATOM 2666 O O . ILE A 1 381 ? 6.705 12.838 24.605 1.00 13.22 380 ILE A O 1
ATOM 2671 N N . GLU A 1 382 ? 4.658 11.963 24.282 1.00 10.40 381 GLU A N 1
ATOM 2672 C CA . GLU A 1 382 ? 3.950 13.112 24.828 1.00 10.88 381 GLU A CA 1
ATOM 2673 C C . GLU A 1 382 ? 3.861 12.972 26.336 1.00 11.51 381 GLU A C 1
ATOM 2674 O O . GLU A 1 382 ? 3.549 11.897 26.855 1.00 10.77 381 GLU A O 1
ATOM 2680 N N . PHE A 1 383 ? 4.101 14.060 27.054 1.00 10.99 382 PHE A N 1
ATOM 2681 C CA . PHE A 1 383 ? 3.928 13.999 28.499 1.00 11.70 382 PHE A CA 1
ATOM 2682 C C . PHE A 1 383 ? 2.464 13.752 28.882 1.00 13.97 382 PHE A C 1
ATOM 2683 O O . PHE A 1 383 ? 2.152 13.055 29.864 1.00 12.46 382 PHE A O 1
ATOM 2691 N N . ARG A 1 384 ? 1.562 14.338 28.102 1.00 12.45 383 ARG A N 1
ATOM 2692 C CA . ARG A 1 384 ? 0.150 14.203 28.351 1.00 8.75 383 ARG A CA 1
ATOM 2693 C C . ARG A 1 384 ? -0.572 13.683 27.107 1.00 15.83 383 ARG A C 1
ATOM 2694 O O . ARG A 1 384 ? -0.731 14.406 26.119 1.00 17.30 383 ARG A O 1
ATOM 2702 N N . GLU A 1 385 ? -0.987 12.421 27.155 1.00 13.92 384 GLU A N 1
ATOM 2703 C CA . GLU A 1 385 ? -1.823 11.842 26.109 1.00 17.27 384 GLU A CA 1
ATOM 2704 C C . GLU A 1 385 ? -3.296 12.135 26.420 1.00 20.88 384 GLU A C 1
ATOM 2705 O O . GLU A 1 385 ? -3.940 11.436 27.206 1.00 24.30 384 GLU A O 1
ATOM 2711 N N . SER A 1 386 ? -3.817 13.191 25.806 1.00 29.60 385 SER A N 1
ATOM 2712 C CA . SER A 1 386 ? -5.142 13.701 26.150 1.00 30.70 385 SER A CA 1
ATOM 2713 C C . SER A 1 386 ? -6.288 12.714 25.919 1.00 36.72 385 SER A C 1
ATOM 2714 O O . SER A 1 386 ? -7.278 12.740 26.651 1.00 35.22 385 SER A O 1
ATOM 2717 N N . GLY A 1 387 ? -6.152 11.846 24.915 1.00 26.65 386 GLY A N 1
ATOM 2718 C CA . GLY A 1 387 ? -7.174 10.850 24.626 1.00 23.91 386 GLY A CA 1
ATOM 2719 C C . GLY A 1 387 ? -7.302 9.761 25.684 1.00 23.50 386 GLY A C 1
ATOM 2720 O O . GLY A 1 387 ? -8.264 8.982 25.691 1.00 25.43 386 GLY A O 1
ATOM 2721 N N . LEU A 1 388 ? -6.335 9.703 26.593 1.00 17.38 387 LEU A N 1
ATOM 2722 C CA . LEU A 1 388 ? -6.363 8.719 27.667 1.00 20.65 387 LEU A CA 1
ATOM 2723 C C . LEU A 1 388 ? -6.439 9.397 29.028 1.00 18.94 387 LEU A C 1
ATOM 2724 O O . LEU A 1 388 ? -5.774 8.977 29.971 1.00 17.66 387 LEU A O 1
ATOM 2729 N N . ASN A 1 389 ? -7.237 10.455 29.129 1.00 13.83 388 ASN A N 1
ATOM 2730 C CA . ASN A 1 389 ? -7.440 11.110 30.416 1.00 12.41 388 ASN A CA 1
ATOM 2731 C C . ASN A 1 389 ? -8.288 10.242 31.338 1.00 15.86 388 ASN A C 1
ATOM 2732 O O . ASN A 1 389 ? -9.395 9.827 30.981 1.00 16.79 388 ASN A O 1
ATOM 2737 N N . ILE A 1 390 ? -7.758 9.932 32.517 1.00 12.45 389 ILE A N 1
ATOM 2738 C CA . ILE A 1 390 ? -8.496 9.124 33.477 1.00 12.75 389 ILE A CA 1
ATOM 2739 C C . ILE A 1 390 ? -9.495 10.026 34.180 1.00 16.98 389 ILE A C 1
ATOM 2740 O O . ILE A 1 390 ? -9.177 10.664 35.188 1.00 17.87 389 ILE A O 1
ATOM 2745 N N . ASN A 1 391 ? -10.702 10.098 33.626 1.00 12.51 390 ASN A N 1
ATOM 2746 C CA . ASN A 1 391 ? -11.765 10.896 34.230 1.00 16.92 390 ASN A CA 1
ATOM 2747 C C . ASN A 1 391 ? -13.117 10.211 34.065 1.00 18.46 390 ASN A C 1
ATOM 2748 O O . ASN A 1 391 ? -13.220 9.210 33.366 1.00 18.10 390 ASN A O 1
ATOM 2753 N N . ALA A 1 392 ? -14.150 10.754 34.706 1.00 20.96 391 ALA A N 1
ATOM 2754 C CA . ALA A 1 392 ? -15.477 10.133 34.724 1.00 23.38 391 ALA A CA 1
ATOM 2755 C C . ALA A 1 392 ? -16.170 10.028 33.364 1.00 20.32 391 ALA A C 1
ATOM 2756 O O . ALA A 1 392 ? -17.118 9.254 33.210 1.00 29.02 391 ALA A O 1
ATOM 2758 N N . LYS A 1 393 ? -15.708 10.797 32.384 1.00 21.16 392 LYS A N 1
ATOM 2759 C CA . LYS A 1 393 ? -16.361 10.819 31.081 1.00 28.17 392 LYS A CA 1
ATOM 2760 C C . LYS A 1 393 ? -15.632 9.977 30.033 1.00 25.61 392 LYS A C 1
ATOM 2761 O O . LYS A 1 393 ? -16.106 9.840 28.904 1.00 28.38 392 LYS A O 1
ATOM 2763 N N . ASN A 1 394 ? -14.487 9.411 30.403 1.00 19.78 393 ASN A N 1
ATOM 2764 C CA . ASN A 1 394 ? -13.703 8.624 29.451 1.00 15.87 393 ASN A CA 1
ATOM 2765 C C . ASN A 1 394 ? -13.979 7.125 29.553 1.00 23.97 393 ASN A C 1
ATOM 2766 O O . ASN A 1 394 ? -13.521 6.457 30.480 1.00 22.67 393 ASN A O 1
ATOM 2771 N N . ASP A 1 395 ? -14.713 6.595 28.585 1.00 22.32 394 ASP A N 1
ATOM 2772 C CA . ASP A 1 395 ? -15.084 5.189 28.620 1.00 25.94 394 ASP A CA 1
ATOM 2773 C C . ASP A 1 395 ? -14.147 4.337 27.769 1.00 29.31 394 ASP A C 1
ATOM 2774 O O . ASP A 1 395 ? -14.473 3.200 27.419 1.00 28.87 394 ASP A O 1
ATOM 2779 N N . GLN A 1 396 ? -12.983 4.890 27.444 1.00 24.13 395 GLN A N 1
ATOM 2780 C CA . GLN A 1 396 ? -11.956 4.148 26.722 1.00 25.82 395 GLN A CA 1
ATOM 2781 C C . GLN A 1 396 ? -11.559 2.932 27.549 1.00 23.40 395 GLN A C 1
ATOM 2782 O O . GLN A 1 396 ? -11.523 3.005 28.780 1.00 21.54 395 GLN A O 1
ATOM 2788 N N . ILE A 1 397 ? -11.262 1.822 26.877 1.00 22.26 396 ILE A N 1
ATOM 2789 C CA . ILE A 1 397 ? -10.929 0.575 27.562 1.00 19.30 396 ILE A CA 1
ATOM 2790 C C . ILE A 1 397 ? -9.416 0.406 27.719 1.00 15.92 396 ILE A C 1
ATOM 2791 O O . ILE A 1 397 ? -8.664 0.592 26.768 1.00 19.27 396 ILE A O 1
ATOM 2796 N N . VAL A 1 398 ? -8.981 0.066 28.931 1.00 13.83 397 VAL A N 1
ATOM 2797 C CA . VAL A 1 398 ? -7.565 -0.158 29.206 1.00 14.14 397 VAL A CA 1
ATOM 2798 C C . VAL A 1 398 ? -7.086 -1.347 28.385 1.00 14.34 397 VAL A C 1
ATOM 2799 O O . VAL A 1 398 ? -7.769 -2.373 28.314 1.00 14.77 397 VAL A O 1
ATOM 2803 N N . LYS A 1 399 ? -5.929 -1.189 27.748 1.00 13.04 398 LYS A N 1
ATOM 2804 C CA . LYS A 1 399 ? -5.311 -2.260 26.974 1.00 15.31 398 LYS A CA 1
ATOM 2805 C C . LYS A 1 399 ? -3.881 -2.500 27.451 1.00 14.66 398 LYS A C 1
ATOM 2806 O O . LYS A 1 399 ? -3.190 -1.575 27.892 1.00 14.23 398 LYS A O 1
ATOM 2812 N N . GLU A 1 400 ? -3.440 -3.748 27.351 1.00 13.29 399 GLU A N 1
ATOM 2813 C CA . GLU A 1 400 ? -2.043 -4.104 27.564 1.00 15.77 399 GLU A CA 1
ATOM 2814 C C . GLU A 1 400 ? -1.117 -3.180 26.771 1.00 16.12 399 GLU A C 1
ATOM 2815 O O . GLU A 1 400 ? -1.368 -2.880 25.595 1.00 18.42 399 GLU A O 1
ATOM 2821 N N . GLY A 1 401 ? -0.061 -2.700 27.423 1.00 14.96 400 GLY A N 1
ATOM 2822 C CA . GLY A 1 401 ? 0.897 -1.837 26.759 1.00 12.60 400 GLY A CA 1
ATOM 2823 C C . GLY A 1 401 ? 0.651 -0.354 26.954 1.00 14.37 400 GLY A C 1
ATOM 2824 O O . GLY A 1 401 ? 1.506 0.463 26.622 1.00 13.73 400 GLY A O 1
ATOM 2825 N N . MET A 1 402 ? -0.507 0.007 27.503 1.00 10.09 401 MET A N 1
ATOM 2826 C CA . MET A 1 402 ? -0.754 1.411 27.823 1.00 11.06 401 MET A CA 1
ATOM 2827 C C . MET A 1 402 ? 0.096 1.795 29.021 1.00 12.15 401 MET A C 1
ATOM 2828 O O . MET A 1 402 ? 0.442 0.946 29.852 1.00 11.52 401 MET A O 1
ATOM 2833 N N . VAL A 1 403 ? 0.421 3.080 29.108 1.00 8.65 402 VAL A N 1
ATOM 2834 C CA . VAL A 1 403 ? 1.256 3.588 30.179 1.00 10.58 402 VAL A CA 1
ATOM 2835 C C . VAL A 1 403 ? 0.570 4.828 30.714 1.00 9.67 402 VAL A C 1
ATOM 2836 O O . VAL A 1 403 ? 0.145 5.687 29.936 1.00 10.40 402 VAL A O 1
ATOM 2840 N N . PHE A 1 404 ? 0.449 4.925 32.037 1.00 7.80 403 PHE A N 1
ATOM 2841 C CA . PHE A 1 404 ? -0.281 6.043 32.636 1.00 9.98 403 PHE A CA 1
ATOM 2842 C C . PHE A 1 404 ? 0.536 6.826 33.658 1.00 8.69 403 PHE A C 1
ATOM 2843 O O . PHE A 1 404 ? 1.293 6.243 34.440 1.00 11.17 403 PHE A O 1
ATOM 2851 N N . ASN A 1 405 ? 0.371 8.149 33.625 1.00 8.65 404 ASN A N 1
ATOM 2852 C CA . ASN A 1 405 ? 0.750 9.027 34.726 1.00 7.58 404 ASN A CA 1
ATOM 2853 C C . ASN A 1 405 ? -0.502 9.145 35.573 1.00 8.96 404 ASN A C 1
ATOM 2854 O O . ASN A 1 405 ? -1.421 9.875 35.215 1.00 9.40 404 ASN A O 1
ATOM 2859 N N . VAL A 1 406 ? -0.577 8.346 36.642 1.00 11.05 405 VAL A N 1
ATOM 2860 C CA . VAL A 1 406 ? -1.708 8.365 37.548 1.00 7.25 405 VAL A CA 1
ATOM 2861 C C . VAL A 1 406 ? -1.422 9.427 38.589 1.00 9.42 405 VAL A C 1
ATOM 2862 O O . VAL A 1 406 ? -0.624 9.222 39.501 1.00 10.65 405 VAL A O 1
ATOM 2866 N N . SER A 1 407 ? -2.093 10.563 38.434 1.00 9.32 406 SER A N 1
ATOM 2867 C CA . SER A 1 407 ? -1.773 11.767 39.184 1.00 7.07 406 SER A CA 1
ATOM 2868 C C . SER A 1 407 ? -3.093 12.278 39.732 1.00 7.40 406 SER A C 1
ATOM 2869 O O . SER A 1 407 ? -3.983 12.674 38.979 1.00 9.87 406 SER A O 1
ATOM 2872 N N . LEU A 1 408 ? -3.227 12.213 41.052 1.00 8.16 407 LEU A N 1
ATOM 2873 C CA . LEU A 1 408 ? -4.493 12.485 41.704 1.00 10.56 407 LEU A CA 1
ATOM 2874 C C . LEU A 1 408 ? -4.263 13.421 42.888 1.00 9.24 407 LEU A C 1
ATOM 2875 O O . LEU A 1 408 ? -3.284 13.269 43.637 1.00 9.82 407 LEU A O 1
ATOM 2880 N N . GLY A 1 409 ? -5.140 14.407 43.047 1.00 9.25 408 GLY A N 1
ATOM 2881 C CA . GLY A 1 409 ? -4.958 15.364 44.117 1.00 9.92 408 GLY A CA 1
ATOM 2882 C C . GLY A 1 409 ? -6.216 15.840 44.801 1.00 10.47 408 GLY A C 1
ATOM 2883 O O . GLY A 1 409 ? -7.339 15.536 44.387 1.00 10.68 408 GLY A O 1
ATOM 2884 N N . PHE A 1 410 ? -6.018 16.586 45.883 1.00 12.84 409 PHE A N 1
ATOM 2885 C CA . PHE A 1 410 ? -7.092 17.340 46.508 1.00 11.70 409 PHE A CA 1
ATOM 2886 C C . PHE A 1 410 ? -6.738 18.801 46.351 1.00 12.03 409 PHE A C 1
ATOM 2887 O O . PHE A 1 410 ? -5.615 19.196 46.678 1.00 12.38 409 PHE A O 1
ATOM 2895 N N . GLN A 1 411 ? -7.686 19.597 45.862 1.00 12.54 410 GLN A N 1
ATOM 2896 C CA . GLN A 1 411 ? -7.450 21.033 45.644 1.00 14.22 410 GLN A CA 1
ATOM 2897 C C . GLN A 1 411 ? -8.244 21.886 46.606 1.00 12.76 410 GLN A C 1
ATOM 2898 O O . GLN A 1 411 ? -9.464 21.740 46.709 1.00 14.93 410 GLN A O 1
ATOM 2904 N N . ASN A 1 412 ? -7.549 22.787 47.296 1.00 12.99 411 ASN A N 1
ATOM 2905 C CA . ASN A 1 412 ? -8.178 23.781 48.174 1.00 14.02 411 ASN A CA 1
ATOM 2906 C C . ASN A 1 412 ? -8.977 23.213 49.347 1.00 17.72 411 ASN A C 1
ATOM 2907 O O . ASN A 1 412 ? -10.088 23.666 49.652 1.00 17.97 411 ASN A O 1
ATOM 2912 N N . LEU A 1 413 ? -8.406 22.214 50.009 1.00 13.54 412 LEU A N 1
ATOM 2913 C CA . LEU A 1 413 ? -8.921 21.813 51.308 1.00 15.16 412 LEU A CA 1
ATOM 2914 C C . LEU A 1 413 ? -8.625 22.923 52.305 1.00 15.62 412 LEU A C 1
ATOM 2915 O O . LEU A 1 413 ? -7.750 23.761 52.079 1.00 17.60 412 LEU A O 1
ATOM 2920 N N . HIS A 1 414 ? -9.364 22.947 53.410 1.00 18.09 413 HIS A N 1
ATOM 2921 C CA . HIS A 1 414 ? -9.085 23.903 54.470 1.00 19.33 413 HIS A CA 1
ATOM 2922 C C . HIS A 1 414 ? -8.486 23.191 55.679 1.00 22.24 413 HIS A C 1
ATOM 2923 O O . HIS A 1 414 ? -9.045 22.202 56.159 1.00 21.72 413 HIS A O 1
ATOM 2930 N N . CYS A 1 415 ? -7.341 23.681 56.153 1.00 18.47 414 CYS A N 1
ATOM 2931 C CA . CYS A 1 415 ? -6.681 23.079 57.303 1.00 21.16 414 CYS A CA 1
ATOM 2932 C C . CYS A 1 415 ? -7.397 23.472 58.584 1.00 23.68 414 CYS A C 1
ATOM 2933 O O . CYS A 1 415 ? -8.302 24.310 58.582 1.00 23.94 414 CYS A O 1
ATOM 2936 N N . GLU A 1 416 ? -6.984 22.864 59.684 1.00 21.16 415 GLU A N 1
ATOM 2937 C CA . GLU A 1 416 ? -7.653 23.088 60.950 1.00 22.28 415 GLU A CA 1
ATOM 2938 C C . GLU A 1 416 ? -7.503 24.516 61.455 1.00 22.82 415 GLU A C 1
ATOM 2939 O O . GLU A 1 416 ? -8.500 25.209 61.685 1.00 31.86 415 GLU A O 1
ATOM 2945 N N . ASN A 1 417 ? -6.267 24.960 61.648 1.00 25.56 416 ASN A N 1
ATOM 2946 C CA . ASN A 1 417 ? -6.049 26.319 62.131 1.00 31.95 416 ASN A CA 1
ATOM 2947 C C . ASN A 1 417 ? -6.015 27.283 60.963 1.00 26.24 416 ASN A C 1
ATOM 2948 O O . ASN A 1 417 ? -5.037 27.335 60.221 1.00 26.63 416 ASN A O 1
ATOM 2953 N N . SER A 1 418 ? -7.085 28.052 60.805 1.00 28.06 417 SER A N 1
ATOM 2954 C CA . SER A 1 418 ? -7.232 28.910 59.637 1.00 28.95 417 SER A CA 1
ATOM 2955 C C . SER A 1 418 ? -6.337 30.153 59.691 1.00 30.15 417 SER A C 1
ATOM 2956 O O . SER A 1 418 ? -6.231 30.895 58.714 1.00 24.61 417 SER A O 1
ATOM 2959 N N . LYS A 1 419 ? -5.679 30.372 60.827 1.00 24.73 418 LYS A N 1
ATOM 2960 C CA . LYS A 1 419 ? -4.697 31.445 60.915 1.00 29.26 418 LYS A CA 1
ATOM 2961 C C . LYS A 1 419 ? -3.374 31.010 60.282 1.00 27.88 418 LYS A C 1
ATOM 2962 O O . LYS A 1 419 ? -2.470 31.825 60.081 1.00 33.90 418 LYS A O 1
ATOM 2964 N N . SER A 1 420 ? -3.275 29.729 59.946 1.00 33.29 419 SER A N 1
ATOM 2965 C CA . SER A 1 420 ? -2.036 29.172 59.405 1.00 32.40 419 SER A CA 1
ATOM 2966 C C . SER A 1 420 ? -1.769 29.559 57.948 1.00 26.92 419 SER A C 1
ATOM 2967 O O . SER A 1 420 ? -2.678 29.916 57.193 1.00 24.37 419 SER A O 1
ATOM 2970 N N . LYS A 1 421 ? -0.502 29.473 57.566 1.00 21.26 420 LYS A N 1
ATOM 2971 C CA . LYS A 1 421 ? -0.067 29.787 56.218 1.00 21.62 420 LYS A CA 1
ATOM 2972 C C . LYS A 1 421 ? -0.779 28.903 55.190 1.00 22.28 420 LYS A C 1
ATOM 2973 O O . LYS A 1 421 ? -1.051 29.327 54.064 1.00 23.64 420 LYS A O 1
ATOM 2979 N N . ASN A 1 422 ? -1.071 27.673 55.599 1.00 22.88 421 ASN A N 1
ATOM 2980 C CA . ASN A 1 422 ? -1.731 26.684 54.754 1.00 17.89 421 ASN A CA 1
ATOM 2981 C C . ASN A 1 422 ? -3.223 26.551 55.043 1.00 25.78 421 ASN A C 1
ATOM 2982 O O . ASN A 1 422 ? -3.793 25.466 54.876 1.00 22.95 421 ASN A O 1
ATOM 2987 N N . LYS A 1 423 ? -3.833 27.654 55.488 1.00 23.29 422 LYS A N 1
ATOM 2988 C CA . LYS A 1 423 ? -5.282 27.768 55.692 1.00 21.85 422 LYS A CA 1
ATOM 2989 C C . LYS A 1 423 ? -6.049 27.067 54.585 1.00 19.87 422 LYS A C 1
ATOM 2990 O O . LYS A 1 423 ? -6.977 26.294 54.833 1.00 22.34 422 LYS A O 1
ATOM 2996 N N . VAL A 1 424 ? -5.628 27.326 53.356 1.00 16.84 423 VAL A N 1
ATOM 2997 C CA . VAL A 1 424 ? -6.096 26.565 52.217 1.00 15.24 423 VAL A CA 1
ATOM 2998 C C . VAL A 1 424 ? -4.874 25.817 51.693 1.00 19.59 423 VAL A C 1
ATOM 2999 O O . VAL A 1 424 ? -3.822 26.423 51.464 1.00 18.97 423 VAL A O 1
ATOM 3003 N N . PHE A 1 425 ? -4.992 24.499 51.530 1.00 15.39 424 PHE A N 1
ATOM 3004 C CA . PHE A 1 425 ? -3.870 23.698 51.058 1.00 14.22 424 PHE A CA 1
ATOM 3005 C C . PHE A 1 425 ? -4.318 22.685 50.020 1.00 12.14 424 PHE A C 1
ATOM 3006 O O . PHE A 1 425 ? -5.513 22.449 49.839 1.00 12.84 424 PHE A O 1
ATOM 3014 N N . SER A 1 426 ? -3.355 22.091 49.328 1.00 11.97 425 SER A N 1
ATOM 3015 C CA . SER A 1 426 ? -3.656 21.033 48.378 1.00 10.82 425 SER A CA 1
ATOM 3016 C C . SER A 1 426 ? -2.713 19.858 48.632 1.00 10.40 425 SER A C 1
ATOM 3017 O O . SER A 1 426 ? -1.725 19.996 49.356 1.00 12.60 425 SER A O 1
ATOM 3020 N N . LEU A 1 427 ? -3.042 18.699 48.065 1.00 10.96 426 LEU A N 1
ATOM 3021 C CA . LEU A 1 427 ? -2.210 17.495 48.166 1.00 9.67 426 LEU A CA 1
ATOM 3022 C C . LEU A 1 427 ? -2.161 16.835 46.805 1.00 9.10 426 LEU A C 1
ATOM 3023 O O . LEU A 1 427 ? -3.135 16.911 46.054 1.00 9.17 426 LEU A O 1
ATOM 3028 N N . LEU A 1 428 ? -1.059 16.155 46.509 1.00 8.76 427 LEU A N 1
ATOM 3029 C CA . LEU A 1 428 ? -0.871 15.526 45.197 1.00 8.28 427 LEU A CA 1
ATOM 3030 C C . LEU A 1 428 ? -0.033 14.259 45.279 1.00 8.16 427 LEU A C 1
ATOM 3031 O O . LEU A 1 428 ? 1.018 14.232 45.942 1.00 9.18 427 LEU A O 1
ATOM 3036 N N . LEU A 1 429 ? -0.496 13.208 44.604 1.00 8.81 428 LEU A N 1
ATOM 3037 C CA . LEU A 1 429 ? 0.270 11.979 44.451 1.00 7.92 428 LEU A CA 1
ATOM 3038 C C . LEU A 1 429 ? 0.284 11.592 42.984 1.00 9.54 428 LEU A C 1
ATOM 3039 O O . LEU A 1 429 ? -0.761 11.580 42.334 1.00 9.34 428 LEU A O 1
ATOM 3044 N N . ALA A 1 430 ? 1.459 11.273 42.456 1.00 7.76 429 ALA A N 1
ATOM 3045 C CA . ALA A 1 430 ? 1.536 10.783 41.080 1.00 7.31 429 ALA A CA 1
ATOM 3046 C C . ALA A 1 430 ? 2.546 9.672 40.955 1.00 8.47 429 ALA A C 1
ATOM 3047 O O . ALA A 1 430 ? 3.615 9.713 41.571 1.00 7.53 429 ALA A O 1
ATOM 3049 N N . ASP A 1 431 ? 2.199 8.686 40.134 1.00 9.80 430 ASP A N 1
ATOM 3050 C CA . ASP A 1 431 ? 3.144 7.643 39.747 1.00 7.45 430 ASP A CA 1
ATOM 3051 C C . ASP A 1 431 ? 3.011 7.296 38.279 1.00 8.20 430 ASP A C 1
ATOM 3052 O O . ASP A 1 431 ? 1.980 7.569 37.664 1.00 11.33 430 ASP A O 1
ATOM 3057 N N . THR A 1 432 ? 4.043 6.647 37.732 1.00 7.49 431 THR A N 1
ATOM 3058 C CA . THR A 1 432 ? 3.988 6.142 36.350 1.00 9.17 431 THR A CA 1
ATOM 3059 C C . THR A 1 432 ? 3.748 4.646 36.407 1.00 9.69 431 THR A C 1
ATOM 3060 O O . THR A 1 432 ? 4.443 3.925 37.125 1.00 9.61 431 THR A O 1
ATOM 3064 N N . ILE A 1 433 ? 2.730 4.176 35.695 1.00 8.13 432 ILE A N 1
ATOM 3065 C CA . ILE A 1 433 ? 2.418 2.743 35.754 1.00 12.35 432 ILE A CA 1
ATOM 3066 C C . ILE A 1 433 ? 2.372 2.139 34.355 1.00 9.28 432 ILE A C 1
ATOM 3067 O O . ILE A 1 433 ? 2.009 2.821 33.392 1.00 11.41 432 ILE A O 1
ATOM 3072 N N . ILE A 1 434 ? 2.749 0.865 34.252 1.00 9.12 433 ILE A N 1
ATOM 3073 C CA . ILE A 1 434 ? 2.761 0.175 32.964 1.00 12.47 433 ILE A CA 1
ATOM 3074 C C . ILE A 1 434 ? 1.715 -0.919 33.021 1.00 9.95 433 ILE A C 1
ATOM 3075 O O . ILE A 1 434 ? 1.688 -1.696 33.966 1.00 12.28 433 ILE A O 1
ATOM 3080 N N . ILE A 1 435 ? 0.834 -0.974 32.026 1.00 10.57 434 ILE A N 1
ATOM 3081 C CA . ILE A 1 435 ? -0.199 -2.006 32.025 1.00 10.66 434 ILE A CA 1
ATOM 3082 C C . ILE A 1 435 ? 0.320 -3.214 31.281 1.00 12.76 434 ILE A C 1
ATOM 3083 O O . ILE A 1 435 ? 0.456 -3.185 30.066 1.00 16.87 434 ILE A O 1
ATOM 3088 N N . ASN A 1 436 ? 0.621 -4.276 32.012 1.00 14.60 435 ASN A N 1
ATOM 3089 C CA . ASN A 1 436 ? 0.950 -5.530 31.347 1.00 23.21 435 ASN A CA 1
ATOM 3090 C C . ASN A 1 436 ? -0.268 -6.440 31.379 1.00 22.71 435 ASN A C 1
ATOM 3091 O O . ASN A 1 436 ? -1.246 -6.154 32.072 1.00 26.62 435 ASN A O 1
ATOM 3096 N N . LYS A 1 437 ? -0.209 -7.539 30.634 1.00 26.70 436 LYS A N 1
ATOM 3097 C CA . LYS A 1 437 ? -1.344 -8.448 30.536 1.00 26.64 436 LYS A CA 1
ATOM 3098 C C . LYS A 1 437 ? -1.736 -9.019 31.895 1.00 30.06 436 LYS A C 1
ATOM 3099 O O . LYS A 1 437 ? -2.921 -9.118 32.226 1.00 32.92 436 LYS A O 1
ATOM 3105 N N . ASP A 1 438 ? -0.729 -9.359 32.693 1.00 29.29 437 ASP A N 1
ATOM 3106 C CA . ASP A 1 438 ? -0.936 -10.102 33.925 1.00 35.52 437 ASP A CA 1
ATOM 3107 C C . ASP A 1 438 ? -0.761 -9.284 35.204 1.00 34.39 437 ASP A C 1
ATOM 3108 O O . ASP A 1 438 ? -1.140 -9.730 36.287 1.00 39.55 437 ASP A O 1
ATOM 3113 N N . LYS A 1 439 ? -0.174 -8.096 35.088 1.00 31.32 438 LYS A N 1
ATOM 3114 C CA . LYS A 1 439 ? 0.035 -7.248 36.255 1.00 22.49 438 LYS A CA 1
ATOM 3115 C C . LYS A 1 439 ? 0.259 -5.802 35.850 1.00 20.58 438 LYS A C 1
ATOM 3116 O O . LYS A 1 439 ? 0.645 -5.508 34.722 1.00 24.80 438 LYS A O 1
ATOM 3122 N N . THR A 1 440 ? 0.009 -4.909 36.793 1.00 19.17 439 THR A N 1
ATOM 3123 C CA . THR A 1 440 ? 0.220 -3.494 36.569 1.00 21.65 439 THR A CA 1
ATOM 3124 C C . THR A 1 440 ? 1.451 -3.075 37.355 1.00 26.99 439 THR A C 1
ATOM 3125 O O . THR A 1 440 ? 1.491 -3.231 38.573 1.00 32.37 439 THR A O 1
ATOM 3129 N N . ASP A 1 441 ? 2.457 -2.566 36.648 1.00 19.39 440 ASP A N 1
ATOM 3130 C CA . ASP A 1 441 ? 3.749 -2.237 37.245 1.00 15.64 440 ASP A CA 1
ATOM 3131 C C . ASP A 1 441 ? 3.816 -0.769 37.617 1.00 16.42 440 ASP A C 1
ATOM 3132 O O . ASP A 1 441 ? 3.682 0.088 36.752 1.00 15.61 440 ASP A O 1
ATOM 3137 N N . VAL A 1 442 ? 4.034 -0.472 38.895 1.00 14.61 441 VAL A N 1
ATOM 3138 C CA . VAL A 1 442 ? 4.241 0.922 39.295 1.00 11.10 441 VAL A CA 1
ATOM 3139 C C . VAL A 1 442 ? 5.742 1.151 39.214 1.00 14.30 441 VAL A C 1
ATOM 3140 O O . VAL A 1 442 ? 6.485 0.690 40.071 1.00 18.34 441 VAL A O 1
ATOM 3144 N N . VAL A 1 443 ? 6.192 1.836 38.170 1.00 11.60 442 VAL A N 1
ATOM 3145 C CA . VAL A 1 443 ? 7.626 1.893 37.882 1.00 13.48 442 VAL A CA 1
ATOM 3146 C C . VAL A 1 443 ? 8.325 3.075 38.560 1.00 19.48 442 VAL A C 1
ATOM 3147 O O . VAL A 1 443 ? 9.535 3.249 38.428 1.00 18.23 442 VAL A O 1
ATOM 3151 N N . THR A 1 444 ? 7.556 3.868 39.303 1.00 12.24 443 THR A N 1
ATOM 3152 C CA . THR A 1 444 ? 8.120 4.915 40.150 1.00 14.06 443 THR A CA 1
ATOM 3153 C C . THR A 1 444 ? 7.977 4.550 41.626 1.00 18.86 443 THR A C 1
ATOM 3154 O O . THR A 1 444 ? 7.890 5.429 42.486 1.00 17.18 443 THR A O 1
ATOM 3158 N N . SER A 1 445 ? 7.933 3.257 41.925 1.00 17.82 444 SER A N 1
ATOM 3159 C CA . SER A 1 445 ? 7.868 2.819 43.316 1.00 16.89 444 SER A CA 1
ATOM 3160 C C . SER A 1 445 ? 9.212 3.088 44.007 1.00 20.18 444 SER A C 1
ATOM 3161 O O . SER A 1 445 ? 10.231 2.524 43.626 1.00 31.14 444 SER A O 1
ATOM 3164 N N . ILE A 1 446 ? 9.215 3.956 45.019 1.00 25.20 445 ILE A N 1
ATOM 3165 C CA . ILE A 1 446 ? 10.467 4.362 45.665 1.00 23.19 445 ILE A CA 1
ATOM 3166 C C . ILE A 1 446 ? 10.432 4.236 47.178 1.00 27.67 445 ILE A C 1
ATOM 3167 O O . ILE A 1 446 ? 11.327 4.729 47.874 1.00 28.60 445 ILE A O 1
ATOM 3172 N N . GLY A 1 447 ? 9.398 3.582 47.689 1.00 27.19 446 GLY A N 1
ATOM 3173 C CA . GLY A 1 447 ? 9.271 3.400 49.119 1.00 29.49 446 GLY A CA 1
ATOM 3174 C C . GLY A 1 447 ? 7.888 3.802 49.571 1.00 31.21 446 GLY A C 1
ATOM 3175 O O . GLY A 1 447 ? 7.145 4.443 48.828 1.00 29.58 446 GLY A O 1
ATOM 3176 N N . SER A 1 448 ? 7.542 3.428 50.797 1.00 26.43 447 SER A N 1
ATOM 3177 C CA . SER A 1 448 ? 6.194 3.655 51.307 1.00 26.53 447 SER A CA 1
ATOM 3178 C C . SER A 1 448 ? 5.696 5.087 51.157 1.00 26.40 447 SER A C 1
ATOM 3179 O O . SER A 1 448 ? 6.382 6.042 51.522 1.00 31.31 447 SER A O 1
ATOM 3182 N N . LYS A 1 449 ? 4.495 5.215 50.599 1.00 28.99 448 LYS A N 1
ATOM 3183 C CA . LYS A 1 449 ? 3.827 6.501 50.466 1.00 29.21 448 LYS A CA 1
ATOM 3184 C C . LYS A 1 449 ? 2.970 6.755 51.679 1.00 28.00 448 LYS A C 1
ATOM 3185 O O . LYS A 1 449 ? 2.308 7.791 51.760 1.00 20.49 448 LYS A O 1
ATOM 3191 N N . ALA A 1 450 ? 2.956 5.796 52.610 1.00 21.23 449 ALA A N 1
ATOM 3192 C CA . ALA A 1 450 ? 2.134 5.911 53.801 1.00 29.80 449 ALA A CA 1
ATOM 3193 C C . ALA A 1 450 ? 2.517 7.172 54.536 1.00 19.53 449 ALA A C 1
ATOM 3194 O O . ALA A 1 450 ? 3.671 7.612 54.470 1.00 19.92 449 ALA A O 1
ATOM 3196 N N . LEU A 1 451 ? 1.526 7.751 55.203 1.00 23.64 450 LEU A N 1
ATOM 3197 C CA . LEU A 1 451 ? 1.677 8.972 55.976 1.00 25.54 450 LEU A CA 1
ATOM 3198 C C . LEU A 1 451 ? 2.927 8.974 56.849 1.00 27.58 450 LEU A C 1
ATOM 3199 O O . LEU A 1 451 ? 3.685 9.945 56.850 1.00 23.60 450 LEU A O 1
ATOM 3204 N N . LYS A 1 452 ? 3.142 7.881 57.580 1.00 31.28 451 LYS A N 1
ATOM 3205 C CA . LYS A 1 452 ? 4.252 7.790 58.529 1.00 30.80 451 LYS A CA 1
ATOM 3206 C C . LYS A 1 452 ? 5.611 8.007 57.864 1.00 28.36 451 LYS A C 1
ATOM 3207 O O . LYS A 1 452 ? 6.566 8.443 58.507 1.00 31.09 451 LYS A O 1
ATOM 3213 N N . ASP A 1 453 ? 5.689 7.714 56.572 1.00 22.23 452 ASP A N 1
ATOM 3214 C CA . ASP A 1 453 ? 6.949 7.812 55.846 1.00 21.85 452 ASP A CA 1
ATOM 3215 C C . ASP A 1 453 ? 7.147 9.129 55.082 1.00 23.54 452 ASP A C 1
ATOM 3216 O O . ASP A 1 453 ? 8.249 9.409 54.614 1.00 27.42 452 ASP A O 1
ATOM 3221 N N . VAL A 1 454 ? 6.087 9.927 54.958 1.00 18.53 453 VAL A N 1
ATOM 3222 C CA . VAL A 1 454 ? 6.194 11.237 54.303 1.00 16.49 453 VAL A CA 1
ATOM 3223 C C . VAL A 1 454 ? 5.872 12.370 55.264 1.00 17.55 453 VAL A C 1
ATOM 3224 O O . VAL A 1 454 ? 5.846 13.544 54.871 1.00 18.97 453 VAL A O 1
ATOM 3228 N N . ALA A 1 455 ? 5.632 12.009 56.523 1.00 22.30 454 ALA A N 1
ATOM 3229 C CA . ALA A 1 455 ? 5.334 12.979 57.570 1.00 24.50 454 ALA A CA 1
ATOM 3230 C C . ALA A 1 455 ? 6.549 13.197 58.455 1.00 30.66 454 ALA A C 1
ATOM 3231 O O . ALA A 1 455 ? 7.261 12.254 58.802 1.00 37.33 454 ALA A O 1
ATOM 3233 N N . TYR A 1 456 ? 6.775 14.451 58.827 1.00 25.90 455 TYR A N 1
ATOM 3234 C CA . TYR A 1 456 ? 7.896 14.803 59.677 1.00 32.05 455 TYR A CA 1
ATOM 3235 C C . TYR A 1 456 ? 7.383 15.616 60.861 1.00 35.98 455 TYR A C 1
ATOM 3236 O O . TYR A 1 456 ? 6.427 16.380 60.719 1.00 28.62 455 TYR A O 1
ATOM 3245 N N . SER A 1 457 ? 8.009 15.445 62.024 1.00 43.64 456 SER A N 1
ATOM 3246 C CA . SER A 1 457 ? 7.595 16.165 63.229 1.00 47.72 456 SER A CA 1
ATOM 3247 C C . SER A 1 457 ? 8.724 17.018 63.795 1.00 50.48 456 SER A C 1
ATOM 3248 O O . SER A 1 457 ? 9.866 16.571 63.877 1.00 52.32 456 SER A O 1
#

Foldseek 3Di:
DWDLVQLLVLVLLLVVLCVVCVVPQVVVAQKEKAAAAAPDPDDLSQVVCCNNTLDGAHGKMWMDHQAEIEIEHAPVVVVVCVVNQVSVCVRRNHGYHYHHDDPPHLCLVVLVVVVVVQVVRPLGEYEYQVPDDDDDSNSVNNVVVVVPDPYHYHYNLRSSLVSVFFADPVQVVQQLLQLQLQLLLCQVPVVVVVVVCVVVVHWDAQVRVQVVSQVCQLVVVVRPRPADSVFKHWLARKEKDWQQDDDQDPNDDGDGHTHDADAQIKMKIKTWMGGSLWIWIWIAMFTENHAPVRQQQLQLQVVLLVQLLVQQAFFAFLLVSNVSSLVSCCVRPVVQSVQKDQWQWAWTTSHRHSPLGTSGNVTRDGRDARTKIWGKIKGFFDAGDPCVGSNRTDMGMTTFIWGHHNVDIRGSSDNDDSRNVVRYHD

CATH classification: 3.40.350.10 (+1 more: 3.90.230.10)

B-factor: mean 25.03, std 11.93, range [6.66, 74.36]

Organism: Cicer arietinum (NCBI:txid3827)

InterPro domains:
  IPR000994 Peptidase M24 [PF00557] (206-435)
  IPR029148 FACT complex subunit SPT16, N-terminal lobe domain [PF14826] (24-189)
  IPR029148 FACT complex subunit SPT16, N-terminal lobe domain [SM01285] (24-191)
  IPR029149 Creatinase/Aminopeptidase P/Spt16, N-terminal [G3DSA:3.40.350.10] (23-195)
  IPR033825 FACT complex subunit Spt16, peptidase M24-like domain [cd01091] (203-443)
  IPR036005 Creatinase/aminopeptidase-like [G3DSA:3.90.230.10] (197-457)
  IPR036005 Creatinase/aminopeptidase-like [SSF55920] (199-463)
  IPR040258 FACT complex subunit Spt16 [PTHR13980] (20-470)

Radius of gyration: 23.59 Å; Cα contacts (8 Å, |Δi|>4): 929; chains: 1; bounding box: 43×43×71 Å